Protein AF-0000000067178104 (afdb_homodimer)

pLDDT: mean 94.29, std 7.54, range [43.09, 98.88]

Radius of gyration: 22.53 Å; Cα contacts (8 Å, |Δi|>4): 510; chains: 2; bounding box: 72×57×40 Å

Foldseek 3Di:
DPQDPVNLLLLLLVLLLVLCLVPNLPGALCSSCVSSVHHSVVSCVSPVHSVRSSLVSLLVLLVVLVVQLCVQLPDDDALLLSLLSSLLSLAAPALVRSSLSSLVRLVVCCVVPVSSVVSVVVSLVVQLVVQLVSLVVCVVVVNFDFPDHSSVLSSVLNVLSSVLNVCRNVPPPPRTSQNSSVVSVVSVCVRGVHNGDRRDPD/DPQDPVNLLLLLLVLLLVLCLVPNLPGALCSSCVSSVHHSVVVCVSPVHSVRSSLVSLLVLLVVLVVQLCVQLPDDDALLLSLLSSLLSLAAPALVRSSLSSLVRLVVCCVVPVSSVVSVVVSLVVQLVVQLVSLVVCVVVVNFDFPDHSSVLSSVLNVLSSVLNVCRNVPPPPRTSQNSSVVSVVSVCVRGVHNGDRRDPD

Solvent-accessible surface area (backbone atoms only — not comparable to full-atom values): 21437 Å² total; per-residue (Å²): 124,84,77,46,72,68,53,49,51,50,48,45,29,51,19,38,46,52,28,28,74,74,66,34,89,81,53,50,54,64,54,26,16,55,63,57,75,46,50,53,67,63,50,47,72,78,30,94,42,60,67,60,44,48,52,52,19,51,50,50,51,53,50,52,53,53,51,51,41,52,59,68,54,56,74,86,65,56,42,56,58,40,52,46,49,44,56,54,58,59,37,50,90,48,54,77,33,64,66,60,52,47,52,39,32,39,57,22,40,16,85,84,35,59,70,42,27,54,52,53,48,50,51,50,52,54,53,24,51,56,40,27,55,43,47,47,53,21,36,75,71,65,64,29,52,59,73,59,55,48,63,57,53,18,45,51,53,50,27,37,33,55,30,44,33,49,38,25,47,53,56,41,91,83,38,49,63,70,52,44,49,49,52,53,46,55,52,48,22,62,42,24,62,33,86,56,70,78,80,76,83,126,123,83,76,47,72,67,54,49,52,52,49,44,29,51,18,37,48,52,28,28,75,74,66,34,89,84,52,50,53,62,54,27,16,54,62,55,73,46,49,51,67,62,50,46,73,77,29,94,42,60,67,60,44,49,52,51,21,51,50,50,52,52,50,51,53,53,50,50,40,53,58,69,52,57,75,86,66,56,44,56,58,40,51,45,50,44,56,54,58,59,36,50,90,49,54,79,33,62,65,58,53,46,51,39,31,40,56,22,42,16,86,83,34,58,70,42,26,52,52,52,48,50,50,50,53,52,53,25,50,55,39,26,55,42,48,47,52,22,37,75,70,64,61,29,53,60,75,58,57,47,64,55,54,18,46,50,52,51,28,36,33,54,30,45,34,48,38,25,47,52,59,41,90,83,38,49,65,70,53,43,48,50,53,54,47,54,51,48,22,63,41,25,62,32,87,56,69,76,80,76,84,126

InterPro domains:
  IPR001647 DNA-binding HTH domain, TetR-type [PF00440] (12-56)
  IPR001647 DNA-binding HTH domain, TetR-type [PS50977] (6-65)
  IPR009057 Homedomain-like superfamily [SSF46689] (3-80)
  IPR036271 Tetracyclin repressor-like, C-terminal domain superfamily [SSF48498] (79-187)
  IPR050109 HTH-type, TetR-like transcriptional regulator [PTHR30055] (2-187)

Structure (mmCIF, N/CA/C/O backbone):
data_AF-0000000067178104-model_v1
#
loop_
_entity.id
_entity.type
_entity.pdbx_description
1 polymer 'Transcriptional regulator, TetR family protein'
#
loop_
_atom_site.group_PDB
_atom_site.id
_atom_site.type_symbol
_atom_site.label_atom_id
_atom_site.label_alt_id
_atom_site.label_comp_id
_atom_site.label_asym_id
_atom_site.label_entity_id
_atom_site.label_seq_id
_atom_site.pdbx_PDB_ins_code
_atom_site.Cartn_x
_atom_site.Cartn_y
_atom_site.Cartn_z
_atom_site.occupancy
_atom_site.B_iso_or_equiv
_atom_site.auth_seq_id
_atom_site.auth_comp_id
_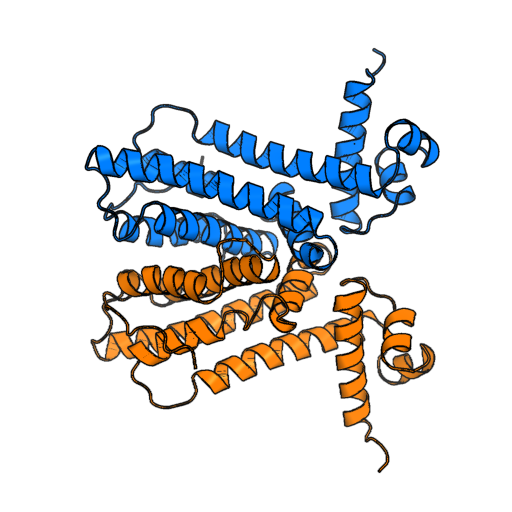atom_site.auth_asym_id
_atom_site.auth_atom_id
_atom_site.pdbx_PDB_model_num
ATOM 1 N N . MET A 1 1 ? 36.5 -12.805 -19.859 1 50.88 1 MET A N 1
ATOM 2 C CA . MET A 1 1 ? 37.031 -13.344 -18.609 1 50.88 1 MET A CA 1
ATOM 3 C C . MET A 1 1 ? 35.969 -14.164 -17.891 1 50.88 1 MET A C 1
ATOM 5 O O . MET A 1 1 ? 34.75 -13.914 -18.047 1 50.88 1 MET A O 1
ATOM 9 N N . PRO A 1 2 ? 36.406 -15.297 -17.438 1 63.03 2 PRO A N 1
ATOM 10 C CA . PRO A 1 2 ? 35.406 -16.156 -16.797 1 63.03 2 PRO A CA 1
ATOM 11 C C . PRO A 1 2 ? 34.625 -15.43 -15.703 1 63.03 2 PRO A C 1
ATOM 13 O O . PRO A 1 2 ? 35.188 -14.641 -14.945 1 63.03 2 PRO A O 1
ATOM 16 N N . VAL A 1 3 ? 33.344 -15.328 -15.977 1 70.56 3 VAL A N 1
ATOM 17 C CA . VAL A 1 3 ? 32.5 -14.703 -14.984 1 70.56 3 VAL A CA 1
ATOM 18 C C . VAL A 1 3 ? 32.688 -15.367 -13.625 1 70.56 3 VAL A C 1
ATOM 20 O O . VAL A 1 3 ? 32.656 -16.594 -13.516 1 70.56 3 VAL A O 1
ATOM 23 N N . SER A 1 4 ? 33.219 -14.633 -12.57 1 80.25 4 SER A N 1
ATOM 24 C CA . SER A 1 4 ? 33.438 -15.141 -11.219 1 80.25 4 SER A CA 1
ATOM 25 C C . SER A 1 4 ? 32.156 -15.695 -10.617 1 80.25 4 SER A C 1
ATOM 27 O O . SER A 1 4 ? 31.062 -15.461 -11.148 1 80.25 4 SER A O 1
ATOM 29 N N . ARG A 1 5 ? 32.344 -16.547 -9.648 1 81.38 5 ARG A N 1
ATOM 30 C CA . ARG A 1 5 ? 31.203 -17.125 -8.938 1 81.38 5 ARG A CA 1
ATOM 31 C C . ARG A 1 5 ? 30.297 -16.031 -8.375 1 81.38 5 ARG A C 1
ATOM 33 O O . ARG A 1 5 ? 29.078 -16.141 -8.422 1 81.38 5 ARG A O 1
ATOM 40 N N . ALA A 1 6 ? 30.922 -15.016 -7.934 1 81.75 6 ALA A N 1
ATOM 41 C CA . ALA A 1 6 ? 30.172 -13.898 -7.363 1 81.75 6 ALA A CA 1
ATOM 42 C C . ALA A 1 6 ? 29.359 -13.18 -8.438 1 81.75 6 ALA A C 1
ATOM 44 O O . ALA A 1 6 ? 28.203 -12.805 -8.203 1 81.75 6 ALA A O 1
ATOM 45 N N . GLU A 1 7 ? 29.859 -13.047 -9.484 1 86.06 7 GLU A N 1
ATOM 46 C CA . GLU A 1 7 ? 29.188 -12.391 -10.602 1 86.06 7 GLU A CA 1
ATOM 47 C C . GLU A 1 7 ? 28.031 -13.242 -11.125 1 86.06 7 GLU A C 1
ATOM 49 O O . GLU A 1 7 ? 26.969 -12.703 -11.477 1 86.06 7 GLU A O 1
ATOM 54 N N . ARG A 1 8 ? 28.297 -14.508 -11.172 1 86.69 8 ARG A N 1
ATOM 55 C CA . ARG A 1 8 ? 27.234 -15.414 -11.609 1 86.69 8 ARG A CA 1
ATOM 56 C C . ARG A 1 8 ? 26.062 -15.391 -10.648 1 86.69 8 ARG A C 1
ATOM 58 O O . ARG A 1 8 ? 24.906 -15.414 -11.07 1 86.69 8 ARG A O 1
ATOM 65 N N . ARG A 1 9 ? 26.391 -15.375 -9.43 1 90.81 9 ARG A N 1
ATOM 66 C CA . ARG A 1 9 ? 25.344 -15.305 -8.406 1 90.81 9 ARG A CA 1
ATOM 67 C C . ARG A 1 9 ? 24.516 -14.039 -8.555 1 90.81 9 ARG A C 1
ATOM 69 O O . ARG A 1 9 ? 23.297 -14.078 -8.477 1 90.81 9 ARG A O 1
ATOM 76 N N . GLU A 1 10 ? 25.141 -12.953 -8.82 1 91.06 10 GLU A N 1
ATOM 77 C CA . GLU A 1 10 ? 24.453 -11.68 -8.992 1 91.06 10 GLU A CA 1
ATOM 78 C C . GLU A 1 10 ? 23.547 -11.703 -10.227 1 91.06 10 GLU A C 1
ATOM 80 O O . GLU A 1 10 ? 22.438 -11.172 -10.203 1 91.06 10 GLU A O 1
ATOM 85 N N . LYS A 1 11 ? 24.031 -12.266 -11.195 1 91.44 11 LYS A N 1
ATOM 86 C CA . LYS A 1 11 ? 23.234 -12.398 -12.414 1 91.44 11 LYS A CA 1
ATOM 87 C C . LYS A 1 11 ? 22 -13.242 -12.172 1 91.44 11 LYS A C 1
ATOM 89 O O . LYS A 1 11 ? 20.922 -12.938 -12.695 1 91.44 11 LYS A O 1
ATOM 94 N N . LEU A 1 12 ? 22.188 -14.25 -11.422 1 94.56 12 LEU A N 1
ATOM 95 C CA . LEU A 1 12 ? 21.062 -15.125 -11.102 1 94.56 12 LEU A CA 1
ATOM 96 C C . LEU A 1 12 ? 20.031 -14.398 -10.25 1 94.56 12 LEU A C 1
ATOM 98 O O . LEU A 1 12 ? 18.828 -14.57 -10.438 1 94.56 12 LEU A O 1
ATOM 102 N N . LEU A 1 13 ? 20.516 -13.617 -9.32 1 95.38 13 LEU A N 1
ATOM 103 C CA . LEU A 1 13 ? 19.609 -12.828 -8.492 1 95.38 13 LEU A CA 1
ATOM 104 C C . LEU A 1 13 ? 18.797 -11.859 -9.344 1 95.38 13 LEU A C 1
ATOM 106 O O . LEU A 1 13 ? 17.594 -11.711 -9.141 1 95.38 13 LEU A O 1
ATOM 110 N N . ARG A 1 14 ? 19.422 -11.297 -10.312 1 94.06 14 ARG A N 1
ATOM 111 C CA . ARG A 1 14 ? 18.734 -10.367 -11.211 1 94.06 14 ARG A CA 1
ATOM 112 C C . ARG A 1 14 ? 17.734 -11.094 -12.086 1 94.06 14 ARG A C 1
ATOM 114 O O . ARG A 1 14 ? 16.625 -10.594 -12.312 1 94.06 14 ARG A O 1
ATOM 121 N N . ALA A 1 15 ? 18.109 -12.195 -12.539 1 95.88 15 ALA A N 1
ATOM 122 C CA . ALA A 1 15 ? 17.203 -13.016 -13.344 1 95.88 15 ALA A CA 1
ATOM 123 C C . ALA A 1 15 ? 15.977 -13.43 -12.539 1 95.88 15 ALA A C 1
ATOM 125 O O . ALA A 1 15 ? 14.867 -13.461 -13.062 1 95.88 15 ALA A O 1
ATOM 126 N N . ALA A 1 16 ? 16.219 -13.797 -11.312 1 96.5 16 ALA A N 1
ATOM 127 C CA . ALA A 1 16 ? 15.125 -14.18 -10.43 1 96.5 16 ALA A CA 1
ATOM 128 C C . ALA A 1 16 ? 14.148 -13.023 -10.242 1 96.5 16 ALA A C 1
ATOM 130 O O . ALA A 1 16 ? 12.93 -13.211 -10.312 1 96.5 16 ALA A O 1
ATOM 131 N N . GLN A 1 17 ? 14.641 -11.867 -10.055 1 94.62 17 GLN A N 1
ATOM 132 C CA . GLN A 1 17 ? 13.789 -10.688 -9.898 1 94.62 17 GLN A CA 1
ATOM 133 C C . GLN A 1 17 ? 12.992 -10.414 -11.164 1 94.62 17 GLN A C 1
ATOM 135 O O . GLN A 1 17 ? 11.797 -10.109 -11.094 1 94.62 17 GLN A O 1
ATOM 140 N N . SER A 1 18 ? 13.664 -10.508 -12.273 1 94.5 18 SER A N 1
ATOM 141 C CA . SER A 1 18 ? 12.984 -10.32 -13.555 1 94.5 18 SER A CA 1
ATOM 142 C C . SER A 1 18 ? 11.875 -11.344 -13.742 1 94.5 18 SER A C 1
ATOM 144 O O . SER A 1 18 ? 10.789 -11.008 -14.219 1 94.5 18 SER A O 1
ATOM 146 N N . ALA A 1 19 ? 12.148 -12.539 -13.367 1 96.12 19 ALA A N 1
ATOM 147 C CA . ALA A 1 19 ? 11.148 -13.602 -13.477 1 96.12 19 ALA A CA 1
ATOM 148 C C . 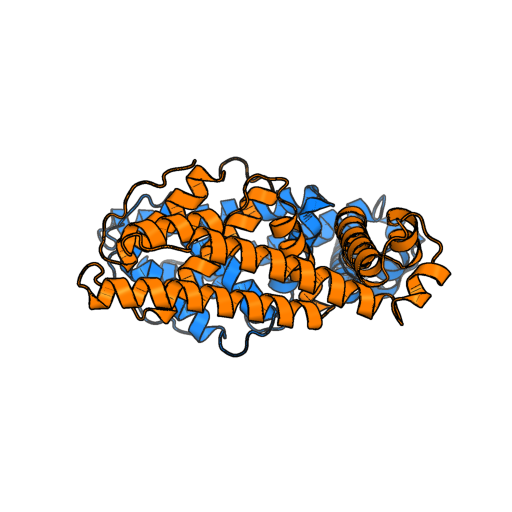ALA A 1 19 ? 9.953 -13.32 -12.57 1 96.12 19 ALA A C 1
ATOM 150 O O . ALA A 1 19 ? 8.805 -13.562 -12.953 1 96.12 19 ALA A O 1
ATOM 151 N N . VAL A 1 20 ? 10.203 -12.82 -11.391 1 94.69 20 VAL A N 1
ATOM 152 C CA . VAL A 1 20 ? 9.133 -12.461 -10.461 1 94.69 20 VAL A CA 1
ATOM 153 C C . VAL A 1 20 ? 8.242 -11.391 -11.094 1 94.69 20 VAL A C 1
ATOM 155 O O . VAL A 1 20 ? 7.016 -11.469 -11.008 1 94.69 20 VAL A O 1
ATOM 158 N N . MET A 1 21 ? 8.812 -10.406 -11.719 1 92.25 21 MET A N 1
ATOM 159 C CA . MET A 1 21 ? 8.07 -9.32 -12.336 1 92.25 21 MET A CA 1
ATOM 160 C C . MET A 1 21 ? 7.23 -9.82 -13.508 1 92.25 21 MET A C 1
ATOM 162 O O . MET A 1 21 ? 6.133 -9.32 -13.75 1 92.25 21 MET A O 1
ATOM 166 N N . LYS A 1 22 ? 7.719 -10.867 -14.156 1 93.25 22 LYS A N 1
ATOM 167 C CA . LYS A 1 22 ? 7.055 -11.398 -15.336 1 93.25 22 LYS A CA 1
ATOM 168 C C . LYS A 1 22 ? 5.98 -12.414 -14.961 1 93.25 22 LYS A C 1
ATOM 170 O O . LYS A 1 22 ? 4.902 -12.438 -15.555 1 93.25 22 LYS A O 1
ATOM 175 N N . HIS A 1 23 ? 6.301 -13.242 -13.93 1 93.94 23 HIS A N 1
ATOM 176 C CA . HIS A 1 23 ? 5.461 -14.406 -13.688 1 93.94 23 HIS A CA 1
ATOM 177 C C . HIS A 1 23 ? 4.785 -14.336 -12.32 1 93.94 23 HIS A C 1
ATOM 179 O O . HIS A 1 23 ? 3.898 -15.133 -12.016 1 93.94 23 HIS A O 1
ATOM 185 N N . GLY A 1 24 ? 5.141 -13.344 -11.5 1 93.62 24 GLY A N 1
ATOM 186 C CA . GLY A 1 24 ? 4.578 -13.227 -10.164 1 93.62 24 GLY A CA 1
ATOM 187 C C . GLY A 1 24 ? 5.477 -13.812 -9.086 1 93.62 24 GLY A C 1
ATOM 188 O O . GLY A 1 24 ? 6.496 -14.43 -9.391 1 93.62 24 GLY A O 1
ATOM 189 N N . VAL A 1 25 ? 5.125 -13.633 -7.852 1 93.81 25 VAL A N 1
ATOM 190 C CA . VAL A 1 25 ? 5.977 -13.93 -6.707 1 93.81 25 VAL A CA 1
ATOM 191 C C . VAL A 1 25 ? 6.09 -15.445 -6.527 1 93.81 25 VAL A C 1
ATOM 193 O O . VAL A 1 25 ? 7.023 -15.93 -5.887 1 93.81 25 VAL A O 1
ATOM 196 N N . ASP A 1 26 ? 5.156 -16.203 -7.059 1 93.06 26 ASP A N 1
ATOM 197 C CA . ASP A 1 26 ? 5.184 -17.656 -6.969 1 93.06 26 ASP A CA 1
ATOM 198 C C . ASP A 1 26 ? 5.855 -18.266 -8.195 1 93.06 26 ASP A C 1
ATOM 200 O O . ASP A 1 26 ? 5.512 -19.375 -8.609 1 93.06 26 ASP A O 1
ATOM 204 N N . VAL A 1 27 ? 6.777 -17.594 -8.727 1 95.44 27 VAL A N 1
ATOM 205 C CA . VAL A 1 27 ? 7.5 -18.016 -9.922 1 95.44 27 VAL A CA 1
ATOM 206 C C . VAL A 1 27 ? 8.219 -19.344 -9.648 1 95.44 27 VAL A C 1
ATOM 208 O O . VAL A 1 27 ? 8.68 -19.578 -8.531 1 95.44 27 VAL A O 1
ATOM 211 N N . GLN A 1 28 ? 8.352 -20.156 -10.68 1 95.56 28 GLN A N 1
ATOM 212 C CA . GLN A 1 28 ? 8.922 -21.484 -10.547 1 95.56 28 GLN A CA 1
ATOM 213 C C . GLN A 1 28 ? 10.391 -21.5 -10.977 1 95.56 28 GLN A C 1
ATOM 215 O O . GLN A 1 28 ? 10.836 -20.625 -11.711 1 95.56 28 GLN A O 1
ATOM 220 N N . LEU A 1 29 ? 11.055 -22.531 -10.523 1 97.25 29 LEU A N 1
ATOM 221 C CA . LEU A 1 29 ? 12.477 -22.703 -10.805 1 97.25 29 LEU A CA 1
ATOM 222 C C . LEU A 1 29 ? 12.734 -22.719 -12.312 1 97.25 29 LEU A C 1
ATOM 224 O O . LEU A 1 29 ? 13.672 -22.078 -12.789 1 97.25 29 LEU A O 1
ATOM 228 N N . LYS A 1 30 ? 11.898 -23.406 -13.047 1 97.38 30 LYS A N 1
ATOM 229 C CA . LYS A 1 30 ? 12.094 -23.516 -14.492 1 97.38 30 LYS A CA 1
ATOM 230 C C . LYS A 1 30 ? 12 -22.156 -15.164 1 97.38 30 LYS A C 1
ATOM 232 O O . LYS A 1 30 ? 12.703 -21.891 -16.141 1 97.38 30 LYS A O 1
ATOM 237 N N . GLN A 1 31 ? 11.141 -21.297 -14.719 1 97.12 31 GLN A N 1
ATOM 238 C CA . GLN A 1 31 ? 10.961 -19.953 -15.273 1 97.12 31 GLN A CA 1
ATOM 239 C C . GLN A 1 31 ? 12.156 -19.062 -14.953 1 97.12 31 GLN A C 1
ATOM 241 O O . GLN A 1 31 ? 12.602 -18.281 -15.805 1 97.12 31 GLN A O 1
ATOM 246 N N . VAL A 1 32 ? 12.656 -19.156 -13.734 1 97.5 32 VAL A N 1
ATOM 247 C CA . VAL A 1 32 ? 13.836 -18.391 -13.352 1 97.5 32 VAL A CA 1
ATOM 248 C C . VAL A 1 32 ? 15.039 -18.859 -14.18 1 97.5 32 VAL A C 1
ATOM 250 O O . VAL A 1 32 ? 15.812 -18.047 -14.672 1 97.5 32 VAL A O 1
ATOM 253 N N . ALA A 1 33 ? 15.172 -20.172 -14.289 1 97.5 33 ALA A N 1
ATOM 254 C CA . ALA A 1 33 ? 16.266 -20.75 -15.078 1 97.5 33 ALA A CA 1
ATOM 255 C C . ALA A 1 33 ? 16.219 -20.25 -16.516 1 97.5 33 ALA A C 1
ATOM 257 O O . ALA A 1 33 ? 17.234 -19.844 -17.078 1 97.5 33 ALA A O 1
ATOM 258 N N . ALA A 1 34 ? 15.062 -20.234 -17.094 1 97.31 34 ALA A N 1
ATOM 259 C CA . ALA A 1 34 ? 14.875 -19.766 -18.469 1 97.31 34 ALA A CA 1
ATOM 260 C C . ALA A 1 34 ? 15.297 -18.297 -18.594 1 97.31 34 ALA A C 1
ATOM 262 O O . ALA A 1 34 ? 15.961 -17.922 -19.562 1 97.31 34 ALA A O 1
ATOM 263 N N . GLU A 1 35 ? 14.914 -17.469 -17.641 1 96 35 GLU A N 1
ATOM 264 C CA . GLU A 1 35 ? 15.273 -16.047 -17.641 1 96 35 GLU A CA 1
ATOM 265 C C . GLU A 1 35 ? 16.781 -15.875 -17.562 1 96 35 GLU A C 1
ATOM 267 O O . GLU A 1 35 ? 17.328 -14.922 -18.125 1 96 35 GLU A O 1
ATOM 272 N N . ALA A 1 36 ? 17.469 -16.797 -16.891 1 95.69 36 ALA A N 1
ATOM 273 C CA . ALA A 1 36 ? 18.906 -16.719 -16.688 1 95.69 36 ALA A CA 1
ATOM 274 C C . ALA A 1 36 ? 19.656 -17.391 -17.844 1 95.69 36 ALA A C 1
ATOM 276 O O . ALA A 1 36 ? 20.891 -17.312 -17.906 1 95.69 36 ALA A O 1
ATOM 277 N N . GLY A 1 37 ? 18.969 -18.031 -18.688 1 96.25 37 GLY A N 1
ATOM 278 C CA . GLY A 1 37 ? 19.609 -18.781 -19.766 1 96.25 37 GLY A CA 1
ATOM 279 C C . GLY A 1 37 ? 20.328 -20.016 -19.281 1 96.25 37 GLY A C 1
ATOM 280 O O . GLY A 1 37 ? 21.375 -20.391 -19.812 1 96.25 37 GLY A O 1
ATOM 281 N N . LEU A 1 38 ? 19.859 -20.594 -18.234 1 96.12 38 LEU A N 1
ATOM 282 C CA . LEU A 1 38 ? 20.453 -21.766 -17.609 1 96.12 38 LEU A CA 1
ATOM 283 C C . LEU A 1 38 ? 19.422 -22.891 -17.484 1 96.12 38 LEU A C 1
ATOM 285 O O . LEU A 1 38 ? 18.234 -22.688 -17.734 1 96.12 38 LEU A O 1
ATOM 289 N N . THR A 1 39 ? 19.891 -24.078 -17.109 1 96 39 THR A N 1
ATOM 290 C CA . THR A 1 39 ? 19.016 -25.172 -16.719 1 96 39 THR A CA 1
ATOM 291 C C . THR A 1 39 ? 18.656 -25.062 -15.234 1 96 39 THR A C 1
ATOM 293 O O . THR A 1 39 ? 19.391 -24.453 -14.461 1 96 39 THR A O 1
ATOM 296 N N . PRO A 1 40 ? 17.5 -25.656 -14.797 1 96.81 40 PRO A N 1
ATOM 297 C CA . PRO A 1 40 ? 17.172 -25.688 -13.375 1 96.81 40 PRO A CA 1
ATOM 298 C C . PRO A 1 40 ? 18.297 -26.266 -12.516 1 96.81 40 PRO A C 1
ATOM 300 O O . PRO A 1 40 ? 18.578 -25.75 -11.438 1 96.81 40 PRO A O 1
ATOM 303 N N . SER A 1 41 ? 18.953 -27.266 -13.047 1 95.75 41 SER A N 1
ATOM 304 C CA . SER A 1 41 ? 20.031 -27.906 -12.312 1 95.75 41 SER A CA 1
ATOM 305 C C . SER A 1 41 ? 21.203 -26.938 -12.117 1 95.75 41 SER A C 1
ATOM 307 O O . SER A 1 41 ? 21.844 -26.938 -11.062 1 95.75 41 SER A O 1
ATOM 309 N N . ALA A 1 42 ? 21.516 -26.219 -13.078 1 94.19 42 ALA A N 1
ATOM 310 C CA . ALA A 1 42 ? 22.609 -25.25 -12.992 1 94.19 42 ALA A CA 1
ATOM 311 C C . ALA A 1 42 ? 22.297 -24.172 -11.945 1 94.19 42 ALA A C 1
ATOM 313 O O . ALA A 1 42 ? 23.203 -23.703 -11.242 1 94.19 42 ALA A O 1
ATOM 314 N N . VAL A 1 43 ? 21.031 -23.781 -11.867 1 95.94 43 VAL A N 1
ATOM 315 C CA . VAL A 1 43 ? 20.609 -22.797 -10.867 1 95.94 43 VAL A CA 1
ATOM 316 C C . VAL A 1 43 ? 20.797 -23.391 -9.469 1 95.94 43 VAL A C 1
ATOM 318 O O . VAL A 1 43 ? 21.297 -22.703 -8.562 1 95.94 43 VAL A O 1
ATOM 321 N N . LEU A 1 44 ? 20.453 -24.625 -9.32 1 94.56 44 LEU A N 1
ATOM 322 C CA . LEU A 1 44 ? 20.469 -25.281 -8.016 1 94.56 44 LEU A CA 1
ATOM 323 C C . LEU A 1 44 ? 21.906 -25.562 -7.574 1 94.56 44 LEU A C 1
ATOM 325 O O . LEU A 1 44 ? 22.141 -25.906 -6.414 1 94.56 44 LEU A O 1
ATOM 329 N N . TYR A 1 45 ? 22.844 -25.406 -8.477 1 93.56 45 TYR A N 1
ATOM 330 C CA . TYR A 1 45 ? 24.25 -25.453 -8.102 1 93.56 45 TYR A CA 1
ATOM 331 C C . TYR A 1 45 ? 24.609 -24.266 -7.195 1 93.56 45 TYR A C 1
ATOM 333 O O . TYR A 1 45 ? 25.453 -24.391 -6.312 1 93.56 45 TYR A O 1
ATOM 341 N N . HIS A 1 46 ? 23.953 -23.219 -7.391 1 94.12 46 HIS A N 1
ATOM 342 C CA . HIS A 1 46 ? 24.297 -22 -6.688 1 94.12 46 HIS A CA 1
ATOM 343 C C . HIS A 1 46 ? 23.359 -21.75 -5.512 1 94.12 46 HIS A C 1
ATOM 345 O O . HIS A 1 46 ? 23.703 -21.047 -4.566 1 94.12 46 HIS A O 1
ATOM 351 N N . PHE A 1 47 ? 22.125 -22.297 -5.582 1 96.12 47 PHE A N 1
ATOM 352 C CA . PHE A 1 47 ? 21.125 -22.125 -4.527 1 96.12 47 PHE A CA 1
ATOM 353 C C . PHE A 1 47 ? 20.469 -23.453 -4.199 1 96.12 47 PHE A C 1
ATOM 355 O O . PHE A 1 47 ? 20.125 -24.234 -5.102 1 96.12 47 PHE A O 1
ATOM 362 N N . PRO A 1 48 ? 20.266 -23.641 -2.922 1 95.06 48 PRO A N 1
ATOM 363 C CA . PRO A 1 48 ? 19.734 -24.953 -2.521 1 95.06 48 PRO A CA 1
ATOM 364 C C . PRO A 1 48 ? 18.312 -25.188 -3.004 1 95.06 48 PRO A C 1
ATOM 366 O O . PRO A 1 48 ? 17.906 -26.344 -3.184 1 95.06 48 PRO A O 1
ATOM 369 N N . ASP A 1 49 ? 17.516 -24.094 -3.1 1 95.62 49 ASP A N 1
ATOM 370 C CA . ASP A 1 49 ? 16.156 -24.219 -3.588 1 95.62 49 ASP A CA 1
ATOM 371 C C . ASP A 1 49 ? 15.633 -22.875 -4.102 1 95.62 49 ASP A C 1
ATOM 373 O O . ASP A 1 49 ? 16.266 -21.844 -3.91 1 95.62 49 ASP A O 1
ATOM 377 N N . ILE A 1 50 ? 14.547 -22.922 -4.719 1 95.88 50 ILE A N 1
ATOM 378 C CA . ILE A 1 50 ? 13.953 -21.766 -5.367 1 95.88 50 ILE A CA 1
ATOM 379 C C . ILE A 1 50 ? 13.539 -20.734 -4.312 1 95.88 50 ILE A C 1
ATOM 381 O O . ILE A 1 50 ? 13.656 -19.531 -4.527 1 95.88 50 ILE A O 1
ATOM 385 N N . GLN A 1 51 ? 13.078 -21.156 -3.219 1 94.19 51 GLN A N 1
ATOM 386 C CA . GLN A 1 51 ? 12.633 -20.25 -2.172 1 94.19 51 GLN A CA 1
ATOM 387 C C . GLN A 1 51 ? 13.789 -19.406 -1.641 1 94.19 51 GLN A C 1
ATOM 389 O O . GLN A 1 51 ? 13.664 -18.188 -1.496 1 94.19 51 GLN A O 1
ATOM 394 N N . THR A 1 52 ? 14.875 -20.047 -1.368 1 95.81 52 THR A N 1
ATOM 395 C CA . THR A 1 52 ? 16.062 -19.344 -0.914 1 95.81 52 THR A CA 1
ATOM 396 C C . THR A 1 52 ? 16.531 -18.344 -1.967 1 95.81 52 THR A C 1
ATOM 398 O O . THR A 1 52 ? 16.891 -17.203 -1.639 1 95.81 52 THR A O 1
ATOM 401 N N . LEU A 1 53 ? 16.562 -18.781 -3.199 1 96.62 53 LEU A N 1
ATOM 402 C CA . LEU A 1 53 ? 16.953 -17.922 -4.301 1 96.62 53 LEU A CA 1
ATOM 403 C C . LEU A 1 53 ? 16.078 -16.672 -4.355 1 96.62 53 LEU A C 1
ATOM 405 O O . LEU A 1 53 ? 16.578 -15.547 -4.43 1 96.62 53 LEU A O 1
ATOM 409 N N . LEU A 1 54 ? 14.789 -16.828 -4.262 1 96.5 54 LEU A N 1
ATOM 410 C CA . LEU A 1 54 ? 13.844 -15.719 -4.371 1 96.5 54 LEU A CA 1
ATOM 411 C C . LEU A 1 54 ? 13.977 -14.773 -3.182 1 96.5 54 LEU A C 1
ATOM 413 O O . LEU A 1 54 ? 13.93 -13.547 -3.346 1 96.5 54 LEU A O 1
ATOM 417 N N . ILE A 1 55 ? 14.125 -15.281 -2.031 1 96.06 55 ILE A N 1
ATOM 418 C CA . ILE A 1 55 ? 14.297 -14.469 -0.83 1 96.06 55 ILE A CA 1
ATOM 419 C C . ILE A 1 55 ? 15.547 -13.602 -0.964 1 96.06 55 ILE A C 1
ATOM 421 O O . ILE A 1 55 ? 15.508 -12.398 -0.727 1 96.06 55 ILE A O 1
ATOM 425 N N . GLU A 1 56 ? 16.594 -14.188 -1.377 1 96 56 GLU A N 1
ATOM 426 C CA . GLU A 1 56 ? 17.844 -13.453 -1.525 1 96 56 GLU A CA 1
ATOM 427 C C . GLU A 1 56 ? 17.75 -12.414 -2.645 1 96 56 GLU A C 1
ATOM 429 O O . GLU A 1 56 ? 18.266 -11.305 -2.51 1 96 56 GLU A O 1
ATOM 434 N N . ALA A 1 57 ? 17.172 -12.828 -3.736 1 95.94 57 ALA A N 1
ATOM 435 C CA . ALA A 1 57 ? 17.016 -11.922 -4.871 1 95.94 57 ALA A CA 1
ATOM 436 C C . ALA A 1 57 ? 16.188 -10.695 -4.48 1 95.94 57 ALA A C 1
ATOM 438 O O . ALA A 1 57 ? 16.578 -9.562 -4.777 1 95.94 57 ALA A O 1
ATOM 439 N N . ASN A 1 58 ? 15.102 -10.906 -3.812 1 95.44 58 ASN A N 1
ATOM 440 C CA . ASN A 1 58 ? 14.227 -9.812 -3.42 1 95.44 58 ASN A CA 1
ATOM 441 C C . ASN A 1 58 ? 14.859 -8.945 -2.34 1 95.44 58 ASN A C 1
ATOM 443 O O . ASN A 1 58 ? 14.719 -7.719 -2.357 1 95.44 58 ASN A O 1
ATOM 447 N N . ARG A 1 59 ? 15.555 -9.547 -1.442 1 95.88 59 ARG A N 1
ATOM 448 C CA . ARG A 1 59 ? 16.312 -8.789 -0.445 1 95.88 59 ARG A CA 1
ATOM 449 C C . ARG A 1 59 ? 17.328 -7.871 -1.108 1 95.88 59 ARG A C 1
ATOM 451 O O . ARG A 1 59 ? 17.469 -6.715 -0.715 1 95.88 59 ARG A O 1
ATOM 458 N N . ALA A 1 60 ? 17.984 -8.391 -2.082 1 94.62 60 ALA A N 1
ATOM 459 C CA . ALA A 1 60 ? 18.969 -7.59 -2.812 1 94.62 60 ALA A CA 1
ATOM 460 C C . ALA A 1 60 ? 18.312 -6.398 -3.496 1 94.62 60 ALA A C 1
ATOM 462 O O . ALA A 1 60 ? 18.875 -5.301 -3.529 1 94.62 60 ALA A O 1
ATOM 463 N N . GLY A 1 61 ? 17.156 -6.617 -4.086 1 93.12 61 GLY A N 1
ATOM 464 C CA . GLY A 1 61 ? 16.422 -5.531 -4.707 1 93.12 61 GLY A CA 1
ATOM 465 C C . GLY A 1 61 ? 16.016 -4.445 -3.729 1 93.12 61 GLY A C 1
ATOM 466 O O . GLY A 1 61 ? 16.188 -3.256 -4.008 1 93.12 61 GLY A O 1
ATOM 467 N N . ILE A 1 62 ? 15.578 -4.789 -2.568 1 95.19 62 ILE A N 1
ATOM 468 C CA . ILE A 1 62 ? 15.156 -3.863 -1.521 1 95.19 62 ILE A CA 1
ATOM 469 C C . ILE A 1 62 ? 16.359 -3.076 -1.016 1 95.19 62 ILE A C 1
ATOM 471 O O . ILE A 1 62 ? 16.281 -1.859 -0.823 1 95.19 62 ILE A O 1
ATOM 475 N N . GLU A 1 63 ? 17.469 -3.777 -0.869 1 95 63 GLU A N 1
ATOM 476 C CA . GLU A 1 63 ? 18.688 -3.127 -0.407 1 95 63 GLU A CA 1
ATOM 477 C C . GLU A 1 63 ? 19.203 -2.117 -1.432 1 95 63 GLU A C 1
ATOM 479 O O . GLU A 1 63 ? 19.672 -1.039 -1.066 1 95 63 GLU A O 1
ATOM 484 N N . ARG A 1 64 ? 19.109 -2.494 -2.666 1 92.5 64 ARG A N 1
ATOM 485 C CA . ARG A 1 64 ? 19.516 -1.572 -3.723 1 92.5 64 ARG A CA 1
ATOM 486 C C . ARG A 1 64 ? 18.672 -0.302 -3.697 1 92.5 64 ARG A C 1
ATOM 488 O O . ARG A 1 64 ? 19.203 0.8 -3.881 1 92.5 64 ARG A O 1
ATOM 495 N N . PHE A 1 65 ? 17.391 -0.445 -3.5 1 94.69 65 PHE A N 1
ATOM 496 C CA . PHE A 1 65 ? 16.484 0.694 -3.391 1 94.69 65 PHE A CA 1
ATOM 497 C C . PHE A 1 65 ? 16.891 1.596 -2.229 1 94.69 65 PHE A C 1
ATOM 499 O O . PHE A 1 65 ? 17.031 2.809 -2.398 1 94.69 65 PHE A O 1
ATOM 506 N N . TYR A 1 66 ? 17.094 1.01 -1.068 1 96.5 66 TYR A N 1
ATOM 507 C CA . TYR A 1 66 ? 17.422 1.785 0.123 1 96.5 66 TYR A CA 1
ATOM 508 C C . TYR A 1 66 ? 18.781 2.479 -0.034 1 96.5 66 TYR A C 1
ATOM 510 O O . TYR A 1 66 ? 18.938 3.641 0.349 1 96.5 66 TYR A O 1
ATOM 518 N N . ASP A 1 67 ? 19.75 1.773 -0.674 1 94.94 67 ASP A N 1
ATOM 519 C CA . ASP A 1 67 ? 21.078 2.354 -0.905 1 94.94 67 ASP A CA 1
ATOM 520 C C . ASP A 1 67 ? 20.984 3.57 -1.824 1 94.94 67 ASP A C 1
ATOM 522 O O . ASP A 1 67 ? 21.688 4.562 -1.621 1 94.94 67 ASP A O 1
ATOM 526 N N . ALA A 1 68 ? 20.188 3.459 -2.781 1 93.75 68 ALA A N 1
ATOM 527 C CA . ALA A 1 68 ? 19.984 4.578 -3.697 1 93.75 68 ALA A CA 1
ATOM 528 C C . ALA A 1 68 ? 19.391 5.785 -2.973 1 93.75 68 ALA A C 1
ATOM 530 O O . ALA A 1 68 ? 19.781 6.926 -3.232 1 93.75 68 ALA A O 1
ATOM 531 N N . ARG A 1 69 ? 18.5 5.559 -2.049 1 94.31 69 ARG A N 1
ATOM 532 C CA . ARG A 1 69 ? 17.906 6.625 -1.245 1 94.31 69 ARG A CA 1
ATOM 533 C C . ARG A 1 69 ? 18.953 7.293 -0.37 1 94.31 69 ARG A C 1
ATOM 535 O O . ARG A 1 69 ? 19 8.523 -0.258 1 94.31 69 ARG A O 1
ATOM 542 N N . LEU A 1 70 ? 19.781 6.449 0.192 1 94.19 70 LEU A N 1
ATOM 543 C CA . LEU A 1 70 ? 20.844 6.977 1.052 1 94.19 70 LEU A CA 1
ATOM 544 C C . LEU A 1 70 ? 21.797 7.859 0.258 1 94.19 70 LEU A C 1
ATOM 546 O O . LEU A 1 70 ? 22.219 8.914 0.738 1 94.19 70 LEU A O 1
ATOM 550 N N . ARG A 1 71 ? 22.062 7.477 -0.936 1 93.88 71 ARG A N 1
ATOM 551 C CA . ARG A 1 71 ? 22.953 8.258 -1.792 1 93.88 71 ARG A CA 1
ATOM 552 C C . ARG A 1 71 ? 22.312 9.586 -2.172 1 93.88 71 ARG A C 1
ATOM 554 O O . ARG A 1 71 ? 22.984 10.617 -2.227 1 93.88 71 ARG A O 1
ATOM 561 N N . ALA A 1 72 ? 21.031 9.547 -2.402 1 89.06 72 ALA A N 1
ATOM 562 C CA . ALA A 1 72 ? 20.297 10.742 -2.822 1 89.06 72 ALA A CA 1
ATOM 563 C C . ALA A 1 72 ? 20.297 11.797 -1.72 1 89.06 72 ALA A C 1
ATOM 565 O O . ALA A 1 72 ? 20.266 13 -2.002 1 89.06 72 ALA A O 1
ATOM 566 N N . VAL A 1 73 ? 20.375 11.414 -0.505 1 88.44 73 VAL A N 1
ATOM 567 C CA . VAL A 1 73 ? 20.234 12.367 0.591 1 88.44 73 VAL A CA 1
ATOM 568 C C . VAL A 1 73 ? 21.594 12.602 1.25 1 88.44 73 VAL A C 1
ATOM 570 O O . VAL A 1 73 ? 21.688 13.359 2.217 1 88.44 73 VAL A O 1
ATOM 573 N N . ALA A 1 74 ? 22.547 11.969 0.561 1 86.94 74 ALA A N 1
ATOM 574 C CA . ALA A 1 74 ? 23.906 12.148 1.065 1 86.94 74 ALA A CA 1
ATOM 575 C C . ALA A 1 74 ? 24.375 13.586 0.859 1 86.94 74 ALA A C 1
ATOM 577 O O . ALA A 1 74 ? 23.984 14.242 -0.113 1 86.94 74 ALA A O 1
ATOM 578 N N . GLY A 1 75 ? 24.922 14.203 1.802 1 85.94 75 GLY A N 1
ATOM 579 C CA . GLY A 1 75 ? 25.453 15.555 1.669 1 85.94 75 GLY A CA 1
ATOM 580 C C . GLY A 1 75 ? 25.047 16.469 2.807 1 85.94 75 GLY A C 1
ATOM 581 O O . GLY A 1 75 ? 24.438 16.016 3.781 1 85.94 75 GLY A O 1
ATOM 582 N N . ASP A 1 76 ? 25.375 17.797 2.5 1 87.75 76 ASP A N 1
ATOM 583 C CA . ASP A 1 76 ? 25.25 18.734 3.613 1 87.75 76 ASP A CA 1
ATOM 584 C C . ASP A 1 76 ? 24.156 19.766 3.344 1 87.75 76 ASP A C 1
ATOM 586 O O . ASP A 1 76 ? 24.25 20.906 3.822 1 87.75 76 ASP A O 1
ATOM 590 N N . ALA A 1 77 ? 23.156 19.438 2.617 1 92.5 77 ALA A N 1
ATOM 591 C CA . ALA A 1 77 ? 22.062 20.375 2.371 1 92.5 77 ALA A CA 1
ATOM 592 C C . ALA A 1 77 ? 21.312 20.688 3.66 1 92.5 77 ALA A C 1
ATOM 594 O O . ALA A 1 77 ? 21.281 19.875 4.586 1 92.5 77 ALA A O 1
ATOM 595 N N . PRO A 1 78 ? 20.75 21.906 3.721 1 95.62 78 PRO A N 1
ATOM 596 C CA . PRO A 1 78 ? 19.922 22.219 4.887 1 95.62 78 PRO A CA 1
ATOM 597 C C . PRO A 1 78 ? 18.75 21.25 5.066 1 95.62 78 PRO A C 1
ATOM 599 O O . PRO A 1 78 ? 18.297 20.641 4.094 1 95.62 78 PRO A O 1
ATOM 602 N N . PRO A 1 79 ? 18.266 21.125 6.285 1 96.75 79 PRO A N 1
ATOM 603 C CA . PRO A 1 79 ? 17.266 20.109 6.609 1 96.75 79 PRO A CA 1
ATOM 604 C C . PRO A 1 79 ? 16.016 20.219 5.742 1 96.75 79 PRO A C 1
ATOM 606 O O . PRO A 1 79 ? 15.406 19.203 5.379 1 96.75 79 PRO A O 1
ATOM 609 N N . ASP A 1 80 ? 15.586 21.422 5.438 1 97.12 80 ASP A N 1
ATOM 610 C CA . ASP A 1 80 ? 14.375 21.609 4.645 1 97.12 80 ASP A CA 1
ATOM 611 C C . ASP A 1 80 ? 14.562 21.078 3.227 1 97.12 80 ASP A C 1
ATOM 613 O O . ASP A 1 80 ? 13.688 20.391 2.693 1 97.12 80 ASP A O 1
ATOM 617 N N . ARG A 1 81 ? 15.68 21.266 2.574 1 96.06 81 ARG A N 1
ATOM 618 C CA . ARG A 1 81 ? 15.984 20.734 1.249 1 96.06 81 ARG A CA 1
ATOM 619 C C . ARG A 1 81 ? 16.172 19.219 1.299 1 96.06 81 ARG A C 1
ATOM 621 O O . ARG A 1 81 ? 15.734 18.516 0.398 1 96.06 81 ARG A O 1
ATOM 628 N N . LYS A 1 82 ? 16.812 18.75 2.295 1 96.56 82 LYS A N 1
ATOM 629 C CA . LYS A 1 82 ? 17.016 17.312 2.469 1 96.56 82 LYS A CA 1
ATOM 630 C C . LYS A 1 82 ? 15.688 16.594 2.609 1 96.56 82 LYS A C 1
ATOM 632 O O . LYS A 1 82 ? 15.508 15.492 2.07 1 96.56 82 LYS A O 1
ATOM 637 N N . LEU A 1 83 ? 14.773 17.234 3.352 1 97.81 83 LEU A N 1
ATOM 638 C CA . LEU A 1 83 ? 13.453 16.641 3.543 1 97.81 83 LEU A CA 1
ATOM 639 C C . LEU A 1 83 ? 12.742 16.469 2.207 1 97.81 83 LEU A C 1
ATOM 641 O O . LEU A 1 83 ? 12.234 15.383 1.906 1 97.81 83 LEU A O 1
ATOM 645 N N . VAL A 1 84 ? 12.805 17.453 1.364 1 97.19 84 VAL A N 1
ATOM 646 C CA . VAL A 1 84 ? 12.125 17.422 0.073 1 97.19 84 VAL A CA 1
ATOM 647 C C . VAL A 1 84 ? 12.805 16.406 -0.845 1 97.19 84 VAL A C 1
ATOM 649 O O . VAL A 1 84 ? 12.141 15.609 -1.508 1 97.19 84 VAL A O 1
ATOM 652 N N . THR A 1 85 ? 14.117 16.375 -0.835 1 95.81 85 THR A N 1
ATOM 653 C CA . THR A 1 85 ? 14.883 15.438 -1.651 1 95.81 85 THR A CA 1
ATOM 654 C C . THR A 1 85 ? 14.594 13.992 -1.236 1 95.81 85 THR A C 1
ATOM 656 O O . THR A 1 85 ? 14.484 13.109 -2.084 1 95.81 85 THR A O 1
ATOM 659 N N . THR A 1 86 ? 14.5 13.805 0.028 1 97 86 THR A N 1
ATOM 660 C CA . THR A 1 86 ? 14.211 12.469 0.538 1 97 86 THR A CA 1
ATOM 661 C C . THR A 1 86 ? 12.82 12.016 0.11 1 97 86 THR A C 1
ATOM 663 O O . THR A 1 86 ? 12.633 10.875 -0.314 1 97 86 THR A O 1
ATOM 666 N N . ILE A 1 87 ? 11.828 12.906 0.178 1 98 87 ILE A N 1
ATOM 667 C CA . ILE A 1 87 ? 10.469 12.602 -0.258 1 98 87 ILE A CA 1
ATOM 668 C C . ILE A 1 87 ? 10.477 12.211 -1.735 1 98 87 ILE A C 1
ATOM 670 O O . ILE A 1 87 ? 9.914 11.18 -2.115 1 98 87 ILE A O 1
ATOM 674 N N . GLU A 1 88 ? 11.18 12.922 -2.576 1 96 88 GLU A N 1
ATOM 675 C CA . GLU A 1 88 ? 11.25 12.648 -4.008 1 96 88 GLU A CA 1
ATOM 676 C C . GLU A 1 88 ? 11.906 11.297 -4.277 1 96 88 GLU A C 1
ATOM 678 O O . GLU A 1 88 ? 11.453 10.539 -5.141 1 96 88 GLU A O 1
ATOM 683 N N . SER A 1 89 ? 12.906 11.023 -3.547 1 95.31 89 SER A N 1
ATOM 684 C CA . SER A 1 89 ? 13.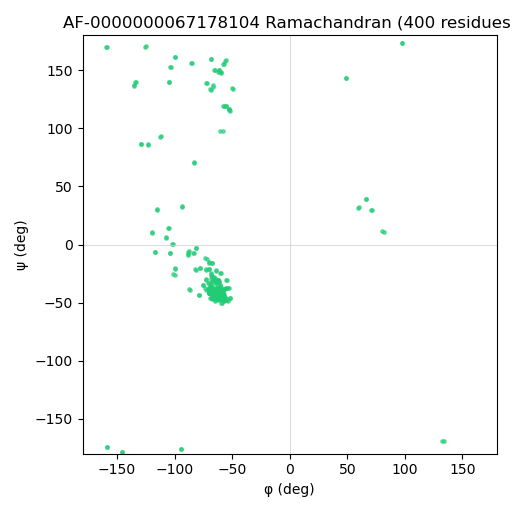672 9.805 -3.764 1 95.31 89 SER A CA 1
ATOM 685 C C . SER A 1 89 ? 12.867 8.57 -3.367 1 95.31 89 SER A C 1
ATOM 687 O O . SER A 1 89 ? 13.211 7.449 -3.754 1 95.31 89 SER A O 1
ATOM 689 N N . GLY A 1 90 ? 11.852 8.75 -2.525 1 96.44 90 GLY A N 1
ATOM 690 C CA . GLY A 1 90 ? 11.031 7.641 -2.059 1 96.44 90 GLY A CA 1
ATOM 691 C C . GLY A 1 90 ? 9.922 7.27 -3.025 1 96.44 90 GLY A C 1
ATOM 692 O O . GLY A 1 90 ? 9.242 6.262 -2.836 1 96.44 90 GLY A O 1
ATOM 693 N N . LEU A 1 91 ? 9.719 8.031 -4.059 1 97.19 91 LEU A N 1
ATOM 694 C CA . LEU A 1 91 ? 8.672 7.816 -5.055 1 97.19 91 LEU A CA 1
ATOM 695 C C . LEU A 1 91 ? 9.258 7.234 -6.336 1 97.19 91 LEU A C 1
ATOM 697 O O . LEU A 1 91 ? 10.438 7.422 -6.625 1 97.19 91 LEU A O 1
ATOM 701 N N . PRO A 1 92 ? 8.422 6.484 -7.078 1 96.38 92 PRO A N 1
ATOM 702 C CA . PRO A 1 92 ? 8.922 5.922 -8.336 1 96.38 92 PRO A CA 1
ATOM 703 C C . PRO A 1 92 ? 9.336 6.996 -9.336 1 96.38 92 PRO A C 1
ATOM 705 O O . PRO A 1 92 ? 8.742 8.078 -9.367 1 96.38 92 PRO A O 1
ATOM 708 N N . VAL A 1 93 ? 10.281 6.652 -10.148 1 92.88 93 VAL A N 1
ATOM 709 C CA . VAL A 1 93 ? 10.703 7.562 -11.211 1 92.88 93 VAL A CA 1
ATOM 710 C C . VAL A 1 93 ? 9.602 7.688 -12.25 1 92.88 93 VAL A C 1
ATOM 712 O O . VAL A 1 93 ? 9.383 8.766 -12.812 1 92.88 93 VAL A O 1
ATOM 715 N N . ASP A 1 94 ? 8.93 6.617 -12.508 1 93.25 94 ASP A N 1
ATOM 716 C CA . ASP A 1 94 ? 7.77 6.586 -13.391 1 93.25 94 ASP A CA 1
ATOM 717 C C . ASP A 1 94 ? 6.898 5.363 -13.102 1 93.25 94 ASP A C 1
ATOM 719 O O . ASP A 1 94 ? 7.129 4.648 -12.125 1 93.25 94 ASP A O 1
ATOM 723 N N . ALA A 1 95 ? 5.895 5.16 -13.906 1 93.88 95 ALA A N 1
ATOM 724 C CA . ALA A 1 95 ? 4.906 4.113 -13.656 1 93.88 95 ALA A CA 1
ATOM 725 C C . ALA A 1 95 ? 5.508 2.727 -13.867 1 93.88 95 ALA A C 1
ATOM 727 O O . ALA A 1 95 ? 4.93 1.721 -13.445 1 93.88 95 ALA A O 1
ATOM 728 N N . ASP A 1 96 ? 6.664 2.611 -14.516 1 93.81 96 ASP A N 1
ATOM 729 C CA . ASP A 1 96 ? 7.281 1.32 -14.805 1 93.81 96 ASP A CA 1
ATOM 730 C C . ASP A 1 96 ? 8.477 1.062 -13.891 1 93.81 96 ASP A C 1
ATOM 732 O O . ASP A 1 96 ? 9.281 0.171 -14.156 1 93.81 96 ASP A O 1
ATOM 736 N N . ASP A 1 97 ? 8.586 1.849 -12.836 1 94.5 97 ASP A N 1
ATOM 737 C CA . ASP A 1 97 ? 9.688 1.685 -11.891 1 94.5 97 ASP A CA 1
ATOM 738 C C . ASP A 1 97 ? 9.734 0.258 -11.352 1 94.5 97 ASP A C 1
ATOM 740 O O . ASP A 1 97 ? 8.812 -0.186 -10.664 1 94.5 97 ASP A O 1
ATOM 744 N N . PRO A 1 98 ? 10.836 -0.436 -11.602 1 91.88 98 PRO A N 1
ATOM 745 C CA . PRO A 1 98 ? 10.859 -1.857 -11.25 1 91.88 98 PRO A CA 1
ATOM 746 C C . PRO A 1 98 ? 10.953 -2.092 -9.742 1 91.88 98 PRO A C 1
ATOM 748 O O . PRO A 1 98 ? 10.43 -3.088 -9.234 1 91.88 98 PRO A O 1
ATOM 751 N N . ASP A 1 99 ? 11.57 -1.203 -9.031 1 92.88 99 ASP A N 1
ATOM 752 C CA . ASP A 1 99 ? 11.758 -1.388 -7.59 1 92.88 99 ASP A CA 1
ATOM 753 C C . ASP A 1 99 ? 10.422 -1.269 -6.848 1 92.88 99 ASP A C 1
ATOM 755 O O . ASP A 1 99 ? 10.094 -2.117 -6.02 1 92.88 99 ASP A O 1
ATOM 759 N N . VAL A 1 100 ? 9.688 -0.263 -7.188 1 95.12 100 VAL A N 1
ATOM 760 C CA . VAL A 1 100 ? 8.414 -0.046 -6.52 1 95.12 100 VAL A CA 1
ATOM 761 C C . VAL A 1 100 ? 7.43 -1.147 -6.914 1 95.12 100 VAL A C 1
ATOM 763 O O . VAL A 1 100 ? 6.684 -1.651 -6.07 1 95.12 100 VAL A O 1
ATOM 766 N N . LYS A 1 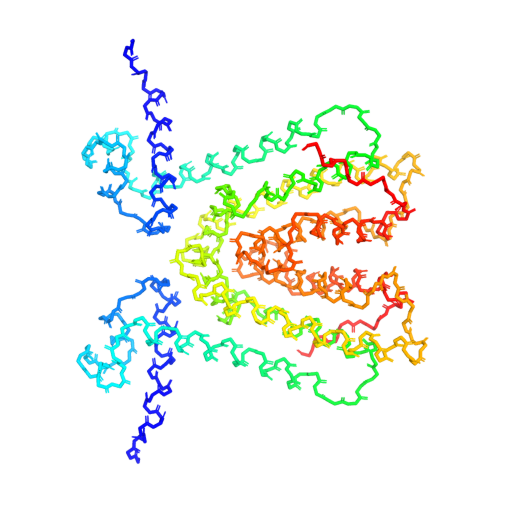101 ? 7.48 -1.57 -8.18 1 95.06 101 LYS A N 1
ATOM 767 C CA . LYS A 1 101 ? 6.637 -2.684 -8.602 1 95.06 101 LYS A CA 1
ATOM 768 C C . LYS A 1 101 ? 6.98 -3.957 -7.836 1 95.06 101 LYS A C 1
ATOM 770 O O . LYS A 1 101 ? 6.09 -4.719 -7.453 1 95.06 101 LYS A O 1
ATOM 775 N N . LEU A 1 102 ? 8.242 -4.141 -7.645 1 94.31 102 LEU A N 1
ATOM 776 C CA . LEU A 1 102 ? 8.68 -5.305 -6.883 1 94.31 102 LEU A CA 1
ATOM 777 C C . LEU A 1 102 ? 8.156 -5.25 -5.453 1 94.31 102 LEU A C 1
ATOM 779 O O . LEU A 1 102 ? 7.598 -6.23 -4.949 1 94.31 102 LEU A O 1
ATOM 783 N N . MET A 1 103 ? 8.281 -4.148 -4.805 1 96.19 103 MET A N 1
ATOM 784 C CA . MET A 1 103 ? 7.848 -4 -3.42 1 96.19 103 MET A CA 1
ATOM 785 C C . MET A 1 103 ? 6.34 -4.195 -3.299 1 96.19 103 MET A C 1
ATOM 787 O O . MET A 1 103 ? 5.863 -4.812 -2.344 1 96.19 103 MET A O 1
ATOM 791 N N . CYS A 1 104 ? 5.602 -3.682 -4.23 1 96.94 104 CYS A N 1
ATOM 792 C CA . CYS A 1 104 ? 4.156 -3.883 -4.246 1 96.94 104 CYS A CA 1
ATOM 793 C C . CYS A 1 104 ? 3.814 -5.363 -4.367 1 96.94 104 CYS A C 1
ATOM 795 O O . CYS A 1 104 ? 2.963 -5.871 -3.635 1 96.94 104 CYS A O 1
ATOM 797 N N . ALA A 1 105 ? 4.531 -6.023 -5.312 1 96.19 105 ALA A N 1
ATOM 798 C CA . ALA A 1 105 ? 4.293 -7.449 -5.512 1 96.19 105 ALA A CA 1
ATOM 799 C C . ALA A 1 105 ? 4.586 -8.242 -4.238 1 96.19 105 ALA A C 1
ATOM 801 O O . ALA A 1 105 ? 3.797 -9.094 -3.834 1 96.19 105 ALA A O 1
ATOM 802 N N . LEU A 1 106 ? 5.688 -7.938 -3.617 1 96.5 106 LEU A N 1
ATOM 803 C CA . LEU A 1 106 ? 6.07 -8.625 -2.389 1 96.5 106 LEU A CA 1
ATOM 804 C C . LEU A 1 106 ? 5.074 -8.336 -1.272 1 96.5 106 LEU A C 1
ATOM 806 O O . LEU A 1 106 ? 4.691 -9.25 -0.531 1 96.5 106 LEU A O 1
ATOM 810 N N . GLY A 1 107 ? 4.66 -7.117 -1.168 1 97.12 107 GLY A N 1
ATOM 811 C CA . GLY A 1 107 ? 3.662 -6.758 -0.175 1 97.12 107 GLY A CA 1
ATOM 812 C C . GLY A 1 107 ? 2.355 -7.512 -0.345 1 97.12 107 GLY A C 1
ATOM 813 O O . GLY A 1 107 ? 1.756 -7.953 0.636 1 97.12 107 GLY A O 1
ATOM 814 N N . GLY A 1 108 ? 1.938 -7.625 -1.551 1 96.25 108 GLY A N 1
ATOM 815 C CA . GLY A 1 108 ? 0.71 -8.344 -1.853 1 96.25 108 GLY A CA 1
ATOM 816 C C . GLY A 1 108 ? 0.782 -9.82 -1.502 1 96.25 108 GLY A C 1
ATOM 817 O O . GLY A 1 108 ? -0.246 -10.453 -1.26 1 96.25 108 GLY A O 1
ATOM 818 N N . ALA A 1 109 ? 1.978 -10.336 -1.428 1 94.88 109 ALA A N 1
ATOM 819 C CA . ALA A 1 109 ? 2.182 -11.758 -1.179 1 94.88 109 ALA A CA 1
ATOM 820 C C . ALA A 1 109 ? 2.564 -12.016 0.277 1 94.88 109 ALA A C 1
ATOM 822 O O . ALA A 1 109 ? 2.732 -13.164 0.689 1 94.88 109 ALA A O 1
ATOM 823 N N . ALA A 1 110 ? 2.639 -10.984 1.051 1 94 110 ALA A N 1
ATOM 824 C CA . ALA A 1 110 ? 3.193 -11.07 2.4 1 94 110 ALA A CA 1
ATOM 825 C C . ALA A 1 110 ? 2.348 -11.977 3.287 1 94 110 ALA A C 1
ATOM 827 O O . ALA A 1 110 ? 2.877 -12.664 4.168 1 94 110 ALA A O 1
ATOM 828 N N . ALA A 1 111 ? 1.048 -12.031 3.09 1 90.81 111 ALA A N 1
ATOM 829 C CA . ALA A 1 111 ? 0.164 -12.891 3.881 1 90.81 111 ALA A CA 1
ATOM 830 C C . ALA A 1 111 ? 0.516 -14.359 3.697 1 90.81 111 ALA A C 1
ATOM 832 O O . ALA A 1 111 ? 0.387 -15.156 4.633 1 90.81 111 ALA A O 1
ATOM 833 N N . ARG A 1 112 ? 1.01 -14.727 2.561 1 92.06 112 ARG A N 1
ATOM 834 C CA . ARG A 1 112 ? 1.335 -16.109 2.246 1 92.06 112 ARG A CA 1
ATOM 835 C C . ARG A 1 112 ? 2.828 -16.375 2.412 1 92.06 112 ARG A C 1
ATOM 837 O O . ARG A 1 112 ? 3.252 -17.531 2.498 1 92.06 112 ARG A O 1
ATOM 844 N N . HIS A 1 113 ? 3.59 -15.328 2.381 1 92.94 113 HIS A N 1
ATOM 845 C CA . HIS A 1 113 ? 5.039 -15.406 2.506 1 92.94 113 HIS A CA 1
ATOM 846 C C . HIS A 1 113 ? 5.555 -14.445 3.574 1 92.94 113 HIS A C 1
ATOM 848 O O . HIS A 1 113 ? 6.062 -13.367 3.254 1 92.94 113 HIS A O 1
ATOM 854 N N . PRO A 1 114 ? 5.559 -14.906 4.793 1 93.75 114 PRO A N 1
ATOM 855 C CA . PRO A 1 114 ? 5.871 -14.016 5.91 1 93.75 114 PRO A CA 1
ATOM 856 C C . PRO A 1 114 ? 7.266 -13.398 5.805 1 93.75 114 PRO A C 1
ATOM 858 O O . PRO A 1 114 ? 7.516 -12.32 6.348 1 93.75 114 PRO A O 1
ATOM 861 N N . ALA A 1 115 ? 8.148 -14.047 5.105 1 95.5 115 ALA A N 1
ATOM 862 C CA . ALA A 1 115 ? 9.492 -13.5 4.918 1 95.5 115 ALA A CA 1
ATOM 863 C C . ALA A 1 115 ? 9.438 -12.156 4.203 1 95.5 115 ALA A C 1
ATOM 865 O O . ALA A 1 115 ? 10.25 -11.266 4.473 1 95.5 115 ALA A O 1
ATOM 866 N N . TYR A 1 116 ? 8.531 -11.977 3.312 1 95.94 116 TYR A N 1
ATOM 867 C CA . TYR A 1 116 ? 8.391 -10.719 2.588 1 95.94 116 TYR A CA 1
ATOM 868 C C . TYR A 1 116 ? 7.875 -9.617 3.504 1 95.94 116 TYR A C 1
ATOM 870 O O . TYR A 1 116 ? 8.312 -8.469 3.416 1 95.94 116 TYR A O 1
ATOM 878 N N . ALA A 1 117 ? 6.961 -9.984 4.387 1 96.69 117 ALA A N 1
ATOM 879 C CA . ALA A 1 117 ? 6.477 -9.023 5.375 1 96.69 117 ALA A CA 1
ATOM 880 C C . ALA A 1 117 ? 7.621 -8.516 6.254 1 96.69 117 ALA A C 1
ATOM 882 O O . ALA A 1 117 ? 7.715 -7.32 6.527 1 96.69 117 ALA A O 1
ATOM 883 N N . VAL A 1 118 ? 8.438 -9.406 6.633 1 96.81 118 VAL A N 1
ATOM 884 C CA . VAL A 1 118 ? 9.57 -9.07 7.488 1 96.81 118 VAL A CA 1
ATOM 885 C C . VAL A 1 118 ? 10.492 -8.094 6.758 1 96.81 118 VAL A C 1
ATOM 887 O O . VAL A 1 118 ? 10.914 -7.082 7.324 1 96.81 118 VAL A O 1
ATOM 890 N N . MET A 1 119 ? 10.805 -8.359 5.523 1 96.81 119 MET A N 1
ATOM 891 C CA . MET A 1 119 ? 11.703 -7.527 4.727 1 96.81 119 MET A CA 1
ATOM 892 C C . MET A 1 119 ? 11.117 -6.133 4.531 1 96.81 119 MET A C 1
ATOM 894 O O . MET A 1 119 ? 11.82 -5.133 4.695 1 96.81 119 MET A O 1
ATOM 898 N N . LEU A 1 120 ? 9.883 -6.09 4.203 1 97.69 120 LEU A N 1
ATOM 899 C CA . LEU A 1 120 ? 9.242 -4.809 3.932 1 97.69 120 LEU A CA 1
ATOM 900 C C . LEU A 1 120 ? 9.062 -4.008 5.219 1 97.69 120 LEU A C 1
ATOM 902 O O . LEU A 1 120 ? 9.148 -2.777 5.207 1 97.69 120 LEU A O 1
ATOM 906 N N . THR A 1 121 ? 8.836 -4.695 6.328 1 98.06 121 THR A N 1
ATOM 907 C CA . THR A 1 121 ? 8.766 -4.043 7.633 1 98.06 121 THR A CA 1
ATOM 908 C C . THR A 1 121 ? 10.109 -3.416 7.992 1 98.06 121 THR A C 1
ATOM 910 O O . THR A 1 121 ? 10.164 -2.262 8.422 1 98.06 121 THR A O 1
ATOM 913 N N . ALA A 1 122 ? 11.133 -4.18 7.785 1 97.75 122 ALA A N 1
ATOM 914 C CA . ALA A 1 122 ? 12.469 -3.66 8.055 1 97.75 122 ALA A CA 1
ATOM 915 C C . ALA A 1 122 ? 12.766 -2.438 7.191 1 97.75 122 ALA A C 1
ATOM 917 O O . ALA A 1 122 ? 13.336 -1.455 7.672 1 97.75 122 ALA A O 1
ATOM 918 N N . LEU A 1 123 ? 12.438 -2.514 5.93 1 98.06 123 LEU A N 1
ATOM 919 C CA . LEU A 1 123 ? 12.641 -1.377 5.035 1 98.06 123 LEU A CA 1
ATOM 920 C C . LEU A 1 123 ? 11.875 -0.156 5.531 1 98.06 123 LEU A C 1
ATOM 922 O O . LEU A 1 123 ? 12.414 0.949 5.578 1 98.06 123 LEU A O 1
ATOM 926 N N . TYR A 1 124 ? 10.625 -0.337 5.914 1 98.56 124 TYR A N 1
ATOM 927 C CA . TYR A 1 124 ? 9.797 0.743 6.438 1 98.56 124 TYR A CA 1
ATOM 928 C C . TYR A 1 124 ? 10.461 1.407 7.637 1 98.56 124 TYR A C 1
ATOM 930 O O . TYR A 1 124 ? 10.602 2.631 7.68 1 98.56 124 TYR A O 1
ATOM 938 N N . ASP A 1 125 ? 10.922 0.613 8.539 1 98.62 125 ASP A N 1
ATOM 939 C CA . ASP A 1 125 ? 11.516 1.129 9.766 1 98.62 125 ASP A CA 1
ATOM 940 C C . ASP A 1 125 ? 12.82 1.876 9.477 1 98.62 125 ASP A C 1
ATOM 942 O O . ASP A 1 125 ? 13.094 2.91 10.086 1 98.62 125 ASP A O 1
ATOM 946 N N . ARG A 1 126 ? 13.586 1.365 8.578 1 98.06 126 ARG A N 1
ATOM 947 C CA . ARG A 1 126 ? 14.82 2.043 8.195 1 98.06 126 ARG A CA 1
ATOM 948 C C . ARG A 1 126 ? 14.531 3.393 7.547 1 98.06 126 ARG A C 1
ATOM 950 O O . ARG A 1 126 ? 15.227 4.375 7.805 1 98.06 126 ARG A O 1
ATOM 957 N N . GLN A 1 127 ? 13.531 3.42 6.695 1 98.38 127 GLN A N 1
ATOM 958 C CA . GLN A 1 127 ? 13.148 4.672 6.047 1 98.38 127 GLN A CA 1
ATOM 959 C C . GLN A 1 127 ? 12.609 5.672 7.062 1 98.38 127 GLN A C 1
ATOM 961 O O . GLN A 1 127 ? 12.898 6.867 6.977 1 98.38 127 GLN A O 1
ATOM 966 N N . VAL A 1 128 ? 11.836 5.211 8.023 1 98.69 128 VAL A N 1
ATOM 967 C CA . VAL A 1 128 ? 11.336 6.066 9.094 1 98.69 128 VAL A CA 1
ATOM 968 C C . VAL A 1 128 ? 12.5 6.68 9.859 1 98.69 128 VAL A C 1
ATOM 970 O O . VAL A 1 128 ? 12.516 7.887 10.117 1 98.69 128 VAL A O 1
ATOM 973 N N . ALA A 1 129 ? 13.484 5.891 10.141 1 98.12 129 ALA A N 1
ATOM 974 C CA . ALA A 1 129 ? 14.656 6.371 10.867 1 98.12 129 ALA A CA 1
ATOM 975 C C . ALA A 1 129 ? 15.391 7.449 10.062 1 98.12 129 ALA A C 1
ATOM 977 O O . ALA A 1 129 ? 15.883 8.422 10.641 1 98.12 129 ALA A O 1
ATOM 978 N N . MET A 1 130 ? 15.469 7.234 8.789 1 97.12 130 MET A N 1
ATOM 979 C CA . MET A 1 130 ? 16.094 8.227 7.902 1 97.12 130 MET A CA 1
ATOM 980 C C . MET A 1 130 ? 15.391 9.578 8.031 1 97.12 130 MET A C 1
ATOM 982 O O . MET A 1 130 ? 16.047 10.609 8.141 1 97.12 130 MET A O 1
ATOM 986 N N . TYR A 1 131 ? 14.086 9.594 8.047 1 98.44 131 TYR A N 1
ATOM 987 C CA . TYR A 1 131 ? 13.32 10.836 8.156 1 98.44 131 TYR A CA 1
ATOM 988 C C . TYR A 1 131 ? 13.461 11.438 9.555 1 98.44 131 TYR A C 1
ATOM 990 O O . TYR A 1 131 ? 13.508 12.664 9.703 1 98.44 131 TYR A O 1
ATOM 998 N N . GLN A 1 132 ? 13.484 10.586 10.57 1 98.56 132 GLN A N 1
ATOM 999 C CA . GLN A 1 132 ? 13.633 11.094 11.93 1 98.56 132 GLN A CA 1
ATOM 1000 C C . GLN A 1 132 ? 14.922 11.906 12.078 1 98.56 132 GLN A C 1
ATOM 1002 O O . GLN A 1 132 ? 14.922 12.961 12.711 1 98.56 132 GLN A O 1
ATOM 1007 N N . VAL A 1 133 ? 15.992 11.445 11.5 1 97.56 133 VAL A N 1
ATOM 1008 C CA . VAL A 1 133 ? 17.281 12.141 11.57 1 97.56 133 VAL A CA 1
ATOM 1009 C C . VAL A 1 133 ? 17.141 13.539 10.969 1 97.56 133 VAL A C 1
ATOM 1011 O O . VAL A 1 133 ? 17.609 14.523 11.555 1 97.56 133 VAL A O 1
ATOM 1014 N N . ILE A 1 134 ? 16.484 13.648 9.852 1 97.81 134 ILE A N 1
ATOM 1015 C CA . ILE A 1 134 ? 16.312 14.922 9.164 1 97.81 134 ILE A CA 1
ATOM 1016 C C . ILE A 1 134 ? 15.414 15.844 9.992 1 97.81 134 ILE A C 1
ATOM 1018 O O . ILE A 1 134 ? 15.734 17.016 10.203 1 97.81 134 ILE A O 1
ATOM 1022 N N . LEU A 1 135 ? 14.281 15.297 10.492 1 98.62 135 LEU A N 1
ATOM 1023 C CA . LEU A 1 135 ? 13.297 16.062 11.242 1 98.62 135 LEU A CA 1
ATOM 1024 C C . LEU A 1 135 ? 13.891 16.578 12.555 1 98.62 135 LEU A C 1
ATOM 1026 O O . LEU A 1 135 ? 13.711 17.734 12.914 1 98.62 135 LEU A O 1
ATOM 1030 N N . GLU A 1 136 ? 14.617 15.734 13.227 1 98.38 136 GLU A N 1
ATOM 1031 C CA . GLU A 1 136 ? 15.211 16.094 14.508 1 98.38 136 GLU A CA 1
ATOM 1032 C C . GLU A 1 136 ? 16.344 17.109 14.328 1 98.38 136 GLU A C 1
ATOM 1034 O O . GLU A 1 136 ? 16.5 18.016 15.141 1 98.38 136 GLU A O 1
ATOM 1039 N N . SER A 1 137 ? 17.156 16.906 13.328 1 97.5 137 SER A N 1
ATOM 1040 C CA . SER A 1 137 ? 18.188 17.891 13.008 1 97.5 137 SER A CA 1
ATOM 1041 C C . SER A 1 137 ? 17.578 19.266 12.742 1 97.5 137 SER A C 1
ATOM 1043 O O . SER A 1 137 ? 18.062 20.266 13.25 1 97.5 137 SER A O 1
ATOM 1045 N N . GLY A 1 138 ? 16.516 19.328 11.898 1 98.25 138 GLY A N 1
ATOM 1046 C CA . GLY A 1 138 ? 15.828 20.578 11.625 1 98.25 138 GLY A CA 1
ATOM 1047 C C . GLY A 1 138 ? 15.203 21.203 12.859 1 98.25 138 GLY A C 1
ATOM 1048 O O . GLY A 1 138 ? 15.242 22.438 13.023 1 98.25 138 GLY A O 1
ATOM 1049 N N . ALA A 1 139 ? 14.625 20.359 13.703 1 98.5 139 ALA A N 1
ATOM 1050 C CA . ALA A 1 139 ? 14.039 20.859 14.953 1 98.5 139 ALA A CA 1
ATOM 1051 C C . ALA A 1 139 ? 15.117 21.422 15.875 1 98.5 139 ALA A C 1
ATOM 1053 O O . ALA A 1 139 ? 14.938 22.484 16.469 1 98.5 139 ALA A O 1
ATOM 1054 N N . ALA A 1 140 ? 16.234 20.734 15.992 1 98.06 140 ALA A N 1
ATOM 1055 C CA . ALA A 1 140 ? 17.344 21.156 16.844 1 98.06 140 ALA A CA 1
ATOM 1056 C C . ALA A 1 140 ? 17.922 22.5 16.391 1 98.06 140 ALA A C 1
ATOM 1058 O O . ALA A 1 140 ? 18.375 23.297 17.203 1 98.06 140 ALA A O 1
ATOM 1059 N N . GLN A 1 141 ? 17.844 22.75 15.148 1 97.81 141 GLN A N 1
ATOM 1060 C CA . GLN A 1 141 ? 18.375 23.984 14.555 1 97.81 141 GLN A CA 1
ATOM 1061 C C . GLN A 1 141 ? 17.328 25.094 14.57 1 97.81 141 GLN A C 1
ATOM 1063 O O . GLN A 1 141 ? 17.594 26.203 14.117 1 97.81 141 GLN A O 1
ATOM 1068 N N . GLY A 1 142 ? 16.125 24.766 14.969 1 98 142 GLY A N 1
ATOM 1069 C CA . GLY A 1 142 ? 15.055 25.75 15.031 1 98 142 GLY A CA 1
ATOM 1070 C C . GLY A 1 142 ? 14.398 26 13.695 1 98 142 GLY A C 1
ATOM 1071 O O . GLY A 1 142 ? 13.625 26.953 13.547 1 98 142 GLY A O 1
ATOM 1072 N N . ILE A 1 143 ? 14.703 25.172 12.742 1 98.06 143 ILE A N 1
ATOM 1073 C CA . ILE A 1 143 ? 14.156 25.312 11.398 1 98.06 143 ILE A CA 1
ATOM 1074 C C . ILE A 1 143 ? 12.727 24.766 11.367 1 98.06 143 ILE A C 1
ATOM 1076 O O . ILE A 1 143 ? 11.844 25.344 10.742 1 98.06 143 ILE A O 1
ATOM 1080 N N . PHE A 1 144 ? 12.562 23.656 11.992 1 98.56 144 PHE A N 1
ATOM 1081 C CA . PHE A 1 144 ? 11.258 23 12.039 1 98.56 144 PHE A CA 1
ATOM 1082 C C . PHE A 1 144 ? 10.617 23.188 13.414 1 98.56 144 PHE A C 1
ATOM 1084 O O . PHE A 1 144 ? 11.297 23.125 14.438 1 98.56 144 PHE A O 1
ATOM 1091 N N . ALA A 1 145 ? 9.359 23.422 13.461 1 98.38 145 ALA A N 1
ATOM 1092 C CA . ALA A 1 145 ? 8.492 23.312 14.625 1 98.38 145 ALA A CA 1
ATOM 1093 C C . ALA A 1 145 ? 7.496 22.172 14.469 1 98.38 145 ALA A C 1
ATOM 1095 O O . ALA A 1 145 ? 6.406 22.359 13.914 1 98.38 145 ALA A O 1
ATOM 1096 N N . LEU A 1 146 ? 7.824 21.047 14.938 1 97.88 146 LEU A N 1
ATOM 1097 C CA . LEU A 1 146 ? 7.066 19.828 14.672 1 97.88 146 LEU A CA 1
ATOM 1098 C C . LEU A 1 146 ? 5.738 19.844 15.422 1 97.88 146 LEU A C 1
ATOM 1100 O O . LEU A 1 146 ? 5.691 20.203 16.594 1 97.88 146 LEU A O 1
ATOM 1104 N N . THR A 1 147 ? 4.723 19.406 14.773 1 95.44 147 THR A N 1
ATOM 1105 C CA . THR A 1 147 ? 3.387 19.359 15.359 1 95.44 147 THR A CA 1
ATOM 1106 C C . THR A 1 147 ? 3.213 18.109 16.219 1 95.44 147 THR A C 1
ATOM 1108 O O . THR A 1 147 ? 2.281 18.031 17.016 1 95.44 147 THR A O 1
ATOM 1111 N N . SER A 1 148 ? 4.008 17.125 16 1 96.38 148 SER A N 1
ATOM 1112 C CA . SER A 1 148 ? 4.02 15.844 16.719 1 96.38 148 SER A CA 1
ATOM 1113 C C . SER A 1 148 ? 5.438 15.297 16.844 1 96.38 148 SER A C 1
ATOM 1115 O O . SER A 1 148 ? 6.398 15.953 16.438 1 96.38 148 SER A O 1
ATOM 1117 N N . SER A 1 149 ? 5.574 14.094 17.469 1 97.81 149 SER A N 1
ATOM 1118 C CA . SER A 1 149 ? 6.906 13.5 17.578 1 97.81 149 SER A CA 1
ATOM 1119 C C . SER A 1 149 ? 7.527 13.266 16.203 1 97.81 149 SER A C 1
ATOM 1121 O O . SER A 1 149 ? 6.812 13.062 15.227 1 97.81 149 SER A O 1
ATOM 1123 N N . SER A 1 150 ? 8.891 13.367 16.109 1 98.62 150 SER A N 1
ATOM 1124 C CA . SER A 1 150 ? 9.57 13.086 14.859 1 98.62 150 SER A CA 1
ATOM 1125 C C . SER A 1 150 ? 9.219 11.703 14.336 1 98.62 150 SER A C 1
ATOM 1127 O O . SER A 1 150 ? 9.148 11.492 13.125 1 98.62 150 SER A O 1
ATOM 1129 N N . LEU A 1 151 ? 8.938 10.742 15.227 1 98.5 151 LEU A N 1
ATOM 1130 C CA . LEU A 1 151 ? 8.562 9.383 14.844 1 98.5 151 LEU A CA 1
ATOM 1131 C C . LEU A 1 151 ? 7.211 9.375 14.133 1 98.5 151 LEU A C 1
ATOM 1133 O O . LEU A 1 151 ? 7.066 8.766 13.07 1 98.5 151 LEU A O 1
ATOM 1137 N N . ALA A 1 152 ? 6.246 10.086 14.695 1 98.25 152 ALA A N 1
ATOM 1138 C CA . ALA A 1 152 ? 4.91 10.133 14.109 1 98.25 152 ALA A CA 1
ATOM 1139 C C . ALA A 1 152 ? 4.941 10.789 12.734 1 98.25 152 ALA A C 1
ATOM 1141 O O . ALA A 1 152 ? 4.355 10.281 11.773 1 98.25 152 ALA A O 1
ATOM 1142 N N . VAL A 1 153 ? 5.648 11.875 12.641 1 98.62 153 VAL A N 1
ATOM 1143 C CA . VAL A 1 153 ? 5.75 12.602 11.383 1 98.62 153 VAL A CA 1
ATOM 1144 C C . VAL A 1 153 ? 6.469 11.742 10.344 1 98.62 153 VAL A C 1
ATOM 1146 O O . VAL A 1 153 ? 6.012 11.617 9.203 1 98.62 153 VAL A O 1
ATOM 1149 N N . ALA A 1 154 ? 7.574 11.094 10.727 1 98.81 154 ALA A N 1
ATOM 1150 C CA . ALA A 1 154 ? 8.359 10.25 9.828 1 98.81 154 ALA A CA 1
ATOM 1151 C C . ALA A 1 154 ? 7.531 9.062 9.336 1 98.81 154 ALA A C 1
ATOM 1153 O O . ALA A 1 154 ? 7.543 8.734 8.148 1 98.81 154 ALA A O 1
ATOM 1154 N N . ARG A 1 155 ? 6.816 8.43 10.258 1 98.81 155 ARG A N 1
ATOM 1155 C CA . ARG A 1 155 ? 5.973 7.301 9.891 1 98.81 155 ARG A CA 1
ATOM 1156 C C . ARG A 1 155 ? 4.934 7.707 8.852 1 98.81 155 ARG A C 1
ATOM 1158 O O . ARG A 1 155 ? 4.715 6.992 7.871 1 98.81 155 ARG A O 1
ATOM 1165 N N . ASN A 1 156 ? 4.32 8.828 9.047 1 98.88 156 ASN A N 1
ATOM 1166 C CA . ASN A 1 156 ? 3.301 9.289 8.109 1 98.88 156 ASN A CA 1
ATOM 1167 C C . ASN A 1 156 ? 3.898 9.609 6.742 1 98.88 156 ASN A C 1
ATOM 1169 O O . ASN A 1 156 ? 3.293 9.305 5.711 1 98.88 156 ASN A O 1
ATOM 1173 N N . ILE A 1 157 ? 5.086 10.211 6.699 1 98.81 157 ILE A N 1
ATOM 1174 C CA . ILE A 1 157 ? 5.699 10.547 5.422 1 98.81 157 ILE A CA 1
ATOM 1175 C C . ILE A 1 157 ? 6.016 9.266 4.648 1 98.81 157 ILE A C 1
ATOM 1177 O O . ILE A 1 157 ? 5.68 9.148 3.467 1 98.81 157 ILE A O 1
ATOM 1181 N N . VAL A 1 158 ? 6.59 8.281 5.309 1 98.81 158 VAL A N 1
ATOM 1182 C CA . VAL A 1 158 ? 6.934 7.027 4.645 1 98.81 158 VAL A CA 1
ATOM 1183 C C . VAL A 1 158 ? 5.66 6.312 4.199 1 98.81 158 VAL A C 1
ATOM 1185 O O . VAL A 1 158 ? 5.605 5.75 3.104 1 98.81 158 VAL A O 1
ATOM 1188 N N . ALA A 1 159 ? 4.668 6.332 5.055 1 98.81 159 ALA A N 1
ATOM 1189 C CA . ALA A 1 159 ? 3.387 5.719 4.711 1 98.81 159 ALA A CA 1
ATOM 1190 C C . ALA A 1 159 ? 2.797 6.355 3.457 1 98.81 159 ALA A C 1
ATOM 1192 O O . ALA A 1 159 ? 2.293 5.652 2.576 1 98.81 159 ALA A O 1
ATOM 1193 N N . LEU A 1 160 ? 2.854 7.633 3.371 1 98.81 160 LEU A N 1
ATOM 1194 C CA . LEU A 1 160 ? 2.348 8.336 2.197 1 98.81 160 LEU A CA 1
ATOM 1195 C C . LEU A 1 160 ? 3.16 7.977 0.958 1 98.81 160 LEU A C 1
ATOM 1197 O O . LEU A 1 160 ? 2.6 7.777 -0.122 1 98.81 160 LEU A O 1
ATOM 1201 N N . GLU A 1 161 ? 4.477 7.914 1.071 1 98.56 161 GLU A N 1
ATOM 1202 C CA . GLU A 1 161 ? 5.316 7.473 -0.04 1 98.56 161 GLU A CA 1
ATOM 1203 C C . GLU A 1 161 ? 4.863 6.109 -0.561 1 98.56 161 GLU A C 1
ATOM 1205 O O . GLU A 1 161 ? 4.719 5.918 -1.77 1 98.56 161 GLU A O 1
ATOM 1210 N N . ASP A 1 162 ? 4.672 5.203 0.375 1 98.25 162 ASP A N 1
ATOM 1211 C CA . ASP A 1 162 ? 4.273 3.85 0.008 1 98.25 162 ASP A CA 1
ATOM 1212 C C . ASP A 1 162 ? 2.938 3.852 -0.734 1 98.25 162 ASP A C 1
ATOM 1214 O O . ASP A 1 162 ? 2.801 3.209 -1.776 1 98.25 162 ASP A O 1
ATOM 1218 N N . ALA A 1 163 ? 1.992 4.57 -0.203 1 98.5 163 ALA A N 1
ATOM 1219 C CA . ALA A 1 163 ? 0.651 4.59 -0.78 1 98.5 163 ALA A CA 1
ATOM 1220 C C . ALA A 1 163 ? 0.658 5.234 -2.162 1 98.5 163 ALA A C 1
ATOM 1222 O O . ALA A 1 163 ? 0.061 4.707 -3.105 1 98.5 163 ALA A O 1
ATOM 1223 N N . TYR A 1 164 ? 1.319 6.352 -2.303 1 98.62 164 TYR A N 1
ATOM 1224 C CA . TYR A 1 164 ? 1.322 7.047 -3.584 1 98.62 164 TYR A CA 1
ATOM 1225 C C . TYR A 1 164 ? 2.227 6.344 -4.586 1 98.62 164 TYR A C 1
ATOM 1227 O O . TYR A 1 164 ? 1.958 6.355 -5.793 1 98.62 164 TYR A O 1
ATOM 1235 N N . GLY A 1 165 ? 3.328 5.77 -4.078 1 98.12 165 GLY A N 1
ATOM 1236 C CA . GLY A 1 165 ? 4.109 4.926 -4.965 1 98.12 165 GLY A CA 1
ATOM 1237 C C . GLY A 1 165 ? 3.281 3.859 -5.656 1 98.12 165 GLY A C 1
ATOM 1238 O O . GLY A 1 165 ? 3.389 3.672 -6.871 1 98.12 165 GLY A O 1
ATOM 1239 N N . TYR A 1 166 ? 2.465 3.223 -4.879 1 97.75 166 TYR A N 1
ATOM 1240 C CA . TYR A 1 166 ? 1.57 2.229 -5.461 1 97.75 166 TYR A CA 1
ATOM 1241 C C . TYR A 1 166 ? 0.643 2.863 -6.488 1 97.75 166 TYR A C 1
ATOM 1243 O O . TYR A 1 166 ? 0.455 2.322 -7.582 1 97.75 166 TYR A O 1
ATOM 1251 N N . ARG A 1 167 ? 0.035 3.986 -6.164 1 97.94 167 ARG A N 1
ATOM 1252 C CA . ARG A 1 167 ? -0.9 4.625 -7.086 1 97.94 167 ARG A CA 1
ATOM 1253 C C . ARG A 1 167 ? -0.227 4.941 -8.414 1 97.94 167 ARG A C 1
ATOM 1255 O O . ARG A 1 167 ? -0.839 4.805 -9.477 1 97.94 167 ARG A O 1
ATOM 1262 N N . MET A 1 168 ? 0.979 5.363 -8.383 1 97.5 168 MET A N 1
ATOM 1263 C CA . MET A 1 168 ? 1.722 5.734 -9.586 1 97.5 168 MET A CA 1
ATOM 1264 C C . MET A 1 168 ? 1.982 4.512 -10.461 1 97.5 168 MET A C 1
ATOM 1266 O O . MET A 1 168 ? 1.724 4.539 -11.664 1 97.5 168 MET A O 1
ATOM 1270 N N . VAL A 1 169 ? 2.402 3.406 -9.844 1 96.44 169 VAL A N 1
ATOM 1271 C CA . VAL A 1 169 ? 2.736 2.23 -10.641 1 96.44 169 VAL A CA 1
ATOM 1272 C C . VAL A 1 169 ? 1.456 1.519 -11.078 1 96.44 169 VAL A C 1
ATOM 1274 O O . VAL A 1 169 ? 1.466 0.733 -12.023 1 96.44 169 VAL A O 1
ATOM 1277 N N . ALA A 1 170 ? 0.365 1.784 -10.375 1 96.81 170 ALA A N 1
ATOM 1278 C CA . ALA A 1 170 ? -0.952 1.307 -10.789 1 96.81 170 ALA A CA 1
ATOM 1279 C C . ALA A 1 170 ? -1.557 2.221 -11.852 1 96.81 170 ALA A C 1
ATOM 1281 O O . ALA A 1 170 ? -2.678 1.992 -12.305 1 96.81 170 ALA A O 1
ATOM 1282 N N . ARG A 1 171 ? -0.86 3.305 -12.18 1 96.62 171 ARG A N 1
ATOM 1283 C CA . ARG A 1 171 ? -1.194 4.227 -13.266 1 96.62 171 ARG A CA 1
ATOM 1284 C C . ARG A 1 171 ? -2.496 4.965 -12.977 1 96.62 171 ARG A C 1
ATOM 1286 O O . ARG A 1 171 ? -3.346 5.109 -13.852 1 96.62 171 ARG A O 1
ATOM 1293 N N . HIS A 1 172 ? -2.65 5.332 -11.727 1 96.88 172 HIS A N 1
ATOM 1294 C CA . HIS A 1 172 ? -3.748 6.238 -11.422 1 96.88 172 HIS A CA 1
ATOM 1295 C C . HIS A 1 172 ? -3.75 7.441 -12.359 1 96.88 172 HIS A C 1
ATOM 1297 O O . HIS A 1 172 ? -2.719 8.094 -12.547 1 96.88 172 HIS A O 1
ATOM 1303 N N . PRO A 1 173 ? -4.859 7.824 -12.898 1 95.75 173 PRO A N 1
ATOM 1304 C CA . PRO A 1 173 ? -4.879 8.828 -13.969 1 95.75 173 PRO A CA 1
ATOM 1305 C C . PRO A 1 173 ? -4.484 10.219 -13.484 1 95.75 173 PRO A C 1
ATOM 1307 O O . PRO A 1 173 ? -3.992 11.031 -14.266 1 95.75 173 PRO A O 1
ATOM 1310 N N . SER A 1 174 ? -4.648 10.508 -12.242 1 96.44 174 SER A N 1
ATOM 1311 C CA . SER A 1 174 ? -4.43 11.875 -11.797 1 96.44 174 SER A CA 1
ATOM 1312 C C . SER A 1 174 ? -3.324 11.945 -10.75 1 96.44 174 SER A C 1
ATOM 1314 O O . SER A 1 174 ? -3.156 12.969 -10.078 1 96.44 174 SER A O 1
ATOM 1316 N N . LEU A 1 175 ? -2.602 10.859 -10.555 1 96.88 175 LEU A N 1
ATOM 1317 C CA . LEU A 1 175 ? -1.531 10.867 -9.562 1 96.88 175 LEU A CA 1
ATOM 1318 C C . LEU A 1 175 ? -0.196 10.5 -10.203 1 96.88 175 LEU A C 1
ATOM 1320 O O . LEU A 1 175 ? 0.177 9.328 -10.25 1 96.88 175 LEU A O 1
ATOM 1324 N N . ASP A 1 176 ? 0.424 11.531 -10.711 1 94.38 176 ASP A N 1
ATOM 1325 C CA . ASP A 1 176 ? 1.795 11.398 -11.195 1 94.38 176 ASP A CA 1
ATOM 1326 C C . ASP A 1 176 ? 2.801 11.805 -10.117 1 94.38 176 ASP A C 1
ATOM 1328 O O . ASP A 1 176 ? 2.42 12.086 -8.977 1 94.38 176 ASP A O 1
ATOM 1332 N N . VAL A 1 177 ? 4.039 11.789 -10.484 1 94.44 177 VAL A N 1
ATOM 1333 C CA . VAL A 1 177 ? 5.098 12 -9.5 1 94.44 177 VAL A CA 1
ATOM 1334 C C . VAL A 1 177 ? 4.988 13.406 -8.914 1 94.44 177 VAL A C 1
ATOM 1336 O O . VAL A 1 177 ? 5.121 13.602 -7.707 1 94.44 177 VAL A O 1
ATOM 1339 N N . ASP A 1 178 ? 4.715 14.43 -9.742 1 94.81 178 ASP A N 1
ATOM 1340 C CA . ASP A 1 178 ? 4.609 15.812 -9.266 1 94.81 178 ASP A CA 1
ATOM 1341 C C . ASP A 1 178 ? 3.461 15.961 -8.273 1 94.81 178 ASP A C 1
ATOM 1343 O O . ASP A 1 178 ? 3.621 16.594 -7.223 1 94.81 178 ASP A O 1
ATOM 1347 N N . THR A 1 179 ? 2.35 15.367 -8.602 1 96.62 179 THR A N 1
ATOM 1348 C CA . THR A 1 179 ? 1.192 15.445 -7.715 1 96.62 179 THR A CA 1
ATOM 1349 C C . THR A 1 179 ? 1.47 14.727 -6.398 1 96.62 179 THR A C 1
ATOM 1351 O O . THR A 1 179 ? 1.112 15.219 -5.324 1 96.62 179 THR A O 1
ATOM 1354 N N . ALA A 1 180 ? 2.064 13.562 -6.473 1 97.94 180 ALA A N 1
ATOM 1355 C CA . ALA A 1 180 ? 2.387 12.797 -5.273 1 97.94 180 ALA A CA 1
ATOM 1356 C C . ALA A 1 180 ? 3.334 13.57 -4.363 1 97.94 180 ALA A C 1
ATOM 1358 O O . ALA A 1 180 ? 3.119 13.641 -3.152 1 97.94 180 ALA A O 1
ATOM 1359 N N . VAL A 1 181 ? 4.359 14.148 -4.945 1 97.38 181 VAL A N 1
ATOM 1360 C CA . VAL A 1 181 ? 5.305 14.953 -4.18 1 97.38 181 VAL A CA 1
ATOM 1361 C C . VAL A 1 181 ? 4.574 16.125 -3.521 1 97.38 181 VAL A C 1
ATOM 1363 O O . VAL A 1 181 ? 4.789 16.406 -2.342 1 97.38 181 VAL A O 1
ATOM 1366 N N . ASP A 1 182 ? 3.736 16.766 -4.238 1 96.88 182 ASP A N 1
ATOM 1367 C CA . ASP A 1 182 ? 2.992 17.906 -3.709 1 96.88 182 ASP A CA 1
ATOM 1368 C C . ASP A 1 182 ? 2.135 17.484 -2.514 1 96.88 182 ASP A C 1
ATOM 1370 O O . ASP A 1 182 ? 2.072 18.203 -1.513 1 96.88 182 ASP A O 1
ATOM 1374 N N . LEU A 1 183 ? 1.492 16.391 -2.604 1 97.94 183 LEU A N 1
ATOM 1375 C CA . LEU A 1 183 ? 0.619 15.922 -1.537 1 97.94 183 LEU A CA 1
ATOM 1376 C C . LEU A 1 183 ? 1.422 15.594 -0.281 1 97.94 183 LEU A C 1
ATOM 1378 O O . LEU A 1 183 ? 1.012 15.938 0.829 1 97.94 183 LEU A O 1
ATOM 1382 N N . ILE A 1 184 ? 2.533 14.922 -0.453 1 98.5 184 ILE A N 1
ATOM 1383 C CA . ILE A 1 184 ? 3.359 14.562 0.695 1 98.5 184 ILE A CA 1
ATOM 1384 C C . ILE A 1 184 ? 3.969 15.82 1.307 1 98.5 184 ILE A C 1
ATOM 1386 O O . ILE A 1 184 ? 4.012 15.969 2.531 1 98.5 184 ILE A O 1
ATOM 1390 N N . CYS A 1 185 ? 4.379 16.75 0.47 1 97.69 185 CYS A N 1
ATOM 1391 C CA . CYS A 1 185 ? 4.961 18 0.957 1 97.69 185 CYS A CA 1
ATOM 1392 C C . CYS A 1 185 ? 3.912 18.844 1.659 1 97.69 185 CYS A C 1
ATOM 1394 O O . CYS A 1 185 ? 4.223 19.562 2.617 1 97.69 185 CYS A O 1
ATOM 1396 N N . ASP A 1 186 ? 2.701 18.781 1.174 1 96.19 186 ASP A N 1
ATOM 1397 C CA . ASP A 1 186 ? 1.623 19.469 1.863 1 96.19 186 ASP A CA 1
ATOM 1398 C C . ASP A 1 186 ? 1.528 19.031 3.322 1 96.19 186 ASP A C 1
ATOM 1400 O O . ASP A 1 186 ? 1.412 19.875 4.223 1 96.19 186 ASP A O 1
ATOM 1404 N N . TYR A 1 187 ? 1.595 17.781 3.51 1 97.19 187 TYR A N 1
ATOM 1405 C CA . TYR A 1 187 ? 1.61 17.281 4.879 1 97.19 187 TYR A CA 1
ATOM 1406 C C . TYR A 1 187 ? 2.869 17.719 5.609 1 97.19 187 TYR A C 1
ATOM 1408 O O . TYR A 1 187 ? 2.799 18.188 6.75 1 97.19 187 TYR A O 1
ATOM 1416 N N . ALA A 1 188 ? 4.004 17.547 4.961 1 98.06 188 ALA A N 1
ATOM 1417 C CA . ALA A 1 188 ? 5.277 17.844 5.605 1 98.06 188 ALA A CA 1
ATOM 1418 C C . ALA A 1 188 ? 5.344 19.312 6.016 1 98.06 188 ALA A C 1
ATOM 1420 O O . ALA A 1 188 ? 5.906 19.656 7.062 1 98.06 188 ALA A O 1
ATOM 1421 N N . ARG A 1 189 ? 4.793 20.203 5.219 1 97.06 189 ARG A N 1
ATOM 1422 C CA . ARG A 1 189 ? 4.797 21.625 5.531 1 97.06 189 ARG A CA 1
ATOM 1423 C C . ARG A 1 189 ? 4.059 21.906 6.836 1 97.06 189 ARG A C 1
ATOM 1425 O O . ARG A 1 189 ? 4.57 22.609 7.711 1 97.06 189 ARG A O 1
ATOM 1432 N N . VAL A 1 190 ? 2.936 21.312 6.965 1 95.12 190 VAL A N 1
ATOM 1433 C CA . VAL A 1 190 ? 2.146 21.562 8.172 1 95.12 190 VAL A CA 1
ATOM 1434 C C . VAL A 1 190 ? 2.797 20.875 9.359 1 95.12 190 VAL A C 1
ATOM 1436 O O . VAL A 1 190 ? 2.875 21.438 10.453 1 95.12 190 VAL A O 1
ATOM 1439 N N . ALA A 1 191 ? 3.326 19.672 9.148 1 97 191 ALA A N 1
ATOM 1440 C CA . ALA A 1 191 ? 3.916 18.891 10.234 1 97 191 ALA A CA 1
ATOM 1441 C C . ALA A 1 191 ? 5.191 19.547 10.758 1 97 191 ALA A C 1
ATOM 1443 O O . ALA A 1 191 ? 5.539 19.406 11.93 1 97 191 ALA A O 1
ATOM 1444 N N . THR A 1 192 ? 5.875 20.312 9.891 1 97.94 192 THR A N 1
ATOM 1445 C CA . THR A 1 192 ? 7.156 20.891 10.273 1 97.94 192 THR A CA 1
ATOM 1446 C C . THR A 1 192 ? 7 22.375 10.578 1 97.94 192 THR A C 1
ATOM 1448 O O . THR A 1 192 ? 7.953 23.031 11.008 1 97.94 192 THR A O 1
ATOM 1451 N N . GLY A 1 193 ? 5.793 22.922 10.312 1 96.56 193 GLY A N 1
ATOM 1452 C CA . GLY A 1 193 ? 5.641 24.359 10.461 1 96.56 193 GLY A CA 1
ATOM 1453 C C . GLY A 1 193 ? 6.574 25.156 9.57 1 96.56 193 G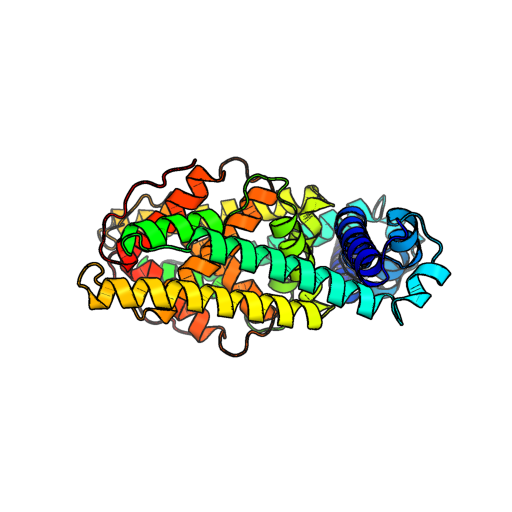LY A C 1
ATOM 1454 O O . GLY A 1 193 ? 7.07 26.219 9.969 1 96.56 193 GLY A O 1
ATOM 1455 N N . HIS A 1 194 ? 6.891 24.641 8.438 1 97.38 194 HIS A N 1
ATOM 1456 C CA . HIS A 1 194 ? 7.859 25.203 7.496 1 97.38 194 HIS A CA 1
ATOM 1457 C C . HIS A 1 194 ? 7.328 25.172 6.07 1 97.38 194 HIS A C 1
ATOM 1459 O O . HIS A 1 194 ? 6.703 24.188 5.66 1 97.38 194 HIS A O 1
ATOM 1465 N N . PRO A 1 195 ? 7.484 26.219 5.238 1 95.38 195 PRO A N 1
ATOM 1466 C CA . PRO A 1 195 ? 6.949 26.25 3.875 1 95.38 195 PRO A CA 1
ATOM 1467 C C . PRO A 1 195 ? 7.648 25.25 2.949 1 95.38 195 PRO A C 1
ATOM 1469 O O . PRO A 1 195 ? 7.094 24.859 1.917 1 95.38 195 PRO A O 1
ATOM 1472 N N . LEU A 1 196 ? 8.773 24.688 3.232 1 95.88 196 LEU A N 1
ATOM 1473 C CA . LEU A 1 196 ? 9.617 23.797 2.441 1 95.88 196 LEU A CA 1
ATOM 1474 C C . LEU A 1 196 ? 9.836 24.359 1.043 1 95.88 196 LEU A C 1
ATOM 1476 O O . LEU A 1 196 ? 8.969 25.047 0.495 1 95.88 196 LEU A O 1
ATOM 1480 N N . PRO A 1 197 ? 10.977 24.172 0.548 1 91.69 197 PRO A N 1
ATOM 1481 C CA . PRO A 1 197 ? 11.227 24.609 -0.827 1 91.69 197 PRO A CA 1
ATOM 1482 C C . PRO A 1 197 ? 10.461 23.781 -1.857 1 91.69 197 PRO A C 1
ATOM 1484 O O . PRO A 1 197 ? 10.062 22.656 -1.572 1 91.69 197 PRO A O 1
ATOM 1487 N N . ARG A 1 198 ? 10.273 24.281 -3.018 1 83.38 198 ARG A N 1
ATOM 1488 C CA . ARG A 1 198 ? 9.617 23.547 -4.086 1 83.38 198 ARG A CA 1
ATOM 1489 C C . ARG A 1 198 ? 10.461 22.359 -4.531 1 83.38 198 ARG A C 1
ATOM 1491 O O . ARG A 1 198 ? 11.688 22.469 -4.645 1 83.38 198 ARG A O 1
ATOM 1498 N N . PRO A 1 199 ? 9.781 21.297 -4.688 1 73.5 199 PRO A N 1
ATOM 1499 C CA . PRO A 1 199 ? 10.516 20.141 -5.172 1 73.5 199 PRO A CA 1
ATOM 1500 C C . PRO A 1 199 ? 11.227 20.391 -6.5 1 73.5 199 PRO A C 1
ATOM 1502 O O . PRO A 1 199 ? 10.719 21.141 -7.336 1 73.5 199 PRO A O 1
ATOM 1505 N N . VAL A 1 200 ? 12.602 20.281 -6.598 1 58.09 200 VAL A N 1
ATOM 1506 C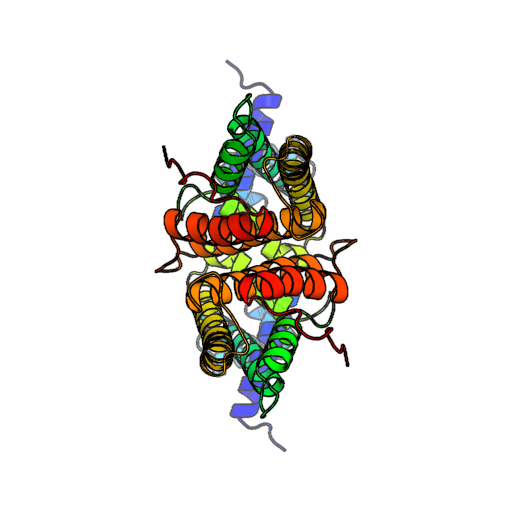 CA . VAL A 1 200 ? 13.422 20.516 -7.785 1 58.09 200 VAL A CA 1
ATOM 1507 C C . VAL A 1 200 ? 13.43 19.266 -8.656 1 58.09 200 VAL A C 1
ATOM 1509 O O . VAL A 1 200 ? 13.852 18.188 -8.203 1 58.09 200 VAL A O 1
ATOM 1512 N N . ARG A 1 201 ? 12.484 18.797 -9.328 1 57.62 201 ARG A N 1
ATOM 1513 C CA . ARG A 1 201 ? 12.664 17.594 -10.133 1 57.62 201 ARG A CA 1
ATOM 1514 C C . ARG A 1 201 ? 13.742 17.781 -11.195 1 57.62 201 ARG A C 1
ATOM 1516 O O . ARG A 1 201 ? 13.672 18.734 -11.984 1 57.62 201 ARG A O 1
ATOM 1523 N N . THR A 1 202 ? 14.992 17.266 -10.828 1 43.09 202 THR A N 1
ATOM 1524 C CA . THR A 1 202 ? 16 17.219 -11.883 1 43.09 202 THR A CA 1
ATOM 1525 C C . THR A 1 202 ? 15.617 16.234 -12.977 1 43.09 202 THR A C 1
ATOM 1527 O O . THR A 1 202 ? 15.062 15.172 -12.695 1 43.09 202 THR A O 1
ATOM 1530 N N . MET B 1 1 ? -34.375 -25.969 1.01 1 50.72 1 MET B N 1
ATOM 1531 C CA . MET B 1 1 ? -34.906 -25.344 -0.197 1 50.72 1 MET B CA 1
ATOM 1532 C C . MET B 1 1 ? -33.812 -25.203 -1.262 1 50.72 1 MET B C 1
ATOM 1534 O O . MET B 1 1 ? -32.625 -25.109 -0.938 1 50.72 1 MET B O 1
ATOM 1538 N N . PRO B 1 2 ? -34.188 -25.562 -2.463 1 62.31 2 PRO B N 1
ATOM 1539 C CA . PRO B 1 2 ? -33.156 -25.516 -3.504 1 62.31 2 PRO B CA 1
ATOM 1540 C C . PRO B 1 2 ? -32.469 -24.172 -3.576 1 62.31 2 PRO B C 1
ATOM 1542 O O . PRO B 1 2 ? -33.125 -23.125 -3.453 1 62.31 2 PRO B O 1
ATOM 1545 N N . VAL B 1 3 ? -31.203 -24.219 -3.289 1 70.5 3 VAL B N 1
ATOM 1546 C CA . VAL B 1 3 ? -30.422 -23 -3.385 1 70.5 3 VAL B CA 1
ATOM 1547 C C . VAL B 1 3 ? -30.625 -22.359 -4.758 1 70.5 3 VAL B C 1
ATOM 1549 O O . VAL B 1 3 ? -30.531 -23.031 -5.785 1 70.5 3 VAL B O 1
ATOM 1552 N N . SER B 1 4 ? -31.25 -21.125 -4.844 1 80.25 4 SER B N 1
ATOM 1553 C CA . SER B 1 4 ? -31.469 -20.391 -6.086 1 80.25 4 SER B CA 1
ATOM 1554 C C . SER B 1 4 ? -30.172 -20.172 -6.844 1 80.25 4 SER B C 1
ATOM 1556 O O . SER B 1 4 ? -29.078 -20.375 -6.293 1 80.25 4 SER B O 1
ATOM 1558 N N . ARG B 1 5 ? -30.344 -19.938 -8.117 1 81.38 5 ARG B N 1
ATOM 1559 C CA . ARG B 1 5 ? -29.188 -19.656 -8.969 1 81.38 5 ARG B CA 1
ATOM 1560 C C . ARG B 1 5 ? -28.375 -18.484 -8.422 1 81.38 5 ARG B C 1
ATOM 1562 O O . ARG B 1 5 ? -27.141 -18.516 -8.445 1 81.38 5 ARG B O 1
ATOM 1569 N N . ALA B 1 6 ? -29.078 -17.562 -7.91 1 82 6 ALA B N 1
ATOM 1570 C CA . ALA B 1 6 ? -28.422 -16.375 -7.363 1 82 6 ALA B CA 1
ATOM 1571 C C . ALA B 1 6 ? -27.625 -16.719 -6.105 1 82 6 ALA B C 1
ATOM 1573 O O . ALA B 1 6 ? -26.5 -16.234 -5.918 1 82 6 ALA B O 1
ATOM 1574 N N . GLU B 1 7 ? -28.109 -17.5 -5.379 1 86.12 7 GLU B N 1
ATOM 1575 C CA . GLU B 1 7 ? -27.453 -17.938 -4.148 1 86.12 7 GLU B CA 1
ATOM 1576 C C . GLU B 1 7 ? -26.219 -18.781 -4.453 1 86.12 7 GLU B C 1
ATOM 1578 O O . GLU B 1 7 ? -25.188 -18.672 -3.779 1 86.12 7 GLU B O 1
ATOM 1583 N N . ARG B 1 8 ? -26.391 -19.609 -5.434 1 86.62 8 ARG B N 1
ATOM 1584 C CA . ARG B 1 8 ? -25.266 -20.438 -5.84 1 86.62 8 ARG B CA 1
ATOM 1585 C C . ARG B 1 8 ? -24.109 -19.594 -6.375 1 86.62 8 ARG B C 1
ATOM 1587 O O . ARG B 1 8 ? -22.953 -19.859 -6.09 1 86.62 8 ARG B O 1
ATOM 1594 N N . ARG B 1 9 ? -24.484 -18.656 -7.117 1 90.69 9 ARG B N 1
ATOM 1595 C CA . ARG B 1 9 ? -23.484 -17.734 -7.66 1 90.69 9 ARG B CA 1
ATOM 1596 C C . ARG B 1 9 ? -22.75 -17.016 -6.543 1 90.69 9 ARG B C 1
ATOM 1598 O O . ARG B 1 9 ? -21.516 -16.906 -6.582 1 90.69 9 ARG B O 1
ATOM 1605 N N . GLU B 1 10 ? -23.438 -16.594 -5.547 1 91.06 10 GLU B N 1
ATOM 1606 C CA . GLU B 1 10 ? -22.828 -15.906 -4.422 1 91.06 10 GLU B CA 1
ATOM 1607 C C . GLU B 1 10 ? -21.891 -16.828 -3.646 1 91.06 10 GLU B C 1
ATOM 1609 O O . GLU B 1 10 ? -20.812 -16.406 -3.205 1 91.06 10 GLU B O 1
ATOM 1614 N N . LYS B 1 11 ? -22.297 -17.969 -3.494 1 91.44 11 LYS B N 1
ATOM 1615 C CA . LYS B 1 11 ? -21.453 -18.953 -2.816 1 91.44 11 LYS B CA 1
ATOM 1616 C C . LYS B 1 11 ? -20.156 -19.188 -3.586 1 91.44 11 LYS B C 1
ATOM 1618 O O . LYS B 1 11 ? -19.094 -19.344 -2.984 1 91.44 11 LYS B O 1
ATOM 1623 N N . LEU B 1 12 ? -20.297 -19.234 -4.859 1 94.56 12 LEU B N 1
ATOM 1624 C CA . LEU B 1 12 ? -19.125 -19.453 -5.707 1 94.56 12 LEU B CA 1
ATOM 1625 C C . LEU B 1 12 ? -18.188 -18.266 -5.625 1 94.56 12 LEU B C 1
ATOM 1627 O O . LEU B 1 12 ? -16.953 -18.438 -5.602 1 94.56 12 LEU B O 1
ATOM 1631 N N . LEU B 1 13 ? -18.75 -17.094 -5.594 1 95.31 13 LEU B N 1
ATOM 1632 C CA . LEU B 1 13 ? -17.922 -15.891 -5.461 1 95.31 13 LEU B CA 1
ATOM 1633 C C . LEU B 1 13 ? -17.156 -15.906 -4.141 1 95.31 13 LEU B C 1
ATOM 1635 O O . LEU B 1 13 ? -15.977 -15.578 -4.105 1 95.31 13 LEU B O 1
ATOM 1639 N N . ARG B 1 14 ? -17.797 -16.359 -3.117 1 94.06 14 ARG B N 1
ATOM 1640 C CA . ARG B 1 14 ? -17.156 -16.453 -1.812 1 94.06 14 ARG B CA 1
ATOM 1641 C C . ARG B 1 14 ? -16.062 -17.516 -1.806 1 94.06 14 ARG B C 1
ATOM 1643 O O . ARG B 1 14 ? -14.992 -17.312 -1.229 1 94.06 14 ARG B O 1
ATOM 1650 N N . ALA B 1 15 ? -16.359 -18.578 -2.402 1 95.75 15 ALA B N 1
ATOM 1651 C CA . ALA B 1 15 ? -15.375 -19.641 -2.51 1 95.75 15 ALA B CA 1
ATOM 1652 C C . ALA B 1 15 ? -14.148 -19.188 -3.297 1 95.75 15 ALA B C 1
ATOM 1654 O O . ALA B 1 15 ? -13.016 -19.547 -2.957 1 95.75 15 ALA B O 1
ATOM 1655 N N . ALA B 1 16 ? -14.398 -18.469 -4.348 1 96.5 16 ALA B N 1
ATOM 1656 C CA . ALA B 1 16 ? -13.305 -17.938 -5.16 1 96.5 16 ALA B CA 1
ATOM 1657 C C . ALA B 1 16 ? -12.422 -17 -4.336 1 96.5 16 ALA B C 1
ATOM 1659 O O . ALA B 1 16 ? -11.188 -17.094 -4.398 1 96.5 16 ALA B O 1
ATOM 1660 N N . GLN B 1 17 ? -13 -16.188 -3.566 1 94.56 17 GLN B N 1
ATOM 1661 C CA . GLN B 1 17 ? -12.242 -15.273 -2.713 1 94.56 17 GLN B CA 1
ATOM 1662 C C . GLN B 1 17 ? -11.422 -16.047 -1.684 1 94.56 17 GLN B C 1
ATOM 1664 O O . GLN B 1 17 ? -10.258 -15.719 -1.446 1 94.56 17 GLN B O 1
ATOM 1669 N N . SER B 1 18 ? -12.047 -17.016 -1.086 1 94.44 18 SER B N 1
ATOM 1670 C CA . SER B 1 18 ? -11.344 -17.859 -0.124 1 94.44 18 SER B CA 1
ATOM 1671 C C . SER B 1 18 ? -10.156 -18.562 -0.771 1 94.44 18 SER B C 1
ATOM 1673 O O . SER B 1 18 ? -9.086 -18.656 -0.173 1 94.44 18 SER B O 1
ATOM 1675 N N . ALA B 1 19 ? -10.359 -19.031 -1.967 1 96.06 19 ALA B N 1
ATOM 1676 C CA . ALA B 1 19 ? -9.289 -19.703 -2.701 1 96.06 19 ALA B CA 1
ATOM 1677 C C . ALA B 1 19 ? -8.141 -18.734 -3 1 96.06 19 ALA B C 1
ATOM 1679 O O . ALA B 1 19 ? -6.969 -19.109 -2.906 1 96.06 19 ALA B O 1
ATOM 1680 N N . VAL B 1 20 ? -8.469 -17.516 -3.336 1 94.69 20 VAL B N 1
ATOM 1681 C CA . VAL B 1 20 ? -7.457 -16.5 -3.592 1 94.69 20 VAL B CA 1
ATOM 1682 C C . VAL B 1 20 ? -6.621 -16.266 -2.334 1 94.69 20 VAL B C 1
ATOM 1684 O O . VAL B 1 20 ? -5.395 -16.172 -2.408 1 94.69 20 VAL B O 1
ATOM 1687 N N . MET B 1 21 ? -7.246 -16.203 -1.194 1 92.19 21 MET B N 1
ATOM 1688 C CA . MET B 1 21 ? -6.559 -15.961 0.071 1 92.19 21 MET B CA 1
ATOM 1689 C C . MET B 1 21 ? -5.645 -17.125 0.426 1 92.19 21 MET B C 1
ATOM 1691 O O . MET B 1 21 ? -4.578 -16.938 1.011 1 92.19 21 MET B O 1
ATOM 1695 N N . LYS B 1 22 ? -6.035 -18.312 -0.012 1 93.19 22 LYS B N 1
ATOM 1696 C CA . LYS B 1 22 ? -5.293 -19.516 0.335 1 93.19 22 LYS B CA 1
ATOM 1697 C C . LYS B 1 22 ? -4.168 -19.781 -0.661 1 93.19 22 LYS B C 1
ATOM 1699 O O . LYS B 1 22 ? -3.068 -20.188 -0.273 1 93.19 22 LYS B O 1
ATOM 1704 N N . HIS B 1 23 ? -4.461 -19.5 -1.962 1 93.94 23 HIS B N 1
ATOM 1705 C CA . HIS B 1 23 ? -3.551 -19.984 -2.996 1 93.94 23 HIS B CA 1
ATOM 1706 C C . HIS B 1 23 ? -2.924 -18.812 -3.758 1 93.94 23 HIS B C 1
ATOM 1708 O O . HIS B 1 23 ? -1.99 -19.016 -4.539 1 93.94 23 HIS B O 1
ATOM 1714 N N . GLY B 1 24 ? -3.361 -17.578 -3.5 1 93.5 24 GLY B N 1
ATOM 1715 C CA . GLY B 1 24 ? -2.857 -16.422 -4.223 1 93.5 24 GLY B CA 1
ATOM 1716 C C . GLY B 1 24 ? -3.748 -15.992 -5.375 1 93.5 24 GLY B C 1
ATOM 1717 O O . GLY B 1 24 ? -4.711 -16.688 -5.703 1 93.5 24 GLY B O 1
ATOM 1718 N N . VAL B 1 25 ? -3.455 -14.906 -5.984 1 93.75 25 VAL B N 1
ATOM 1719 C CA . VAL B 1 25 ? -4.32 -14.25 -6.957 1 93.75 25 VAL B CA 1
ATOM 1720 C C . VAL B 1 25 ? -4.336 -15.047 -8.258 1 93.75 25 VAL B C 1
ATOM 1722 O O . VAL B 1 25 ? -5.258 -14.914 -9.062 1 93.75 25 VAL B O 1
ATOM 1725 N N . ASP B 1 26 ? -3.332 -15.859 -8.492 1 93.06 26 ASP B N 1
ATOM 1726 C CA . ASP B 1 26 ? -3.264 -16.688 -9.688 1 93.06 26 ASP B CA 1
ATOM 1727 C C . ASP B 1 26 ? -3.848 -18.078 -9.43 1 93.06 26 ASP B C 1
ATOM 1729 O O . ASP B 1 26 ? -3.406 -19.062 -10.023 1 93.06 26 ASP B O 1
ATOM 1733 N N . VAL B 1 27 ? -4.805 -18.141 -8.625 1 95.44 27 VAL B N 1
ATOM 1734 C CA . VAL B 1 27 ? -5.453 -19.391 -8.234 1 95.44 27 VAL B CA 1
ATOM 1735 C C . VAL B 1 27 ? -6.086 -20.047 -9.461 1 95.44 27 VAL B C 1
ATOM 1737 O O . VAL B 1 27 ? -6.562 -19.359 -10.367 1 95.44 27 VAL B O 1
ATOM 1740 N N . GLN B 1 28 ? -6.133 -21.359 -9.461 1 95.56 28 GLN B N 1
ATOM 1741 C CA . GLN B 1 28 ? -6.613 -22.125 -10.609 1 95.56 28 GLN B CA 1
ATOM 1742 C C . GLN B 1 28 ? -8.062 -22.562 -10.406 1 95.56 28 GLN B C 1
ATOM 1744 O O . GLN B 1 28 ? -8.547 -22.641 -9.273 1 95.56 28 GLN B O 1
ATOM 1749 N N . LEU B 1 29 ? -8.672 -22.906 -11.523 1 97.19 29 LEU B N 1
ATOM 1750 C CA . LEU B 1 29 ? -10.07 -23.328 -11.531 1 97.19 29 LEU B CA 1
ATOM 1751 C C . LEU B 1 29 ? -10.273 -24.531 -10.617 1 97.19 29 LEU B C 1
ATOM 1753 O O . LEU B 1 29 ? -11.234 -24.578 -9.844 1 97.19 29 LEU B O 1
ATOM 1757 N N . LYS B 1 30 ? -9.359 -25.469 -10.664 1 97.38 30 LYS B N 1
ATOM 1758 C CA . LYS B 1 30 ? -9.492 -26.688 -9.859 1 97.38 30 LYS B CA 1
ATOM 1759 C C . LYS B 1 30 ? -9.484 -26.359 -8.367 1 97.38 30 LYS B C 1
ATOM 1761 O O . LYS B 1 30 ? -10.164 -27.016 -7.578 1 97.38 30 LYS B O 1
ATOM 1766 N N . GLN B 1 31 ? -8.703 -25.422 -7.949 1 97.06 31 GLN B N 1
ATOM 1767 C CA . GLN B 1 31 ? -8.594 -25.016 -6.551 1 97.06 31 GLN B CA 1
ATOM 1768 C C . GLN B 1 31 ? -9.859 -24.297 -6.09 1 97.06 31 GLN B C 1
ATOM 1770 O O . GLN B 1 31 ? -10.328 -24.516 -4.969 1 97.06 31 GLN B O 1
ATOM 1775 N N . VAL B 1 32 ? -10.391 -23.438 -6.934 1 97.44 32 VAL B N 1
ATOM 1776 C CA . VAL B 1 32 ? -11.633 -22.75 -6.613 1 97.44 32 VAL B CA 1
ATOM 1777 C C . VAL B 1 32 ? -12.773 -23.766 -6.504 1 97.44 32 VAL B C 1
ATOM 1779 O O . VAL B 1 32 ? -13.586 -23.703 -5.578 1 97.44 32 VAL B O 1
ATOM 1782 N N . ALA B 1 33 ? -12.812 -24.688 -7.473 1 97.44 33 ALA B N 1
ATOM 1783 C CA . ALA B 1 33 ? -13.836 -25.734 -7.469 1 97.44 33 ALA B CA 1
ATOM 1784 C C . ALA B 1 33 ? -13.773 -26.547 -6.184 1 97.44 33 ALA B C 1
ATOM 1786 O O . ALA B 1 33 ? -14.797 -26.812 -5.559 1 97.44 33 ALA B O 1
ATOM 1787 N N . ALA B 1 34 ? -12.602 -26.906 -5.777 1 97.25 34 ALA B N 1
ATOM 1788 C CA . ALA B 1 34 ? -12.398 -27.672 -4.551 1 97.25 34 ALA B CA 1
ATOM 1789 C C . ALA B 1 34 ? -12.914 -26.906 -3.336 1 97.25 34 ALA B C 1
ATOM 1791 O O . ALA B 1 34 ? -13.57 -27.484 -2.463 1 97.25 34 ALA B O 1
ATOM 1792 N N . GLU B 1 35 ? -12.625 -25.609 -3.26 1 96 35 GLU B N 1
ATOM 1793 C CA . GLU B 1 35 ? -13.086 -24.75 -2.166 1 96 35 GLU B CA 1
ATOM 1794 C C . GLU B 1 35 ? -14.609 -24.688 -2.125 1 96 35 GLU B C 1
ATOM 1796 O O . GLU B 1 35 ? -15.203 -24.578 -1.051 1 96 35 GLU B O 1
ATOM 1801 N N . ALA B 1 36 ? -15.242 -24.781 -3.289 1 95.62 36 ALA B N 1
ATOM 1802 C CA . ALA B 1 36 ? -16.703 -24.688 -3.41 1 95.62 36 ALA B CA 1
ATOM 1803 C C . ALA B 1 36 ? -17.359 -26.047 -3.242 1 95.62 36 ALA B C 1
ATOM 1805 O O . ALA B 1 36 ? -18.594 -26.141 -3.188 1 95.62 36 ALA B O 1
ATOM 1806 N N . GLY B 1 37 ? -16.594 -27.062 -3.197 1 96.25 37 GLY B N 1
ATOM 1807 C CA . GLY B 1 37 ? -17.156 -28.406 -3.137 1 96.25 37 GLY B CA 1
ATOM 1808 C C . GLY B 1 37 ? -17.797 -28.828 -4.438 1 96.25 37 GLY B C 1
ATOM 1809 O O . GLY B 1 37 ? -18.812 -29.547 -4.426 1 96.25 37 GLY B O 1
ATOM 1810 N N . LEU B 1 38 ? -17.328 -28.344 -5.52 1 96.06 38 LEU B N 1
ATOM 1811 C CA . LEU B 1 38 ? -17.859 -28.625 -6.848 1 96.06 38 LEU B CA 1
ATOM 1812 C C . LEU B 1 38 ? -16.766 -29.141 -7.773 1 96.06 38 LEU B C 1
ATOM 1814 O O . LEU B 1 38 ? -15.586 -29.141 -7.414 1 96.06 38 LEU B O 1
ATOM 1818 N N . THR B 1 39 ? -17.172 -29.625 -8.953 1 95.94 39 THR B N 1
ATOM 1819 C CA . THR B 1 39 ? -16.234 -29.922 -10.023 1 95.94 39 THR B CA 1
ATOM 1820 C C . THR B 1 39 ? -15.93 -28.672 -10.844 1 95.94 39 THR B C 1
ATOM 1822 O O . THR B 1 39 ? -16.734 -27.734 -10.875 1 95.94 39 THR B O 1
ATOM 1825 N N . PRO B 1 40 ? -14.742 -28.609 -11.547 1 96.75 40 PRO B N 1
ATOM 1826 C CA . PRO B 1 40 ? -14.461 -27.484 -12.438 1 96.75 40 PRO B CA 1
ATOM 1827 C C . PRO B 1 40 ? -15.57 -27.25 -13.461 1 96.75 40 PRO B C 1
ATOM 1829 O O . PRO B 1 40 ? -15.938 -26.109 -13.727 1 96.75 40 PRO B O 1
ATOM 1832 N N . SER B 1 41 ? -16.141 -28.328 -13.938 1 95.69 41 SER B N 1
ATOM 1833 C CA . SER B 1 41 ? -17.203 -28.219 -14.93 1 95.69 41 SER B CA 1
ATOM 1834 C C . SER B 1 41 ? -18.438 -27.547 -14.336 1 95.69 41 SER B C 1
ATOM 1836 O O . SER B 1 41 ? -19.109 -26.766 -15.008 1 95.69 41 SER B O 1
ATOM 1838 N N . ALA B 1 42 ? -18.781 -27.875 -13.18 1 94.12 42 ALA B N 1
ATOM 1839 C CA . ALA B 1 42 ? -19.938 -27.281 -12.5 1 94.12 42 ALA B CA 1
ATOM 1840 C C . ALA B 1 42 ? -19.734 -25.781 -12.305 1 94.12 42 A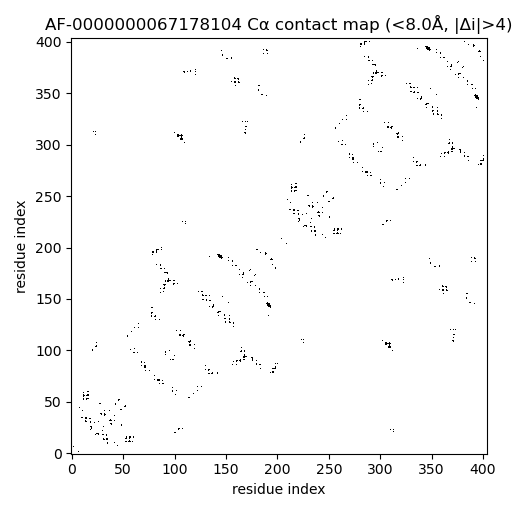LA B C 1
ATOM 1842 O O . ALA B 1 42 ? -20.688 -25 -12.398 1 94.12 42 ALA B O 1
ATOM 1843 N N . VAL B 1 43 ? -18.5 -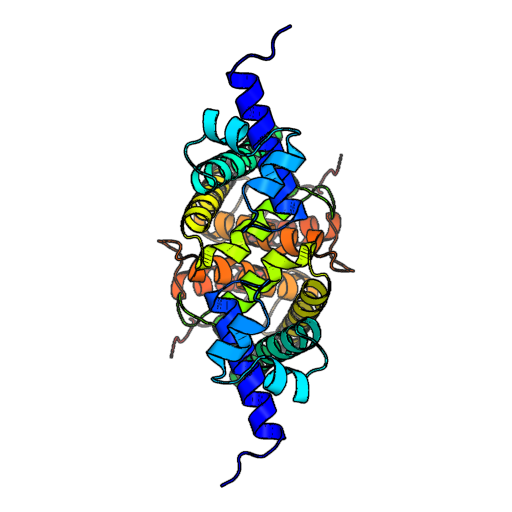25.391 -12 1 95.88 43 VAL B N 1
ATOM 1844 C CA . VAL B 1 43 ? -18.188 -23.969 -11.844 1 95.88 43 VAL B CA 1
ATOM 1845 C C . VAL B 1 43 ? -18.375 -23.25 -13.172 1 95.88 43 VAL B C 1
ATOM 1847 O O . VAL B 1 43 ? -18.953 -22.156 -13.219 1 95.88 43 VAL B O 1
ATOM 1850 N N . LEU B 1 44 ? -17.938 -23.875 -14.234 1 94.5 44 LEU B N 1
ATOM 1851 C CA . LEU B 1 44 ? -17.953 -23.281 -15.555 1 94.5 44 LEU B CA 1
ATOM 1852 C C . LEU B 1 44 ? -19.391 -23.203 -16.094 1 94.5 44 LEU B C 1
ATOM 1854 O O . LEU B 1 44 ? -19.641 -22.516 -17.094 1 94.5 44 LEU B O 1
ATOM 1858 N N . TYR B 1 45 ? -20.297 -23.875 -15.445 1 93.5 45 TYR B N 1
ATOM 1859 C CA . TYR B 1 45 ? -21.719 -23.688 -15.75 1 93.5 45 TYR B CA 1
ATOM 1860 C C . TYR B 1 45 ? -22.172 -22.281 -15.406 1 93.5 45 TYR B C 1
ATOM 1862 O O . TYR B 1 45 ? -23.047 -21.719 -16.078 1 93.5 45 TYR B O 1
ATOM 1870 N N . HIS B 1 46 ? -21.594 -21.75 -14.43 1 94.12 46 HIS B N 1
ATOM 1871 C CA . HIS B 1 46 ? -22.047 -20.469 -13.914 1 94.12 46 HIS B CA 1
ATOM 1872 C C . HIS B 1 46 ? -21.156 -19.328 -14.43 1 94.12 46 HIS B C 1
ATOM 1874 O O . HIS B 1 46 ? -21.594 -18.172 -14.469 1 94.12 46 HIS B O 1
ATOM 1880 N N . PHE B 1 47 ? -19.891 -19.625 -14.758 1 96 47 PHE B N 1
ATOM 1881 C CA . PHE B 1 47 ? -18.953 -18.641 -15.242 1 96 47 PHE B CA 1
ATOM 1882 C C . PHE B 1 47 ? -18.203 -19.156 -16.469 1 96 47 PHE B C 1
ATOM 1884 O O . PHE B 1 47 ? -17.781 -20.312 -16.5 1 96 47 PHE B O 1
ATOM 1891 N N . PRO B 1 48 ? -18.031 -18.25 -17.406 1 94.94 48 PRO B N 1
ATOM 1892 C CA . PRO B 1 48 ? -17.438 -18.719 -18.672 1 94.94 48 PRO B CA 1
ATOM 1893 C C . PRO B 1 48 ? -15.977 -19.141 -18.516 1 94.94 48 PRO B C 1
ATOM 1895 O O . PRO B 1 48 ? -15.484 -19.969 -19.297 1 94.94 48 PRO B O 1
ATOM 1898 N N . ASP B 1 49 ? -15.266 -18.5 -17.562 1 95.62 49 ASP B N 1
ATOM 1899 C CA . ASP B 1 49 ? -13.875 -18.859 -17.312 1 95.62 49 ASP B CA 1
ATOM 1900 C C . ASP B 1 49 ? -13.43 -18.406 -15.93 1 95.62 49 ASP B C 1
ATOM 1902 O O . ASP B 1 49 ? -14.141 -17.656 -15.258 1 95.62 49 ASP B O 1
ATOM 1906 N N . ILE B 1 50 ? -12.32 -18.828 -15.547 1 95.88 50 ILE B N 1
ATOM 1907 C CA . ILE B 1 50 ? -11.781 -18.578 -14.211 1 95.88 50 ILE B CA 1
ATOM 1908 C C . ILE B 1 50 ? -11.477 -17.094 -14.055 1 95.88 50 ILE B C 1
ATOM 1910 O O . ILE B 1 50 ? -11.664 -16.516 -12.977 1 95.88 50 ILE B O 1
ATOM 1914 N N . GLN B 1 51 ? -11.023 -16.469 -15.047 1 94.12 51 GLN B N 1
ATOM 1915 C CA . GLN B 1 51 ? -10.672 -15.055 -14.969 1 94.12 51 GLN B CA 1
ATOM 1916 C C . GLN B 1 51 ? -11.898 -14.195 -14.68 1 94.12 51 GLN B C 1
ATOM 1918 O O . GLN B 1 51 ? -11.859 -13.32 -13.812 1 94.12 51 GLN B O 1
ATOM 1923 N N . THR B 1 52 ? -12.945 -14.453 -15.375 1 95.75 52 THR B N 1
ATOM 1924 C CA . THR B 1 52 ? -14.195 -13.742 -15.148 1 95.75 52 THR B CA 1
ATOM 1925 C C . THR B 1 52 ? -14.703 -13.984 -13.727 1 95.75 52 THR B C 1
ATOM 1927 O O . THR B 1 52 ? -15.148 -13.047 -13.055 1 95.75 52 THR B O 1
ATOM 1930 N N . LEU B 1 53 ? -14.656 -15.219 -13.312 1 96.5 53 LEU B N 1
ATOM 1931 C CA . LEU B 1 53 ? -15.07 -15.57 -11.961 1 96.5 53 LEU B CA 1
ATOM 1932 C C . LEU B 1 53 ? -14.273 -14.781 -10.922 1 96.5 53 LEU B C 1
ATOM 1934 O O . LEU B 1 53 ? -14.852 -14.188 -10.016 1 96.5 53 LEU B O 1
ATOM 1938 N N . LEU B 1 54 ? -12.984 -14.719 -11.055 1 96.44 54 LEU B N 1
ATOM 1939 C CA . LEU B 1 54 ? -12.109 -14.047 -10.094 1 96.44 54 LEU B CA 1
ATOM 1940 C C . LEU B 1 54 ? -12.352 -12.547 -10.094 1 96.44 54 LEU B C 1
ATOM 1942 O O . LEU B 1 54 ? -12.383 -11.914 -9.031 1 96.44 54 LEU B O 1
ATOM 1946 N N . ILE B 1 55 ? -12.5 -11.969 -11.211 1 96.06 55 ILE B N 1
ATOM 1947 C CA . ILE B 1 55 ? -12.766 -10.539 -11.328 1 96.06 55 ILE B CA 1
ATOM 1948 C C . ILE B 1 55 ? -14.07 -10.203 -10.609 1 96.06 55 ILE B C 1
ATOM 1950 O O . ILE B 1 55 ? -14.117 -9.266 -9.812 1 96.06 55 ILE B O 1
ATOM 1954 N N . GLU B 1 56 ? -15.047 -10.961 -10.844 1 95.94 56 GLU B N 1
ATOM 1955 C CA . GLU B 1 56 ? -16.344 -10.711 -10.219 1 95.94 56 GLU B CA 1
ATOM 1956 C C . GLU B 1 56 ? -16.281 -10.938 -8.711 1 95.94 56 GLU B C 1
ATOM 1958 O O . GLU B 1 56 ? -16.875 -10.18 -7.938 1 95.94 56 GLU B O 1
ATOM 1963 N N . ALA B 1 57 ? -15.641 -12 -8.336 1 95.94 57 ALA B N 1
ATOM 1964 C CA . ALA B 1 57 ? -15.508 -12.312 -6.914 1 95.94 57 ALA B CA 1
ATOM 1965 C C . ALA B 1 57 ? -14.789 -11.188 -6.172 1 95.94 57 ALA B C 1
ATOM 1967 O O . ALA B 1 57 ? -15.242 -10.75 -5.109 1 95.94 57 ALA B O 1
ATOM 1968 N N . ASN B 1 58 ? -13.719 -10.734 -6.715 1 95.44 58 ASN B N 1
ATOM 1969 C CA . ASN B 1 58 ? -12.93 -9.688 -6.078 1 95.44 58 ASN B CA 1
ATOM 1970 C C . ASN B 1 58 ? -13.664 -8.344 -6.086 1 95.44 58 ASN B C 1
ATOM 1972 O O . ASN B 1 58 ? -13.609 -7.598 -5.109 1 95.44 58 ASN B O 1
ATOM 1976 N N . ARG B 1 59 ? -14.344 -8.07 -7.141 1 95.81 59 ARG B N 1
ATOM 1977 C CA . ARG B 1 59 ? -15.18 -6.875 -7.191 1 95.81 59 ARG B CA 1
ATOM 1978 C C . ARG B 1 59 ? -16.234 -6.898 -6.094 1 95.81 59 ARG B C 1
ATOM 1980 O O . ARG B 1 59 ? -16.484 -5.883 -5.434 1 95.81 59 ARG B O 1
ATOM 1987 N N . ALA B 1 60 ? -16.828 -8.023 -5.914 1 94.56 60 ALA B N 1
ATOM 1988 C CA . ALA B 1 60 ? -17.828 -8.18 -4.867 1 94.56 60 ALA B CA 1
ATOM 1989 C C . ALA B 1 60 ? -17.234 -7.93 -3.484 1 94.56 60 ALA B C 1
ATOM 1991 O O . ALA B 1 60 ? -17.875 -7.32 -2.623 1 94.56 60 ALA B O 1
ATOM 1992 N N . GLY B 1 61 ? -16.047 -8.438 -3.26 1 93.12 61 GLY B N 1
ATOM 1993 C CA . GLY B 1 61 ? -15.367 -8.203 -1.997 1 93.12 61 GLY B CA 1
ATOM 1994 C C . GLY B 1 61 ? -15.078 -6.738 -1.739 1 93.12 61 GLY B C 1
ATOM 1995 O O . GLY B 1 61 ? -15.32 -6.238 -0.639 1 93.12 61 GLY B O 1
ATOM 1996 N N . ILE B 1 62 ? -14.648 -6.016 -2.709 1 95.19 62 ILE B N 1
ATOM 1997 C CA . ILE B 1 62 ? -14.328 -4.594 -2.619 1 95.19 62 ILE B CA 1
ATOM 1998 C C . ILE B 1 62 ? -15.602 -3.797 -2.352 1 95.19 62 ILE B C 1
ATOM 2000 O O . ILE B 1 62 ? -15.609 -2.891 -1.514 1 95.19 62 ILE B O 1
ATOM 2004 N N . GLU B 1 63 ? -16.672 -4.188 -3.025 1 95.06 63 GLU B N 1
ATOM 2005 C CA . GLU B 1 63 ? -17.953 -3.51 -2.844 1 95.06 63 GLU B CA 1
ATOM 2006 C C . GLU B 1 63 ? -18.484 -3.727 -1.434 1 95.06 63 GLU B C 1
ATOM 2008 O O . GLU B 1 63 ? -19.047 -2.809 -0.83 1 95.06 63 GLU B O 1
ATOM 2013 N N . ARG B 1 64 ? -18.328 -4.926 -0.968 1 92.56 64 ARG B N 1
ATOM 2014 C CA . ARG B 1 64 ? -18.766 -5.215 0.394 1 92.56 64 ARG B CA 1
ATOM 2015 C C . ARG B 1 64 ? -18.016 -4.355 1.403 1 92.56 64 ARG B C 1
ATOM 2017 O O . ARG B 1 64 ? -18.594 -3.857 2.363 1 92.56 64 ARG B O 1
ATOM 2024 N N . PHE B 1 65 ? -16.734 -4.199 1.221 1 94.69 65 PHE B N 1
ATOM 2025 C CA . PHE B 1 65 ? -15.914 -3.348 2.078 1 94.69 65 PHE B CA 1
ATOM 2026 C C . PHE B 1 65 ? -16.422 -1.909 2.053 1 94.69 65 PHE B C 1
ATOM 2028 O O . PHE B 1 65 ? -16.641 -1.308 3.104 1 94.69 65 PHE B O 1
ATOM 2035 N N . TYR B 1 66 ? -16.609 -1.381 0.863 1 96.5 66 TYR B N 1
ATOM 2036 C CA . TYR B 1 66 ? -17.047 0.008 0.722 1 96.5 66 TYR B CA 1
ATOM 2037 C C . TYR B 1 66 ? -18.422 0.219 1.319 1 96.5 66 TYR B C 1
ATOM 2039 O O . TYR B 1 66 ? -18.672 1.224 1.99 1 96.5 66 TYR B O 1
ATOM 2047 N N . ASP B 1 67 ? -19.328 -0.787 1.126 1 94.94 67 ASP B N 1
ATOM 2048 C CA . ASP B 1 67 ? -20.672 -0.701 1.68 1 94.94 67 ASP B CA 1
ATOM 2049 C C . ASP B 1 67 ? -20.641 -0.667 3.205 1 94.94 67 ASP B C 1
ATOM 2051 O O . ASP B 1 67 ? -21.422 0.051 3.834 1 94.94 67 ASP B O 1
ATOM 2055 N N . ALA B 1 68 ? -19.812 -1.424 3.74 1 93.75 68 ALA B N 1
ATOM 2056 C CA . ALA B 1 68 ? -19.656 -1.44 5.191 1 93.75 68 ALA B CA 1
ATOM 2057 C C . ALA B 1 68 ? -19.172 -0.089 5.711 1 93.75 68 ALA B C 1
ATOM 2059 O O . ALA B 1 68 ? -19.625 0.384 6.754 1 93.75 68 ALA B O 1
ATOM 2060 N N . ARG B 1 69 ? -18.281 0.557 4.992 1 94.31 69 ARG B N 1
ATOM 2061 C CA . ARG B 1 69 ? -17.797 1.886 5.352 1 94.31 69 ARG B CA 1
ATOM 2062 C C . ARG B 1 69 ? -18.938 2.912 5.301 1 94.31 69 ARG B C 1
ATOM 2064 O O . ARG B 1 69 ? -19.047 3.752 6.195 1 94.31 69 ARG B O 1
ATOM 2071 N N . LEU B 1 70 ? -19.719 2.775 4.254 1 94.31 70 LEU B N 1
ATOM 2072 C CA . LEU B 1 70 ? -20.828 3.703 4.102 1 94.31 70 LEU B CA 1
ATOM 2073 C C . LEU B 1 70 ? -21.812 3.559 5.254 1 94.31 70 LEU B C 1
ATOM 2075 O O . LEU B 1 70 ? -22.328 4.555 5.77 1 94.31 70 LEU B O 1
ATOM 2079 N N . ARG B 1 71 ? -22.016 2.365 5.676 1 93.94 71 ARG B N 1
ATOM 2080 C CA . ARG B 1 71 ? -22.922 2.115 6.789 1 93.94 71 ARG B CA 1
ATOM 2081 C C . ARG B 1 71 ? -22.359 2.68 8.094 1 93.94 71 ARG B C 1
ATOM 2083 O O . ARG B 1 71 ? -23.109 3.227 8.906 1 93.94 71 ARG B O 1
ATOM 2090 N N . ALA B 1 72 ? -21.078 2.564 8.25 1 89.06 72 ALA B N 1
ATOM 2091 C CA . ALA B 1 72 ? -20.422 3.02 9.477 1 89.06 72 ALA B CA 1
ATOM 2092 C C . ALA B 1 72 ? -20.531 4.535 9.625 1 89.06 72 ALA B C 1
ATOM 2094 O O . ALA B 1 72 ? -20.578 5.055 10.742 1 89.06 72 ALA B O 1
ATOM 2095 N N . VAL B 1 73 ? -20.625 5.25 8.562 1 88.62 73 VAL B N 1
ATOM 2096 C CA . VAL B 1 73 ? -20.578 6.703 8.633 1 88.62 73 VAL B CA 1
ATOM 2097 C C . VAL B 1 73 ? -21.969 7.281 8.367 1 88.62 73 VAL B C 1
ATOM 2099 O O . VAL B 1 73 ? -22.156 8.5 8.367 1 88.62 73 VAL B O 1
ATOM 2102 N N . ALA B 1 74 ? -22.844 6.281 8.281 1 86.81 74 ALA B N 1
ATOM 2103 C CA . ALA B 1 74 ? -24.234 6.699 8.062 1 86.81 74 ALA B CA 1
ATOM 2104 C C . ALA B 1 74 ? -24.797 7.387 9.297 1 86.81 74 ALA B C 1
ATOM 2106 O O . ALA B 1 74 ? -24.422 7.059 10.422 1 86.81 74 ALA B O 1
ATOM 2107 N N . GLY B 1 75 ? -25.438 8.469 9.18 1 85.88 75 GLY B N 1
ATOM 2108 C CA . GLY B 1 75 ? -26.047 9.164 10.305 1 85.88 75 GLY B CA 1
ATOM 2109 C C . GLY B 1 75 ? -25.734 10.648 10.328 1 85.88 75 GLY B C 1
ATOM 2110 O O . GLY B 1 75 ? -25.109 11.172 9.406 1 85.88 75 GLY B O 1
ATOM 2111 N N . ASP B 1 76 ? -26.141 11.195 11.547 1 87.69 76 ASP B N 1
ATOM 2112 C CA . ASP B 1 76 ? -26.125 12.656 11.594 1 87.69 76 ASP B CA 1
ATOM 2113 C C . ASP B 1 76 ? -25.109 13.156 12.609 1 87.69 76 ASP B C 1
ATOM 2115 O O . ASP B 1 76 ? -25.281 14.227 13.203 1 87.69 76 ASP B O 1
ATOM 2119 N N . ALA B 1 77 ? -24.047 12.461 12.836 1 92.5 77 ALA B N 1
ATOM 2120 C CA . ALA B 1 77 ? -23.016 12.922 13.758 1 92.5 77 ALA B CA 1
ATOM 2121 C C . ALA B 1 77 ? -22.328 14.18 13.227 1 92.5 77 ALA B C 1
ATOM 2123 O O . ALA B 1 77 ? -22.281 14.398 12.016 1 92.5 77 ALA B O 1
ATOM 2124 N N . PRO B 1 78 ? -21.859 15.023 14.164 1 95.56 78 PRO B N 1
ATOM 2125 C CA . PRO B 1 78 ? -21.094 16.188 13.719 1 95.56 78 PRO B CA 1
ATOM 2126 C C . PRO B 1 78 ? -19.875 15.805 12.883 1 95.56 78 PRO B C 1
ATOM 2128 O O . PRO B 1 78 ? -19.344 14.703 13.023 1 95.56 78 PRO B O 1
ATOM 2131 N N . PRO B 1 79 ? -19.422 16.719 12.047 1 96.75 79 PRO B N 1
ATOM 2132 C CA . PRO B 1 79 ? -18.359 16.422 11.086 1 96.75 79 PRO B CA 1
ATOM 2133 C C . PRO B 1 79 ? -17.094 15.906 11.758 1 96.75 79 PRO B C 1
ATOM 2135 O O . PRO B 1 79 ? -16.406 15.031 11.203 1 96.75 79 PRO B O 1
ATOM 2138 N N . ASP B 1 80 ? -16.734 16.438 12.898 1 97.12 80 ASP B N 1
ATOM 2139 C CA . ASP B 1 80 ? -15.508 16.016 13.57 1 97.12 80 ASP B CA 1
ATOM 2140 C C . ASP B 1 80 ? -15.609 14.555 14.023 1 97.12 80 ASP B C 1
ATOM 2142 O O . ASP B 1 80 ? -14.68 13.773 13.844 1 97.12 80 ASP B O 1
ATOM 2146 N N . ARG B 1 81 ? -16.734 14.086 14.547 1 96 81 ARG B N 1
ATOM 2147 C CA . ARG B 1 81 ? -16.953 12.695 14.938 1 96 81 ARG B CA 1
ATOM 2148 C C . ARG B 1 81 ? -17.031 11.789 13.719 1 96 81 ARG B C 1
ATOM 2150 O O . ARG B 1 81 ? -16.516 10.672 13.727 1 96 81 ARG B O 1
ATOM 2157 N N . LYS B 1 82 ? -17.672 12.234 12.711 1 96.56 82 LYS B N 1
ATOM 2158 C CA . LYS B 1 82 ? -17.797 11.469 11.469 1 96.56 82 LYS B CA 1
ATOM 2159 C C . LYS B 1 82 ? -16.422 11.227 10.852 1 96.56 82 LYS B C 1
ATOM 2161 O O . LYS B 1 82 ? -16.156 10.141 10.336 1 96.56 82 LYS B O 1
ATOM 2166 N N . LEU B 1 83 ? -15.578 12.273 10.93 1 97.81 83 LEU B N 1
ATOM 2167 C CA . LEU B 1 83 ? -14.227 12.148 10.391 1 97.81 83 LEU B CA 1
ATOM 2168 C C . LEU B 1 83 ? -13.461 11.039 11.109 1 97.81 83 LEU B C 1
ATOM 2170 O O . LEU B 1 83 ? -12.875 10.172 10.461 1 97.81 83 LEU B O 1
ATOM 2174 N N . VAL B 1 84 ? -13.562 10.977 12.391 1 97.25 84 VAL B N 1
ATOM 2175 C CA . VAL B 1 84 ? -12.836 9.992 13.188 1 97.25 84 VAL B CA 1
ATOM 2176 C C . VAL B 1 84 ? -13.422 8.602 12.945 1 97.25 84 VAL B C 1
ATOM 2178 O O . VAL B 1 84 ? -12.68 7.637 12.75 1 97.25 84 VAL B O 1
ATOM 2181 N N . THR B 1 85 ? -14.719 8.5 12.867 1 95.81 85 THR B N 1
ATOM 2182 C CA . THR B 1 85 ? -15.391 7.227 12.617 1 95.81 85 THR B CA 1
ATOM 2183 C C . THR B 1 85 ? -15.016 6.688 11.234 1 95.81 85 THR B C 1
ATOM 2185 O O . THR B 1 85 ? -14.82 5.48 11.07 1 95.81 85 THR B O 1
ATOM 2188 N N . THR B 1 86 ? -14.953 7.559 10.305 1 97.06 86 THR B N 1
ATOM 2189 C CA . THR B 1 86 ? -14.586 7.156 8.953 1 97.06 86 THR B CA 1
ATOM 2190 C C . THR B 1 86 ? -13.156 6.641 8.914 1 97.06 86 THR B C 1
ATOM 2192 O O . THR B 1 86 ? -12.875 5.617 8.289 1 97.06 86 THR B O 1
ATOM 2195 N N . ILE B 1 87 ? -12.234 7.312 9.594 1 98 87 ILE B N 1
ATOM 2196 C CA . ILE B 1 87 ? -10.844 6.875 9.672 1 98 87 ILE B CA 1
ATOM 2197 C C . ILE B 1 87 ? -10.773 5.477 10.281 1 98 87 ILE B C 1
ATOM 2199 O O . ILE B 1 87 ? -10.133 4.582 9.734 1 98 87 ILE B O 1
ATOM 2203 N N . GLU B 1 88 ? -11.492 5.207 11.344 1 96.06 88 GLU B N 1
ATOM 2204 C CA . GLU B 1 88 ? -11.5 3.91 12.016 1 96.06 88 GLU B CA 1
ATOM 2205 C C . GLU B 1 88 ? -12.055 2.82 11.102 1 96.06 88 GLU B C 1
ATOM 2207 O O . GLU B 1 88 ? -11.516 1.71 11.055 1 96.06 88 GLU B O 1
ATOM 2212 N N . SER B 1 89 ? -13.055 3.16 10.391 1 95.31 89 SER B N 1
ATOM 2213 C CA . SER B 1 89 ? -13.727 2.184 9.547 1 95.31 89 SER B CA 1
ATOM 2214 C C . SER B 1 89 ? -12.852 1.786 8.359 1 95.31 89 SER B C 1
ATOM 2216 O O . SER B 1 89 ? -13.102 0.768 7.711 1 95.31 89 SER B O 1
ATOM 2218 N N . GLY B 1 90 ? -11.883 2.625 8.023 1 96.38 90 GLY B N 1
ATOM 2219 C CA . GLY B 1 90 ? -11.008 2.363 6.891 1 96.38 90 GLY B CA 1
ATOM 2220 C C . GLY B 1 90 ? -9.844 1.456 7.238 1 96.38 90 GLY B C 1
ATOM 2221 O O . GLY B 1 90 ? -9.094 1.037 6.355 1 96.38 90 GLY B O 1
ATOM 2222 N N . LEU B 1 91 ? -9.648 1.137 8.484 1 97.19 91 LEU B N 1
ATOM 2223 C CA . LEU B 1 91 ? -8.555 0.299 8.961 1 97.19 91 LEU B CA 1
ATOM 2224 C C . LEU B 1 91 ? -9.047 -1.106 9.289 1 97.19 91 LEU B C 1
ATOM 2226 O O . LEU B 1 91 ? -10.234 -1.302 9.578 1 97.19 91 LEU B O 1
ATOM 2230 N N . PRO B 1 92 ? -8.148 -2.088 9.18 1 96.38 92 PRO B N 1
ATOM 2231 C CA . PRO B 1 92 ? -8.562 -3.455 9.508 1 96.38 92 PRO B CA 1
ATOM 2232 C C . PRO B 1 92 ? -9.008 -3.607 10.961 1 96.38 92 PRO B C 1
ATOM 2234 O O . PRO B 1 92 ? -8.492 -2.918 11.844 1 96.38 92 PRO B O 1
ATOM 2237 N N . VAL B 1 93 ? -9.906 -4.52 11.172 1 93 93 VAL B N 1
ATOM 2238 C CA . VAL B 1 93 ? -10.344 -4.816 12.531 1 93 93 VAL B CA 1
ATOM 2239 C C . VAL B 1 93 ? -9.211 -5.488 13.305 1 93 93 VAL B C 1
ATOM 2241 O O . VAL B 1 93 ? -9.047 -5.254 14.508 1 93 93 VAL B O 1
ATOM 2244 N N . ASP B 1 94 ? -8.469 -6.312 12.641 1 93.25 94 ASP B N 1
ATOM 2245 C CA . ASP B 1 94 ? -7.277 -6.945 13.188 1 93.25 94 ASP B CA 1
ATOM 2246 C C . ASP B 1 94 ? -6.34 -7.414 12.078 1 93.25 94 ASP B C 1
ATOM 2248 O O . ASP B 1 94 ? -6.562 -7.105 10.898 1 93.25 94 ASP B O 1
ATOM 2252 N N . ALA B 1 95 ? -5.293 -8.102 12.438 1 93.88 95 ALA B N 1
ATOM 2253 C CA . ALA B 1 95 ? -4.246 -8.484 11.5 1 93.88 95 ALA B CA 1
ATOM 2254 C C . ALA B 1 95 ? -4.75 -9.539 10.516 1 93.88 95 ALA B C 1
ATOM 2256 O O . ALA B 1 95 ? -4.117 -9.797 9.492 1 93.88 95 ALA B O 1
ATOM 2257 N N . ASP B 1 96 ? -5.875 -10.203 10.805 1 93.75 96 ASP B N 1
ATOM 2258 C CA . ASP B 1 96 ? -6.398 -11.266 9.953 1 93.75 96 ASP B CA 1
ATOM 2259 C C . ASP B 1 96 ? -7.602 -10.789 9.148 1 93.75 96 ASP B C 1
ATOM 2261 O O . ASP B 1 96 ? -8.344 -11.602 8.586 1 93.75 96 ASP B O 1
ATOM 2265 N N . ASP B 1 97 ? -7.801 -9.484 9.109 1 94.5 97 ASP B N 1
ATOM 2266 C CA . ASP B 1 97 ? -8.922 -8.922 8.359 1 94.5 97 ASP B CA 1
ATOM 2267 C C . ASP B 1 97 ? -8.891 -9.375 6.902 1 94.5 97 ASP B C 1
ATOM 2269 O O . ASP B 1 97 ? -7.961 -9.055 6.16 1 94.5 97 ASP B O 1
ATOM 2273 N N . PRO B 1 98 ? -9.922 -10.07 6.473 1 91.81 98 PRO B N 1
ATOM 2274 C CA . PRO B 1 98 ? -9.867 -10.672 5.141 1 91.81 98 PRO B CA 1
ATOM 2275 C C . PRO B 1 98 ? -9.992 -9.641 4.02 1 91.81 98 PRO B C 1
ATOM 2277 O O . PRO B 1 98 ? -9.422 -9.82 2.939 1 91.81 98 PRO B O 1
ATOM 2280 N N . ASP B 1 99 ? -10.703 -8.578 4.254 1 92.94 99 ASP B N 1
ATOM 2281 C CA . ASP B 1 99 ? -10.914 -7.578 3.213 1 92.94 99 ASP B CA 1
ATOM 2282 C C . ASP B 1 99 ? -9.625 -6.836 2.887 1 92.94 99 ASP B C 1
ATOM 2284 O O . ASP B 1 99 ? -9.258 -6.691 1.717 1 92.94 99 ASP B O 1
ATOM 2288 N N . VAL B 1 100 ? -8.945 -6.434 3.912 1 95.06 100 VAL B N 1
ATOM 2289 C CA . VAL B 1 100 ? -7.707 -5.691 3.711 1 95.06 100 VAL B CA 1
ATOM 2290 C C . VAL B 1 100 ? -6.641 -6.613 3.125 1 95.06 100 VAL B C 1
ATOM 2292 O O . VAL B 1 100 ? -5.887 -6.215 2.23 1 95.06 100 VAL B O 1
ATOM 2295 N N . LYS B 1 101 ? -6.617 -7.867 3.572 1 95 101 LYS B N 1
ATOM 2296 C CA . LYS B 1 101 ? -5.688 -8.828 2.99 1 95 101 LYS B CA 1
ATOM 2297 C C . LYS B 1 101 ? -5.969 -9.039 1.506 1 95 101 LYS B C 1
ATOM 2299 O O . LYS B 1 101 ? -5.039 -9.148 0.702 1 95 101 LYS B O 1
ATOM 2304 N N . LEU B 1 102 ? -7.219 -9.086 1.206 1 94.19 102 LEU B N 1
ATOM 2305 C CA . LEU B 1 102 ? -7.605 -9.234 -0.193 1 94.19 102 LEU B CA 1
ATOM 2306 C C . LEU B 1 102 ? -7.129 -8.047 -1.02 1 94.19 102 LEU B C 1
ATOM 2308 O O . LEU B 1 102 ? -6.527 -8.219 -2.08 1 94.19 102 LEU B O 1
ATOM 2312 N N . MET B 1 103 ? -7.352 -6.875 -0.563 1 96.19 103 MET B N 1
ATOM 2313 C CA . MET B 1 103 ? -6.977 -5.668 -1.297 1 96.19 103 MET B CA 1
ATOM 2314 C C . MET B 1 103 ? -5.461 -5.59 -1.474 1 96.19 103 MET B C 1
ATOM 2316 O O . MET B 1 103 ? -4.977 -5.188 -2.533 1 96.19 103 MET B O 1
ATOM 2320 N N . CYS B 1 104 ? -4.73 -5.945 -0.463 1 96.94 104 CYS B N 1
ATOM 2321 C CA . CYS B 1 104 ? -3.273 -5.98 -0.564 1 96.94 104 CYS B CA 1
ATOM 2322 C C . CYS B 1 104 ? -2.824 -6.969 -1.633 1 96.94 104 CYS B C 1
ATOM 2324 O O . CYS B 1 104 ? -1.966 -6.648 -2.457 1 96.94 104 CYS B O 1
ATOM 2326 N N . ALA B 1 105 ? -3.467 -8.156 -1.589 1 96.12 105 ALA B N 1
ATOM 2327 C CA . ALA B 1 105 ? -3.125 -9.18 -2.574 1 96.12 105 ALA B CA 1
ATOM 2328 C C . ALA B 1 105 ? -3.408 -8.695 -3.992 1 96.12 105 ALA B C 1
ATOM 2330 O O . ALA B 1 105 ? -2.576 -8.852 -4.887 1 96.12 105 ALA B O 1
ATOM 2331 N N . LEU B 1 106 ? -4.539 -8.094 -4.184 1 96.44 106 LEU B N 1
ATOM 2332 C CA . LEU B 1 106 ? -4.918 -7.582 -5.496 1 96.44 106 LEU B CA 1
ATOM 2333 C C . LEU B 1 106 ? -3.979 -6.465 -5.938 1 96.44 106 LEU B C 1
ATOM 2335 O O . LEU B 1 106 ? -3.562 -6.418 -7.098 1 96.44 106 LEU B O 1
ATOM 2339 N N . GLY B 1 107 ? -3.656 -5.602 -5.023 1 97.06 107 GLY B N 1
ATOM 2340 C CA . GLY B 1 107 ? -2.715 -4.539 -5.328 1 97.06 107 GLY B CA 1
ATOM 2341 C C . GLY B 1 107 ? -1.355 -5.047 -5.766 1 97.06 107 GLY B C 1
ATOM 2342 O O . GLY B 1 107 ? -0.756 -4.512 -6.699 1 97.06 107 GLY B O 1
ATOM 2343 N N . GLY B 1 108 ? -0.893 -6.035 -5.09 1 96.31 108 GLY B N 1
ATOM 2344 C CA . GLY B 1 108 ? 0.39 -6.633 -5.422 1 96.31 108 GLY B CA 1
ATOM 2345 C C . GLY B 1 108 ? 0.411 -7.277 -6.797 1 96.31 108 GLY B C 1
ATOM 2346 O O . GLY B 1 108 ? 1.473 -7.414 -7.406 1 96.31 108 GLY B O 1
ATOM 2347 N N . ALA B 1 109 ? -0.751 -7.617 -7.297 1 94.88 109 ALA B N 1
ATOM 2348 C CA . ALA B 1 109 ? -0.864 -8.32 -8.57 1 94.88 109 ALA B CA 1
ATOM 2349 C C . ALA B 1 109 ? -1.273 -7.363 -9.688 1 94.88 109 ALA B C 1
ATOM 2351 O O . ALA B 1 109 ? -1.379 -7.762 -10.852 1 94.88 109 ALA B O 1
ATOM 2352 N N . ALA B 1 110 ? -1.438 -6.125 -9.367 1 94 110 ALA B N 1
ATOM 2353 C CA . ALA B 1 110 ? -2.029 -5.156 -10.281 1 94 110 ALA B CA 1
ATOM 2354 C C . ALA B 1 110 ? -1.15 -4.969 -11.516 1 94 110 ALA B C 1
ATOM 2356 O O . ALA B 1 110 ? -1.656 -4.734 -12.617 1 94 110 ALA B O 1
ATOM 2357 N N . ALA B 1 111 ? 0.16 -5.07 -11.398 1 90.81 111 ALA B N 1
ATOM 2358 C CA . ALA B 1 111 ? 1.077 -4.922 -12.523 1 90.81 111 ALA B CA 1
ATOM 2359 C C . ALA B 1 111 ? 0.833 -5.996 -13.578 1 90.81 111 ALA B C 1
ATOM 2361 O O . ALA B 1 111 ? 0.991 -5.75 -14.773 1 90.81 111 ALA B O 1
ATOM 2362 N N . ARG B 1 112 ? 0.39 -7.141 -13.18 1 92.06 112 ARG B N 1
ATOM 2363 C CA . ARG B 1 112 ? 0.168 -8.266 -14.078 1 92.06 112 ARG B CA 1
ATOM 2364 C C . ARG B 1 112 ? -1.309 -8.391 -14.438 1 92.06 112 ARG B C 1
ATOM 2366 O O . ARG B 1 112 ? -1.659 -9.07 -15.414 1 92.06 112 ARG B O 1
ATOM 2373 N N . HIS B 1 113 ? -2.137 -7.82 -13.625 1 92.94 113 HIS B N 1
ATOM 2374 C CA . HIS B 1 113 ? -3.582 -7.863 -13.812 1 92.94 113 HIS B CA 1
ATOM 2375 C C . HIS B 1 113 ? -4.191 -6.469 -13.734 1 92.94 113 HIS B C 1
ATOM 2377 O O . HIS B 1 113 ? -4.766 -6.09 -12.711 1 92.94 113 HIS B O 1
ATOM 2383 N N . PRO B 1 114 ? -4.203 -5.801 -14.852 1 93.69 114 PRO B N 1
ATOM 2384 C CA . PRO B 1 114 ? -4.613 -4.395 -14.852 1 93.69 114 PRO B CA 1
ATOM 2385 C C . PRO B 1 114 ? -6.043 -4.195 -14.352 1 93.69 114 PRO B C 1
ATOM 2387 O O . PRO B 1 114 ? -6.379 -3.119 -13.859 1 93.69 114 PRO B O 1
ATOM 2390 N N . ALA B 1 115 ? -6.855 -5.211 -14.461 1 95.5 115 ALA B N 1
ATOM 2391 C CA . ALA B 1 115 ? -8.227 -5.113 -13.961 1 95.5 115 ALA B CA 1
ATOM 2392 C C . ALA B 1 115 ? -8.242 -4.836 -12.461 1 95.5 115 ALA B C 1
ATOM 2394 O O . ALA B 1 115 ? -9.133 -4.137 -11.969 1 95.5 115 ALA B O 1
ATOM 2395 N N . TYR B 1 116 ? -7.328 -5.355 -11.742 1 95.94 116 TYR B N 1
ATOM 2396 C CA . TYR B 1 116 ? -7.258 -5.137 -10.305 1 95.94 116 TYR B CA 1
ATOM 2397 C C . TYR B 1 116 ? -6.844 -3.703 -9.992 1 95.94 116 TYR B C 1
ATOM 2399 O O . TYR B 1 116 ? -7.355 -3.094 -9.047 1 95.94 116 TYR B O 1
ATOM 2407 N N . ALA B 1 117 ? -5.934 -3.174 -10.789 1 96.69 117 ALA B N 1
ATOM 2408 C CA . ALA B 1 117 ? -5.551 -1.772 -10.633 1 96.69 117 ALA B CA 1
ATOM 2409 C C . ALA B 1 117 ? -6.758 -0.853 -10.82 1 96.69 117 ALA B C 1
ATOM 2411 O O . ALA B 1 117 ? -6.945 0.096 -10.055 1 96.69 117 ALA B O 1
ATOM 2412 N N . VAL B 1 118 ? -7.523 -1.159 -11.781 1 96.81 118 VAL B N 1
ATOM 2413 C CA . VAL B 1 118 ? -8.703 -0.358 -12.086 1 96.81 118 VAL B CA 1
ATOM 2414 C C . VAL B 1 118 ? -9.664 -0.393 -10.898 1 96.81 118 VAL B C 1
ATOM 2416 O O . VAL B 1 118 ? -10.172 0.648 -10.477 1 96.81 118 VAL B O 1
ATOM 2419 N N . MET B 1 119 ? -9.922 -1.546 -10.359 1 96.75 119 MET B N 1
ATOM 2420 C CA . MET B 1 119 ? -10.844 -1.718 -9.242 1 96.75 119 MET B CA 1
ATOM 2421 C C . MET B 1 119 ? -10.352 -0.969 -8.008 1 96.75 119 MET B C 1
ATOM 2423 O O . MET B 1 119 ? -11.125 -0.269 -7.352 1 96.75 119 MET B O 1
ATOM 2427 N N . LEU B 1 120 ? -9.117 -1.12 -7.723 1 97.62 120 LEU B N 1
ATOM 2428 C CA . LEU B 1 120 ? -8.555 -0.498 -6.527 1 97.62 120 LEU B CA 1
ATOM 2429 C C . LEU B 1 120 ? -8.477 1.017 -6.691 1 97.62 120 LEU B C 1
ATOM 2431 O O . LEU B 1 120 ? -8.641 1.76 -5.723 1 97.62 120 LEU B O 1
ATOM 2435 N N . THR B 1 121 ? -8.234 1.478 -7.91 1 98 121 THR B N 1
ATOM 2436 C CA . THR B 1 121 ? -8.25 2.906 -8.211 1 98 121 THR B CA 1
ATOM 2437 C C . THR B 1 121 ? -9.648 3.482 -7.984 1 98 121 THR B C 1
ATOM 2439 O O . THR B 1 121 ? -9.797 4.527 -7.348 1 98 121 THR B O 1
ATOM 2442 N N . ALA B 1 122 ? -10.602 2.783 -8.484 1 97.75 122 ALA B N 1
ATOM 2443 C CA . ALA B 1 122 ? -11.984 3.227 -8.289 1 97.75 122 ALA B CA 1
ATOM 2444 C C . ALA B 1 122 ? -12.336 3.281 -6.809 1 97.75 122 ALA B C 1
ATOM 2446 O O . ALA B 1 122 ? -12.984 4.227 -6.355 1 97.75 122 ALA B O 1
ATOM 2447 N N . LEU B 1 123 ? -11.969 2.268 -6.074 1 98.12 123 LEU B N 1
ATOM 2448 C CA . LEU B 1 123 ? -12.211 2.254 -4.637 1 98.12 123 LEU B CA 1
ATOM 2449 C C . LEU B 1 123 ? -11.547 3.447 -3.959 1 98.12 123 LEU B C 1
ATOM 2451 O O . LEU B 1 123 ? -12.172 4.129 -3.141 1 98.12 123 LEU B O 1
ATOM 2455 N N . TYR B 1 124 ? -10.305 3.717 -4.293 1 98.56 124 TYR B N 1
ATOM 2456 C CA . TYR B 1 124 ? -9.57 4.852 -3.742 1 98.56 124 TYR B CA 1
ATOM 2457 C C . TYR B 1 124 ? -10.312 6.156 -3.988 1 98.56 124 TYR B C 1
ATOM 2459 O O . TYR B 1 124 ? -10.539 6.938 -3.059 1 98.56 124 TYR B O 1
ATOM 2467 N N . ASP B 1 125 ? -10.758 6.34 -5.188 1 98.62 125 ASP B N 1
ATOM 2468 C CA . ASP B 1 125 ? -11.422 7.578 -5.566 1 98.62 125 ASP B CA 1
ATOM 2469 C C . ASP B 1 125 ? -12.758 7.723 -4.844 1 98.62 125 ASP B C 1
ATOM 2471 O O . ASP B 1 125 ? -13.133 8.82 -4.422 1 98.62 125 ASP B O 1
ATOM 2475 N N . ARG B 1 126 ? -13.469 6.656 -4.719 1 98.06 126 ARG B N 1
ATOM 2476 C CA . ARG B 1 126 ? -14.734 6.688 -3.99 1 98.06 126 ARG B CA 1
ATOM 2477 C C . ARG B 1 126 ? -14.516 7.031 -2.521 1 98.06 126 ARG B C 1
ATOM 2479 O O . ARG B 1 126 ? -15.289 7.793 -1.935 1 98.06 126 ARG B O 1
ATOM 2486 N N . GLN B 1 127 ? -13.5 6.449 -1.932 1 98.38 127 GLN B N 1
ATOM 2487 C CA . GLN B 1 127 ? -13.18 6.738 -0.537 1 98.38 127 GLN B CA 1
ATOM 2488 C C . GLN B 1 127 ? -12.742 8.188 -0.363 1 98.38 127 GLN B C 1
ATOM 2490 O O . GLN B 1 127 ? -13.117 8.844 0.618 1 98.38 127 GLN B O 1
ATOM 2495 N N . VAL B 1 128 ? -11.969 8.711 -1.298 1 98.69 128 VAL B N 1
ATOM 2496 C CA . VAL B 1 128 ? -11.562 10.117 -1.271 1 98.69 128 VAL B CA 1
ATOM 2497 C C . VAL B 1 128 ? -12.797 11.016 -1.304 1 98.69 128 VAL B C 1
ATOM 2499 O O . VAL B 1 128 ? -12.906 11.961 -0.522 1 98.69 128 VAL B O 1
ATOM 2502 N N . ALA B 1 129 ? -13.734 10.68 -2.137 1 98.19 129 ALA B N 1
ATOM 2503 C CA . ALA B 1 129 ? -14.961 11.461 -2.244 1 98.19 129 ALA B CA 1
ATOM 2504 C C . ALA B 1 129 ? -15.734 11.453 -0.93 1 98.19 129 ALA B C 1
ATOM 2506 O O . ALA B 1 129 ? -16.312 12.469 -0.533 1 98.19 129 ALA B O 1
ATOM 2507 N N . MET B 1 130 ? -15.766 10.312 -0.3 1 97.19 130 MET B N 1
ATOM 2508 C CA . MET B 1 130 ? -16.422 10.188 1.001 1 97.19 130 MET B CA 1
ATOM 2509 C C . MET B 1 130 ? -15.82 11.172 2.004 1 97.19 130 MET B C 1
ATOM 2511 O O . MET B 1 130 ? -16.562 11.844 2.729 1 97.19 130 MET B O 1
ATOM 2515 N N . TYR B 1 131 ? -14.523 11.281 2.053 1 98.44 131 TYR B N 1
ATOM 2516 C CA . TYR B 1 131 ? -13.852 12.188 2.98 1 98.44 131 TYR B CA 1
ATOM 2517 C C . TYR B 1 131 ? -14.078 13.641 2.586 1 98.44 131 TYR B C 1
ATOM 2519 O O . TYR B 1 131 ? -14.211 14.516 3.451 1 98.44 131 TYR B O 1
ATOM 2527 N N . GLN B 1 132 ? -14.078 13.914 1.284 1 98.56 132 GLN B N 1
ATOM 2528 C CA . GLN B 1 132 ? -14.305 15.281 0.837 1 98.56 132 GLN B CA 1
ATOM 2529 C C . GLN B 1 132 ? -15.648 15.805 1.339 1 98.56 132 GLN B C 1
ATOM 2531 O O . GLN B 1 132 ? -15.75 16.953 1.771 1 98.56 132 GLN B O 1
ATOM 2536 N N . VAL B 1 133 ? -16.672 14.992 1.302 1 97.62 133 VAL B N 1
ATOM 2537 C CA . VAL B 1 133 ? -18 15.383 1.76 1 97.62 133 VAL B CA 1
ATOM 2538 C C . VAL B 1 133 ? -17.938 15.789 3.23 1 97.62 133 VAL B C 1
ATOM 2540 O O . VAL B 1 133 ? -18.484 16.828 3.619 1 97.62 133 VAL B O 1
ATOM 2543 N N . ILE B 1 134 ? -17.25 15.039 4.039 1 97.88 134 ILE B N 1
ATOM 2544 C CA . ILE B 1 134 ? -17.141 15.297 5.469 1 97.88 134 ILE B CA 1
ATOM 2545 C C . ILE B 1 134 ? -16.344 16.578 5.703 1 97.88 134 ILE B C 1
ATOM 2547 O O . ILE B 1 134 ? -16.75 17.438 6.477 1 97.88 134 ILE B O 1
ATOM 2551 N N . LEU B 1 135 ? -15.195 16.703 5.008 1 98.62 135 LEU B N 1
ATOM 2552 C CA . LEU B 1 135 ? -14.289 17.828 5.176 1 98.62 135 LEU B CA 1
ATOM 2553 C C . LEU B 1 135 ? -14.961 19.125 4.738 1 98.62 135 LEU B C 1
ATOM 2555 O O . LEU B 1 135 ? -14.875 20.141 5.434 1 98.62 135 LEU B O 1
ATOM 2559 N N . GLU B 1 136 ? -15.648 19.094 3.637 1 98.44 136 GLU B N 1
ATOM 2560 C CA . GLU B 1 136 ? -16.312 20.281 3.105 1 98.44 136 GLU B CA 1
ATOM 2561 C C . GLU B 1 136 ? -17.5 20.688 3.977 1 98.44 136 GLU B C 1
ATOM 2563 O O . GLU B 1 136 ? -17.75 21.875 4.188 1 98.44 136 GLU B O 1
ATOM 2568 N N . SER B 1 137 ? -18.266 19.719 4.414 1 97.5 137 SER B N 1
ATOM 2569 C CA . SER B 1 137 ? -19.359 20 5.348 1 97.5 137 SER B CA 1
ATOM 2570 C C . SER B 1 137 ? -18.828 20.688 6.609 1 97.5 137 SER B C 1
ATOM 2572 O O . SER B 1 137 ? -19.406 21.672 7.07 1 97.5 137 SER B O 1
ATOM 2574 N N . GLY B 1 138 ? -17.75 20.141 7.211 1 98.25 138 GLY B N 1
ATOM 2575 C CA . GLY B 1 138 ? -17.141 20.75 8.391 1 98.25 138 GLY B CA 1
ATOM 2576 C C . GLY B 1 138 ? -16.609 22.141 8.141 1 98.25 138 GLY B C 1
ATOM 2577 O O . GLY B 1 138 ? -16.734 23.031 8.984 1 98.25 138 GLY B O 1
ATOM 2578 N N . ALA B 1 139 ? -15.992 22.328 6.969 1 98.56 139 ALA B N 1
ATOM 2579 C CA . ALA B 1 139 ? -15.492 23.641 6.605 1 98.56 139 ALA B CA 1
ATOM 2580 C C . ALA B 1 139 ? -16.625 24.641 6.441 1 98.56 139 ALA B C 1
ATOM 2582 O O . ALA B 1 139 ? -16.547 25.781 6.918 1 98.56 139 ALA B O 1
ATOM 2583 N N . ALA B 1 140 ? -17.703 24.234 5.793 1 98.06 140 ALA B N 1
ATOM 2584 C CA . ALA B 1 140 ? -18.859 25.078 5.559 1 98.06 140 ALA B CA 1
ATOM 2585 C C . ALA B 1 140 ? -19.5 25.516 6.875 1 98.06 140 ALA B C 1
ATOM 2587 O O . ALA B 1 140 ? -20.047 26.609 6.977 1 98.06 140 ALA B O 1
ATOM 2588 N N . GLN B 1 141 ? -19.422 24.703 7.84 1 97.81 141 GLN B N 1
ATOM 2589 C CA . GLN B 1 141 ? -20.016 24.953 9.148 1 97.81 141 GLN B CA 1
ATOM 2590 C C . GLN B 1 141 ? -19.047 25.719 10.047 1 97.81 141 GLN B C 1
ATOM 2592 O O . GLN B 1 141 ? -19.375 26.031 11.195 1 97.81 141 GLN B O 1
ATOM 2597 N N . GLY B 1 142 ? -17.844 25.938 9.586 1 98 142 GLY B N 1
ATOM 2598 C CA . GLY B 1 142 ? -16.844 26.672 10.352 1 98 142 GLY B CA 1
ATOM 2599 C C . GLY B 1 142 ? -16.156 25.828 11.406 1 98 142 GLY B C 1
ATOM 2600 O O . GLY B 1 142 ? -15.453 26.344 12.266 1 98 142 GLY B O 1
ATOM 2601 N N . ILE B 1 143 ? -16.375 24.562 11.328 1 98.06 143 ILE B N 1
ATOM 2602 C CA . ILE B 1 143 ? -15.797 23.625 12.281 1 98.06 143 ILE B CA 1
ATOM 2603 C C . ILE B 1 143 ? -14.336 23.359 11.922 1 98.06 143 ILE B C 1
ATOM 2605 O O . ILE B 1 143 ? -13.477 23.281 12.797 1 98.06 143 ILE B O 1
ATOM 2609 N N . PHE B 1 144 ? -14.117 23.172 10.672 1 98.56 144 PHE B N 1
ATOM 2610 C CA . PHE B 1 144 ? -12.773 22.891 10.18 1 98.56 144 PHE B CA 1
ATOM 2611 C C . PHE B 1 144 ? -12.188 24.125 9.484 1 98.56 144 PHE B C 1
ATOM 2613 O O . PHE B 1 144 ? -12.898 24.844 8.781 1 98.56 144 PHE B O 1
ATOM 2620 N N . ALA B 1 145 ? -10.945 24.391 9.695 1 98.38 145 ALA B N 1
ATOM 2621 C CA . ALA B 1 145 ? -10.109 25.297 8.906 1 98.38 145 ALA B CA 1
ATOM 2622 C C . ALA B 1 145 ? -9.039 24.531 8.148 1 98.38 145 ALA B C 1
ATOM 2624 O O . ALA B 1 145 ? -7.945 24.297 8.672 1 98.38 145 ALA B O 1
ATOM 2625 N N . LEU B 1 146 ? -9.297 24.188 6.965 1 97.88 146 LEU B N 1
ATOM 2626 C CA . LEU B 1 146 ? -8.453 23.281 6.203 1 97.88 146 LEU B CA 1
ATOM 2627 C C . LEU B 1 146 ? -7.152 23.969 5.785 1 97.88 146 LEU B C 1
ATOM 2629 O O . LEU B 1 146 ? -7.168 25.125 5.344 1 97.88 146 LEU B O 1
ATOM 2633 N N . THR B 1 147 ? -6.09 23.266 5.879 1 95.5 147 THR B N 1
ATOM 2634 C CA . THR B 1 147 ? -4.773 23.781 5.523 1 95.5 147 THR B CA 1
ATOM 2635 C C . THR B 1 147 ? -4.547 23.703 4.016 1 95.5 147 THR B C 1
ATOM 2637 O O . THR B 1 147 ? -3.641 24.344 3.484 1 95.5 147 THR B O 1
ATOM 2640 N N . SER B 1 148 ? -5.27 22.859 3.342 1 96.38 148 SER B N 1
ATOM 2641 C CA . SER B 1 148 ? -5.219 22.641 1.9 1 96.38 148 SER B CA 1
ATOM 2642 C C . SER B 1 148 ? -6.598 22.297 1.348 1 96.38 148 SER B C 1
ATOM 2644 O O . SER B 1 148 ? -7.59 22.312 2.082 1 96.38 148 SER B O 1
ATOM 2646 N N . SER B 1 149 ? -6.668 22.031 0.001 1 97.81 149 SER B N 1
ATOM 2647 C CA . SER B 1 149 ? -7.957 21.656 -0.575 1 97.81 149 SER B CA 1
ATOM 2648 C C . SER B 1 149 ? -8.508 20.391 0.073 1 97.81 149 SER B C 1
ATOM 2650 O O . SER B 1 149 ? -7.75 19.547 0.542 1 97.81 149 SER B O 1
ATOM 2652 N N . SER B 1 150 ? -9.875 20.297 0.166 1 98.62 150 SER B N 1
ATOM 2653 C CA . SER B 1 150 ? -10.492 19.078 0.702 1 98.62 150 SER B CA 1
ATOM 2654 C C . SER B 1 150 ? -10.023 17.844 -0.053 1 98.62 150 SER B C 1
ATOM 2656 O O . SER B 1 150 ? -9.891 16.766 0.534 1 98.62 150 SER B O 1
ATOM 2658 N N . LEU B 1 151 ? -9.711 17.969 -1.344 1 98.56 151 LEU B N 1
ATOM 2659 C CA . LEU B 1 151 ? -9.227 16.859 -2.156 1 98.56 151 LEU B CA 1
ATOM 2660 C C . LEU B 1 151 ? -7.855 16.391 -1.677 1 98.56 151 LEU B C 1
ATOM 2662 O O . LEU B 1 151 ? -7.633 15.195 -1.493 1 98.56 151 LEU B O 1
ATOM 2666 N N . ALA B 1 152 ? -6.965 17.344 -1.438 1 98.25 152 ALA B N 1
ATOM 2667 C CA . ALA B 1 152 ? -5.617 17 -0.994 1 98.25 152 ALA B CA 1
ATOM 2668 C C . ALA B 1 152 ? -5.645 16.328 0.375 1 98.25 152 ALA B C 1
ATOM 2670 O O . ALA B 1 152 ? -4.992 15.297 0.583 1 98.25 152 ALA B O 1
ATOM 2671 N N . VAL B 1 153 ? -6.422 16.875 1.261 1 98.62 153 VAL B N 1
ATOM 2672 C CA . VAL B 1 153 ? -6.527 16.328 2.607 1 98.62 153 VAL B CA 1
ATOM 2673 C C . VAL B 1 153 ? -7.145 14.938 2.551 1 98.62 153 VAL B C 1
ATOM 2675 O O . VAL B 1 153 ? -6.645 14 3.182 1 98.62 153 VAL B O 1
ATOM 2678 N N . ALA B 1 154 ? -8.219 14.75 1.773 1 98.81 154 ALA B N 1
ATOM 2679 C CA . ALA B 1 154 ? -8.906 13.469 1.639 1 98.81 154 ALA B CA 1
ATOM 2680 C C . ALA B 1 154 ? -7.984 12.414 1.037 1 98.81 154 ALA B C 1
ATOM 2682 O O . ALA B 1 154 ? -7.93 11.281 1.521 1 98.81 154 ALA B O 1
ATOM 2683 N N . ARG B 1 155 ? -7.266 12.789 0.002 1 98.81 155 ARG B N 1
ATOM 2684 C CA . ARG B 1 155 ? -6.328 11.867 -0.632 1 98.81 155 ARG B CA 1
ATOM 2685 C C . ARG B 1 155 ? -5.285 11.375 0.364 1 98.81 155 ARG B C 1
ATOM 2687 O O . ARG B 1 155 ? -4.988 10.18 0.421 1 98.81 155 ARG B O 1
ATOM 2694 N N . ASN B 1 156 ? -4.754 12.266 1.143 1 98.88 156 ASN B N 1
ATOM 2695 C CA . ASN B 1 156 ? -3.74 11.891 2.121 1 98.88 156 ASN B CA 1
ATOM 2696 C C . ASN B 1 156 ? -4.312 10.977 3.199 1 98.88 156 ASN B C 1
ATOM 2698 O O . ASN B 1 156 ? -3.656 10.016 3.621 1 98.88 156 ASN B O 1
ATOM 2702 N N . ILE B 1 157 ? -5.539 11.234 3.65 1 98.81 157 ILE B N 1
ATOM 2703 C CA . ILE B 1 157 ? -6.133 10.398 4.688 1 98.81 157 ILE B CA 1
ATOM 2704 C C . ILE B 1 157 ? -6.336 8.977 4.156 1 98.81 157 ILE B C 1
ATOM 2706 O O . ILE B 1 157 ? -5.949 8.008 4.805 1 98.81 157 ILE B O 1
ATOM 2710 N N . VAL B 1 158 ? -6.859 8.844 2.953 1 98.81 158 VAL B N 1
ATOM 2711 C CA . VAL B 1 158 ? -7.094 7.523 2.373 1 98.81 158 VAL B CA 1
ATOM 2712 C C . VAL B 1 158 ? -5.762 6.816 2.127 1 98.81 158 VAL B C 1
ATOM 2714 O O . VAL B 1 158 ? -5.637 5.613 2.367 1 98.81 158 VAL B O 1
ATOM 2717 N N . ALA B 1 159 ? -4.801 7.574 1.646 1 98.81 159 ALA B N 1
ATOM 2718 C CA . ALA B 1 159 ? -3.471 7.016 1.424 1 98.81 159 ALA B CA 1
ATOM 2719 C C . ALA B 1 159 ? -2.885 6.465 2.719 1 98.81 159 ALA B C 1
ATOM 2721 O O . ALA B 1 159 ? -2.303 5.375 2.73 1 98.81 159 ALA B O 1
ATOM 2722 N N . LEU B 1 160 ? -3.025 7.184 3.775 1 98.81 160 LEU B N 1
ATOM 2723 C CA . LEU B 1 160 ? -2.533 6.73 5.07 1 98.81 160 LEU B CA 1
ATOM 2724 C C . LEU B 1 160 ? -3.279 5.48 5.531 1 98.81 160 LEU B C 1
ATOM 2726 O O . LEU B 1 160 ? -2.672 4.551 6.062 1 98.81 160 LEU B O 1
ATOM 2730 N N . GLU B 1 161 ? -4.59 5.445 5.367 1 98.56 161 GLU B N 1
ATOM 2731 C CA . GLU B 1 161 ? -5.359 4.246 5.684 1 98.56 161 GLU B CA 1
ATOM 2732 C C . GLU B 1 161 ? -4.801 3.025 4.953 1 98.56 161 GLU B C 1
ATOM 2734 O O . GLU B 1 161 ? -4.605 1.97 5.559 1 98.56 161 GLU B O 1
ATOM 2739 N N . ASP B 1 162 ? -4.574 3.209 3.668 1 98.25 162 ASP B N 1
ATOM 2740 C CA . ASP B 1 162 ? -4.07 2.113 2.848 1 98.25 162 ASP B CA 1
ATOM 2741 C C . ASP B 1 162 ? -2.715 1.625 3.355 1 98.25 162 ASP B C 1
ATOM 2743 O O . ASP B 1 162 ? -2.5 0.42 3.506 1 98.25 162 ASP B O 1
ATOM 2747 N N . ALA B 1 163 ? -1.838 2.549 3.619 1 98.5 163 ALA B N 1
ATOM 2748 C CA . ALA B 1 163 ? -0.482 2.199 4.035 1 98.5 163 ALA B CA 1
ATOM 2749 C C . ALA B 1 163 ? -0.487 1.518 5.402 1 98.5 163 ALA B C 1
ATOM 2751 O O . ALA B 1 163 ? 0.181 0.499 5.594 1 98.5 163 ALA B O 1
ATOM 2752 N N . TYR B 1 164 ? -1.223 2.051 6.34 1 98.62 164 TYR B N 1
ATOM 2753 C CA . TYR B 1 164 ? -1.23 1.478 7.68 1 98.62 164 TYR B CA 1
ATOM 2754 C C . TYR B 1 164 ? -2.049 0.193 7.719 1 98.62 164 TYR B C 1
ATOM 2756 O O . TYR B 1 164 ? -1.742 -0.723 8.484 1 98.62 164 TYR B O 1
ATOM 2764 N N . GLY B 1 165 ? -3.125 0.164 6.914 1 98.12 165 GLY B N 1
ATOM 2765 C CA . GLY B 1 165 ? -3.814 -1.109 6.773 1 98.12 165 GLY B CA 1
ATOM 2766 C C . GLY B 1 165 ? -2.889 -2.25 6.398 1 98.12 165 GLY B C 1
ATOM 2767 O O . GLY B 1 165 ? -2.939 -3.324 7 1 98.12 165 GLY B O 1
ATOM 2768 N N . TYR B 1 166 ? -2.059 -1.983 5.449 1 97.75 166 TYR B N 1
ATOM 2769 C CA . TYR B 1 166 ? -1.075 -2.99 5.062 1 97.75 166 TYR B CA 1
ATOM 2770 C C . TYR B 1 166 ? -0.163 -3.34 6.234 1 97.75 166 TYR B C 1
ATOM 2772 O O . TYR B 1 166 ? 0.102 -4.516 6.492 1 97.75 166 TYR B O 1
ATOM 2780 N N . ARG B 1 167 ? 0.352 -2.34 6.93 1 98 167 ARG B N 1
ATOM 2781 C CA . ARG B 1 167 ? 1.271 -2.602 8.031 1 98 167 ARG B CA 1
ATOM 2782 C C . ARG B 1 167 ? 0.624 -3.498 9.086 1 98 167 ARG B C 1
ATOM 2784 O O . ARG B 1 167 ? 1.283 -4.371 9.656 1 98 167 ARG B O 1
ATOM 2791 N N . MET B 1 168 ? -0.612 -3.299 9.352 1 97.5 168 MET B N 1
ATOM 2792 C CA . MET B 1 168 ? -1.336 -4.07 10.359 1 97.5 168 MET B CA 1
ATOM 2793 C C . MET B 1 168 ? -1.479 -5.527 9.93 1 97.5 168 MET B C 1
ATOM 2795 O O . MET B 1 168 ? -1.184 -6.438 10.711 1 97.5 168 MET B O 1
ATOM 2799 N N . VAL B 1 169 ? -1.841 -5.758 8.672 1 96.5 169 VAL B N 1
ATOM 2800 C CA . VAL B 1 169 ? -2.061 -7.133 8.234 1 96.5 169 VAL B CA 1
ATOM 2801 C C . VAL B 1 169 ? -0.717 -7.82 7.992 1 96.5 169 VAL B C 1
ATOM 2803 O O . VAL B 1 169 ? -0.638 -9.047 7.965 1 96.5 169 VAL B O 1
ATOM 2806 N N . ALA B 1 170 ? 0.324 -7.031 7.797 1 96.88 170 ALA B N 1
ATOM 2807 C CA . ALA B 1 170 ? 1.686 -7.555 7.727 1 96.88 170 ALA B CA 1
ATOM 2808 C C . ALA B 1 170 ? 2.26 -7.781 9.125 1 96.88 170 ALA B C 1
ATOM 2810 O O . ALA B 1 170 ? 3.41 -8.203 9.266 1 96.88 170 ALA B O 1
ATOM 2811 N N . ARG B 1 171 ? 1.499 -7.418 10.156 1 96.69 171 ARG B N 1
ATOM 2812 C CA . ARG B 1 171 ? 1.806 -7.68 11.562 1 96.69 171 ARG B CA 1
ATOM 2813 C C . ARG B 1 171 ? 3.039 -6.898 12 1 96.69 171 ARG B C 1
ATOM 2815 O O . ARG B 1 171 ? 3.908 -7.441 12.688 1 96.69 171 ARG B O 1
ATOM 2822 N N . HIS B 1 172 ? 3.127 -5.688 11.523 1 96.94 172 HIS B N 1
ATOM 2823 C CA . HIS B 1 172 ? 4.148 -4.809 12.078 1 96.94 172 HIS B CA 1
ATOM 2824 C C . HIS B 1 172 ? 4.102 -4.801 13.609 1 96.94 172 HIS B C 1
ATOM 2826 O O . HIS B 1 172 ? 3.031 -4.629 14.195 1 96.94 172 HIS B O 1
ATOM 2832 N N . PRO B 1 173 ? 5.195 -4.91 14.281 1 95.81 173 PRO B N 1
ATOM 2833 C CA . PRO B 1 173 ? 5.184 -5.133 15.734 1 95.81 173 PRO B CA 1
ATOM 2834 C C . PRO B 1 173 ? 4.676 -3.92 16.516 1 95.81 173 PRO B C 1
ATOM 2836 O O . PRO B 1 173 ? 4.156 -4.066 17.625 1 95.81 173 PRO B O 1
ATOM 2839 N N . SER B 1 174 ? 4.785 -2.764 15.977 1 96.5 174 SER B N 1
ATOM 2840 C CA . SER B 1 174 ? 4.461 -1.582 16.766 1 96.5 174 SER B CA 1
ATOM 2841 C C . SER B 1 174 ? 3.322 -0.79 16.141 1 96.5 174 SER B C 1
ATOM 2843 O O . SER B 1 174 ? 3.072 0.357 16.516 1 96.5 174 SER B O 1
ATOM 2845 N N . LEU B 1 175 ? 2.656 -1.353 15.148 1 96.94 175 LEU B N 1
ATOM 2846 C CA . LEU B 1 175 ? 1.555 -0.646 14.5 1 96.94 175 LEU B CA 1
ATOM 2847 C C . LEU B 1 175 ? 0.268 -1.463 14.57 1 96.94 175 LEU B C 1
ATOM 2849 O O . LEU B 1 175 ? -0.032 -2.238 13.664 1 96.94 175 LEU B O 1
ATOM 2853 N N . ASP B 1 176 ? -0.396 -1.273 15.672 1 94.44 176 ASP B N 1
ATOM 2854 C CA . ASP B 1 176 ? -1.736 -1.83 15.82 1 94.44 176 ASP B CA 1
ATOM 2855 C C . ASP B 1 176 ? -2.803 -0.805 15.445 1 94.44 176 ASP B C 1
ATOM 2857 O O . ASP B 1 176 ? -2.482 0.284 14.961 1 94.44 176 ASP B O 1
ATOM 2861 N N . VAL B 1 177 ? -4.023 -1.187 15.617 1 94.44 177 VAL B N 1
ATOM 2862 C CA . VAL B 1 177 ? -5.129 -0.361 15.133 1 94.44 177 VAL B CA 1
ATOM 2863 C C . VAL B 1 177 ? -5.137 0.974 15.875 1 94.44 177 VAL B C 1
ATOM 2865 O O . VAL B 1 177 ? -5.324 2.029 15.266 1 94.44 177 VAL B O 1
ATOM 2868 N N . ASP B 1 178 ? -4.91 0.987 17.203 1 94.88 178 ASP B N 1
ATOM 2869 C CA . ASP B 1 178 ? -4.914 2.217 17.984 1 94.88 178 ASP B CA 1
ATOM 2870 C C . ASP B 1 178 ? -3.814 3.17 17.516 1 94.88 178 ASP B C 1
ATOM 2872 O O . ASP B 1 178 ? -4.051 4.367 17.344 1 94.88 178 ASP B O 1
ATOM 2876 N N . THR B 1 179 ? -2.648 2.623 17.297 1 96.69 179 THR B N 1
ATOM 2877 C CA . THR B 1 179 ? -1.529 3.441 16.844 1 96.69 179 THR B CA 1
ATOM 2878 C C . THR B 1 179 ? -1.803 4.004 15.445 1 96.69 179 THR B C 1
ATOM 2880 O O . THR B 1 179 ? -1.515 5.172 15.18 1 96.69 179 THR B O 1
ATOM 2883 N N . ALA B 1 180 ? -2.318 3.184 14.562 1 98 180 ALA B N 1
ATOM 2884 C CA . ALA B 1 180 ? -2.629 3.623 13.211 1 98 180 ALA B CA 1
ATOM 2885 C C . ALA B 1 180 ? -3.66 4.75 13.219 1 98 180 ALA B C 1
ATOM 2887 O O . ALA B 1 180 ? -3.494 5.758 12.531 1 98 180 ALA B O 1
ATOM 2888 N N . VAL B 1 181 ? -4.695 4.582 14 1 97.38 181 VAL B N 1
ATOM 2889 C CA . VAL B 1 181 ? -5.719 5.613 14.125 1 97.38 181 VAL B CA 1
ATOM 2890 C C . VAL B 1 181 ? -5.094 6.902 14.656 1 97.38 181 VAL B C 1
ATOM 2892 O O . VAL B 1 181 ? -5.367 7.988 14.141 1 97.38 181 VAL B O 1
ATOM 2895 N N . ASP B 1 182 ? -4.273 6.797 15.625 1 96.94 182 ASP B N 1
ATOM 2896 C CA . ASP B 1 182 ? -3.627 7.969 16.219 1 96.94 182 ASP B CA 1
ATOM 2897 C C . ASP B 1 182 ? -2.789 8.711 15.18 1 96.94 182 ASP B C 1
ATOM 2899 O O . ASP B 1 182 ? -2.814 9.945 15.117 1 96.94 182 ASP B O 1
ATOM 2903 N N . LEU B 1 183 ? -2.078 8.008 14.398 1 97.94 183 LEU B N 1
ATOM 2904 C CA . LEU B 1 183 ? -1.213 8.609 13.383 1 97.94 183 LEU B CA 1
ATOM 2905 C C . LEU B 1 183 ? -2.035 9.336 12.328 1 97.94 183 LEU B C 1
ATOM 2907 O O . LEU B 1 183 ? -1.69 10.445 11.922 1 97.94 183 LEU B O 1
ATOM 2911 N N . ILE B 1 184 ? -3.088 8.703 11.867 1 98.5 184 ILE B N 1
ATOM 2912 C CA . ILE B 1 184 ? -3.928 9.328 10.852 1 98.5 184 ILE B CA 1
ATOM 2913 C C . ILE B 1 184 ? -4.645 10.539 11.445 1 98.5 184 ILE B C 1
ATOM 2915 O O . ILE B 1 184 ? -4.738 11.586 10.797 1 98.5 184 ILE B O 1
ATOM 2919 N N . CYS B 1 185 ? -5.09 10.43 12.68 1 97.75 185 CYS B N 1
ATOM 2920 C CA . CYS B 1 185 ? -5.773 11.539 13.336 1 97.75 185 CYS B CA 1
ATOM 2921 C C . CYS B 1 185 ? -4.809 12.688 13.602 1 97.75 185 CYS B C 1
ATOM 2923 O O . CYS B 1 185 ? -5.199 13.859 13.555 1 97.75 185 CYS B O 1
ATOM 2925 N N . ASP B 1 186 ? -3.58 12.352 13.883 1 96.19 186 ASP B N 1
ATOM 2926 C CA . ASP B 1 186 ? -2.576 13.398 14.039 1 96.19 186 ASP B CA 1
ATOM 2927 C C . ASP B 1 186 ? -2.5 14.273 12.797 1 96.19 186 ASP B C 1
ATOM 2929 O O . ASP B 1 186 ? -2.477 15.508 12.898 1 96.19 186 ASP B O 1
ATOM 2933 N N . TYR B 1 187 ? -2.48 13.648 11.695 1 97.19 187 TYR B N 1
ATOM 2934 C CA . TYR B 1 187 ? -2.506 14.406 10.445 1 97.19 187 TYR B CA 1
ATOM 2935 C C . TYR B 1 187 ? -3.816 15.164 10.297 1 97.19 187 TYR B C 1
ATOM 2937 O O . TYR B 1 187 ? -3.816 16.359 9.961 1 97.19 187 TYR B O 1
ATOM 2945 N N . ALA B 1 188 ? -4.914 14.461 10.523 1 98.06 188 ALA B N 1
ATOM 2946 C CA . ALA B 1 188 ? -6.227 15.07 10.328 1 98.06 188 ALA B CA 1
ATOM 2947 C C . ALA B 1 188 ? -6.406 16.297 11.219 1 98.06 188 ALA B C 1
ATOM 2949 O O . ALA B 1 188 ? -7.027 17.281 10.812 1 98.06 188 ALA B O 1
ATOM 2950 N N . ARG B 1 189 ? -5.891 16.25 12.43 1 97.06 189 ARG B N 1
ATOM 2951 C CA . ARG B 1 189 ? -6 17.375 13.352 1 97.06 189 ARG B CA 1
ATOM 2952 C C . ARG B 1 189 ? -5.328 18.625 12.781 1 97.06 189 ARG B C 1
ATOM 2954 O O . ARG B 1 189 ? -5.918 19.703 12.773 1 97.06 189 ARG B O 1
ATOM 2961 N N . VAL B 1 190 ? -4.172 18.438 12.273 1 95.12 190 VAL B N 1
ATOM 2962 C CA . VAL B 1 190 ? -3.443 19.594 11.75 1 95.12 190 VAL B CA 1
ATOM 2963 C C . VAL B 1 190 ? -4.082 20.047 10.438 1 95.12 190 VAL B C 1
ATOM 2965 O O . VAL B 1 190 ? -4.238 21.25 10.203 1 95.12 190 VAL B O 1
ATOM 2968 N N . ALA B 1 191 ? -4.531 19.109 9.617 1 97 191 ALA B N 1
ATOM 2969 C CA . ALA B 1 191 ? -5.105 19.438 8.32 1 97 191 ALA B CA 1
ATOM 2970 C C . ALA B 1 191 ? -6.438 20.156 8.469 1 97 191 ALA B C 1
ATOM 2972 O O . ALA B 1 191 ? -6.816 20.969 7.613 1 97 191 ALA B O 1
ATOM 2973 N N . THR B 1 192 ? -7.137 19.906 9.57 1 97.94 192 THR B N 1
ATOM 2974 C CA . THR B 1 192 ? -8.469 20.469 9.75 1 97.94 192 THR B CA 1
ATOM 2975 C C . THR B 1 192 ? -8.43 21.641 10.727 1 97.94 192 THR B C 1
ATOM 2977 O O . THR B 1 192 ? -9.438 22.328 10.938 1 97.94 192 THR B O 1
ATOM 2980 N N . GLY B 1 193 ? -7.258 21.859 11.359 1 96.62 193 GLY B N 1
ATOM 2981 C CA . GLY B 1 193 ? -7.207 22.875 12.398 1 96.62 193 GLY B CA 1
ATOM 2982 C C . GLY B 1 193 ? -8.164 22.594 13.547 1 96.62 193 GLY B C 1
ATOM 2983 O O . GLY B 1 193 ? -8.75 23.531 14.109 1 96.62 193 GLY B O 1
ATOM 2984 N N . HIS B 1 194 ? -8.398 21.375 13.844 1 97.44 194 HIS B N 1
ATOM 2985 C CA . HIS B 1 194 ? -9.375 20.906 14.828 1 97.44 194 HIS B CA 1
ATOM 2986 C C . HIS B 1 194 ? -8.789 19.812 15.711 1 97.44 194 HIS B C 1
ATOM 2988 O O . HIS B 1 194 ? -8.086 18.922 15.211 1 97.44 194 HIS B O 1
ATOM 2994 N N . PRO B 1 195 ? -8.992 19.797 17.047 1 95.5 195 PRO B N 1
ATOM 2995 C CA . PRO B 1 195 ? -8.414 18.766 17.938 1 95.5 195 PRO B CA 1
ATOM 2996 C C . PRO B 1 195 ? -9.008 17.391 17.703 1 95.5 195 PRO B C 1
ATOM 2998 O O . PRO B 1 195 ? -8.398 16.375 18.062 1 95.5 195 PRO B O 1
ATOM 3001 N N . LEU B 1 196 ? -10.109 17.188 17.047 1 95.94 196 LEU B N 1
ATOM 3002 C CA . LEU B 1 196 ? -10.859 15.969 16.812 1 95.94 196 LEU B CA 1
ATOM 3003 C C . LEU B 1 196 ? -11.07 15.195 18.109 1 95.94 196 LEU B C 1
ATOM 3005 O O . LEU B 1 196 ? -10.227 15.242 19.016 1 95.94 196 LEU B O 1
ATOM 3009 N N . PRO B 1 197 ? -12.172 14.617 18.234 1 91.69 197 PRO B N 1
ATOM 3010 C CA . PRO B 1 197 ? -12.406 13.789 19.422 1 91.69 197 PRO B CA 1
ATOM 3011 C C . PRO B 1 197 ? -11.555 12.523 19.438 1 91.69 197 PRO B C 1
ATOM 3013 O O . PRO B 1 197 ? -11.094 12.078 18.375 1 91.69 197 PRO B O 1
ATOM 3016 N N . ARG B 1 198 ? -11.359 11.938 20.547 1 83.44 198 ARG B N 1
ATOM 3017 C CA . ARG B 1 198 ? -10.617 10.688 20.641 1 83.44 198 ARG B CA 1
ATOM 3018 C C . ARG B 1 198 ? -11.367 9.547 19.969 1 83.44 198 ARG B C 1
ATOM 3020 O O . ARG B 1 198 ? -12.594 9.445 20.109 1 83.44 198 ARG B O 1
ATOM 3027 N N . PRO B 1 199 ? -10.617 8.82 19.281 1 73.19 199 PRO B N 1
ATOM 3028 C CA . PRO B 1 199 ? -11.258 7.668 18.641 1 73.19 199 PRO B CA 1
ATOM 3029 C C . PRO B 1 199 ? -11.938 6.742 19.641 1 73.19 199 PRO B C 1
ATOM 3031 O O . PRO B 1 199 ? -11.461 6.582 20.766 1 73.19 199 PRO B O 1
ATOM 3034 N N . VAL B 1 200 ? -13.305 6.5 19.578 1 57.84 200 VAL B N 1
ATOM 3035 C CA . VAL B 1 200 ? -14.094 5.652 20.469 1 57.84 200 VAL B CA 1
ATOM 3036 C C . VAL B 1 200 ? -14 4.195 20.016 1 57.84 200 VAL B C 1
ATOM 3038 O O . VAL B 1 200 ? -14.375 3.865 18.891 1 57.84 200 VAL B O 1
ATOM 3041 N N . ARG B 1 201 ? -13 3.438 20.094 1 57.53 201 ARG B N 1
ATOM 3042 C CA . ARG B 1 201 ? -13.078 2.053 19.641 1 57.53 201 ARG B CA 1
ATOM 3043 C C . ARG B 1 201 ? -14.164 1.287 20.375 1 57.53 201 ARG B C 1
ATOM 3045 O O . ARG B 1 201 ? -14.172 1.257 21.609 1 57.53 201 ARG B O 1
ATOM 3052 N N . THR B 1 202 ? -15.359 1.202 19.672 1 43.09 202 THR B N 1
ATOM 3053 C CA . THR B 1 202 ? -16.359 0.307 20.25 1 43.09 202 THR B CA 1
ATOM 3054 C C . THR B 1 202 ? -15.891 -1.144 20.172 1 43.09 202 THR B C 1
ATOM 3056 O O . THR B 1 202 ? -15.25 -1.551 19.203 1 43.09 202 THR B O 1
#

Secondary structure (DSSP, 8-state):
----HHHHHHHHHHHHHHHHHHH-TT--HHHHHHHHTS-HHHHHHH-S-HHHHHHHHHHHHHHHHHHHHHHHT-S---HHHHHHHHHHHTS-SSTT-HHHHHHHHHHHHTTT-HHHHHHHHHHHHHHHHHHHHHHHHHHHTTS---SS-HHHHHHHHHHHHHHHHHHHHTT-TT--HHHHHHHHHHHHHHHHTS--PPP---/----HHHHHHHHHHHHHHHHHHH-TT--HHHHHHHHTS-HHHHHHH-S-HHHHHHHHHHHHHHHHHHHHHHHT-S---HHHHHHHHHHHTS-SSTT-HHHHHHHHHHHHTTT-HHHHHHHHHHHHHHHHHHHHHHHHHHHTTS---SS-HHHHHHHHHHHHHHHHHHHHTT-TT--HHHHHHHHHHHHHHHHTS--PPP---

Nearest PDB structures (foldseek):
  2g3b-assembly1_A  TM=8.097E-01  e=5.904E-08  Rhodococcus jostii RHA1
  5hbu-assembly1_D  TM=7.872E-01  e=8.687E-05  Escherichia coli K-12
  4gcl-assembly1_A  TM=7.749E-01  e=8.290E-05  Escherichia coli UTI89
  4gfk-assembly1_A  TM=8.105E-01  e=2.430E-04  Vibrio cholerae O1 biovar El Tor str. N16961
  4gct-assembly1_B  TM=7.135E-01  e=1.595E-04  Vibrio cholerae O1 biovar El Tor str. N16961

Organism: Mycolicibacterium smegmatis (strain ATCC 700084 / mc(2)155) (NCBI:txid246196)

Sequence (404 aa):
MPVSRAERREKLLRAAQSAVMKHGVDVQLKQVAAEAGLTPSAVLYHFPDIQTLLIEANRAGIERFYDARLRAVAGDAPPDRKLVTTIESGLPVDADDPDVKLMCALGGAAARHPAYAVMLTALYDRQVAMYQVILESGAAQGIFALTSSSLAVARNIVALEDAYGYRMVARHPSLDVDTAVDLICDYARVATGHPLPRPVRTMPVSRAERREKLLRAAQSAVMKHGVDVQLKQVAAEAGLTPSAVLYHFPDIQTLLIEANRAGIERFYDARLRAVAGDAPPDRKLVTTIESGLPVDADDPDVKLMCALGGAAARHPAYAVMLTALYDRQVAMYQVILESGAAQGIFALTSSSLAVARNIVALEDAYGYRMVARHPSLDVDTAVDLICDYARVATGHPLPRPVRT